Protein AF-A0A533Q6W5-F1 (afdb_monomer_lite)

InterPro domains:
  IPR005534 Curli production assembly/transport component CsgG [PF03783] (89-177)
  IPR041215 FlgO domain [PF17680] (227-350)

Secondary structure (DSSP, 8-state):
--------------------------------------------------------------------HHHHHHHHHHHHHHHHHHTT--EEEEEEEE-TTS---HHHHHHHHHHHHHHHHTSS-EEEPHHHHHHHHHHTT--HHHHTSTTTHHHHHHHH--SEEEEEEEEE-SSEEEEEEEEEETTT--EEEEEEEEEE--HHHHHHHH----------HHHHHHHHHHHHHHHHHHTT--EEEE---BBTTSPBPHHHHHHHHHHHHHHHHH-SSEEEPHHHHHHHHHHS--SS----HHHHHHHHHHHT-SEEEEEEEEE-SSEEEEEEEEEETTTTEEEEEEEEEEE--HHHHHHHHSPP---------------------------------------PPPEEEE--GGGSPTT-B-GGG-TTEEEEEETTEEEEEESS-S-EEEEEE----SSEEEEEEEE--TEEEEEEEEEETT--EEEEEEEEETTEEEEEETTS--EEEE--TTS-EEEEEEEETTEEEEEETTEEEEEEE-SS-PPEEEEEEEE-TTS-EEEEEEEEE-

Radius of gyration: 34.3 Å; chains: 1; bounding box: 88×113×92 Å

Organism: NCBI:txid2494326

Foldseek 3Di:
DDDDDDDDDDDDDDDDDDDDDDDDDDDDDDDDDDDDDDDDDDDDDDDDDDDDDDDDDDDDDPPPPDDDVLVLLLVQLVQVVVLCVVVVFAEEEEEFAEAPVRHRALVSLVSSLSSQQSNLVVVRHFYDDHLVVVVVCVVVVHDPVNCLALVNLCVCCVVPVGQWYKYWYWDDPPQKIKIKIFIAGSNHSDRSDIGITIGTCDLLNCCSVVVDADDFDDFPPLVQLVLLLVQVVVLCVVVVWAEEEEDFAEASVLHHFLLSVVSRVSSLVSNVVVPRHHYDDPVQCVVVVVVPPDPDPRPDLLSQLVSCVVVVGQKYWYWYWYRSNQWIKTKIFIAGSVRRGTNHIRIDITGCDPVNVCRRPPDDPPPPPPPPPDPPDDDDDDDDDDDDDDDDDDDDDDDPDPPDFDWQDWDQLVPDDFQDDDPQQPPQWTWHDDPRGIFIFGPDFWKDKTKHFGFADLWKKKKKWKAFAQFWKKKKWWAFPVGDIFIWIWTRHPQWTWIDGVPDDIFIDGHDNRDIKMWMWTHDQFKIWIDINNHTTDIDGHPDRGTTGMIMMIIRRNGMTMHGTTMTGD

Structure (mmCIF, N/CA/C/O backbone):
data_AF-A0A533Q6W5-F1
#
_entry.id   AF-A0A533Q6W5-F1
#
loop_
_atom_site.group_PDB
_atom_site.id
_atom_site.type_symbol
_atom_site.label_atom_id
_atom_site.label_alt_id
_atom_site.label_comp_id
_atom_site.label_asym_id
_atom_site.label_entity_id
_atom_site.label_seq_id
_atom_site.pdbx_PDB_ins_code
_atom_site.Cartn_x
_atom_site.Cartn_y
_atom_site.Cartn_z
_atom_site.occupancy
_atom_site.B_iso_or_equiv
_atom_site.auth_seq_id
_atom_site.auth_comp_id
_atom_site.auth_asym_id
_atom_site.auth_atom_id
_atom_site.pdbx_PDB_model_num
ATOM 1 N N . MET A 1 1 ? 3.551 -77.440 -6.148 1.00 36.41 1 MET A N 1
ATOM 2 C CA . MET A 1 1 ? 4.831 -77.022 -6.756 1.00 36.41 1 MET A CA 1
ATOM 3 C C . MET A 1 1 ? 5.343 -75.881 -5.887 1.00 36.41 1 MET A C 1
ATOM 5 O O . MET A 1 1 ? 4.734 -74.824 -5.909 1.00 36.41 1 MET A O 1
ATOM 9 N N . SER A 1 2 ? 6.113 -76.192 -4.840 1.00 30.28 2 SER A N 1
ATOM 10 C CA . SER A 1 2 ? 7.570 -76.469 -4.859 1.00 30.28 2 SER A CA 1
ATOM 11 C C . SER A 1 2 ? 8.352 -75.147 -4.882 1.00 30.28 2 SER A C 1
ATOM 13 O O . SER A 1 2 ? 8.317 -74.459 -5.894 1.00 30.28 2 SER A O 1
ATOM 15 N N . ASP A 1 3 ? 8.887 -74.693 -3.745 1.00 30.28 3 ASP A N 1
ATOM 16 C CA . ASP A 1 3 ? 10.237 -75.023 -3.210 1.00 30.28 3 ASP A CA 1
ATOM 17 C C . ASP A 1 3 ? 11.233 -73.917 -3.617 1.00 30.28 3 ASP A C 1
ATOM 19 O O . ASP A 1 3 ? 11.289 -73.583 -4.795 1.00 30.28 3 ASP A O 1
ATOM 23 N N . LYS A 1 4 ? 12.076 -73.320 -2.763 1.00 33.56 4 LYS A N 1
ATOM 24 C CA . LYS A 1 4 ? 12.343 -73.409 -1.303 1.00 33.56 4 LYS A CA 1
ATOM 25 C C . LYS A 1 4 ? 12.488 -71.960 -0.763 1.00 33.56 4 LYS A C 1
ATOM 27 O O . LYS A 1 4 ? 12.697 -71.060 -1.569 1.00 33.56 4 LYS A O 1
ATOM 32 N N . ASP A 1 5 ? 12.294 -71.591 0.506 1.00 32.88 5 ASP A N 1
ATOM 33 C CA . ASP A 1 5 ? 12.539 -72.234 1.818 1.00 32.88 5 ASP A CA 1
ATOM 34 C C . ASP A 1 5 ? 14.029 -72.255 2.264 1.00 32.88 5 ASP A C 1
ATOM 36 O O . ASP A 1 5 ? 14.920 -72.226 1.421 1.00 32.88 5 ASP A O 1
ATOM 40 N N . VAL A 1 6 ? 14.266 -72.351 3.588 1.00 36.81 6 VAL A N 1
ATOM 41 C CA . VAL A 1 6 ? 15.545 -72.659 4.290 1.00 36.81 6 VAL A CA 1
ATOM 42 C C . VAL A 1 6 ? 16.613 -71.536 4.327 1.00 36.81 6 VAL A C 1
ATOM 44 O O . VAL A 1 6 ? 17.051 -71.065 3.289 1.00 36.81 6 VAL A O 1
ATOM 47 N N . HIS A 1 7 ? 17.164 -71.079 5.470 1.00 31.48 7 HIS A N 1
ATOM 48 C CA . HIS A 1 7 ? 16.954 -71.297 6.927 1.00 31.48 7 HIS A CA 1
ATOM 49 C C . HIS A 1 7 ? 17.370 -69.993 7.682 1.00 31.48 7 HIS A C 1
ATOM 51 O O . HIS A 1 7 ? 18.194 -69.261 7.153 1.00 31.48 7 HIS A O 1
ATOM 57 N N . SER A 1 8 ? 16.906 -69.561 8.871 1.00 30.53 8 SER A N 1
ATOM 58 C CA . SER A 1 8 ? 16.158 -70.091 10.043 1.00 30.53 8 SER A CA 1
ATOM 59 C C . SER A 1 8 ? 16.978 -70.399 11.317 1.00 30.53 8 SER A C 1
ATOM 61 O O . SER A 1 8 ? 18.094 -70.903 11.209 1.00 30.53 8 SER A O 1
ATOM 63 N N . ARG A 1 9 ? 16.276 -70.252 12.473 1.00 28.56 9 ARG A N 1
ATOM 64 C CA . ARG A 1 9 ? 16.557 -70.671 13.884 1.00 28.56 9 ARG A CA 1
ATOM 65 C C . ARG A 1 9 ? 17.388 -69.677 14.717 1.00 28.56 9 ARG A C 1
ATOM 67 O O . ARG A 1 9 ? 18.239 -69.012 14.150 1.00 28.56 9 ARG A O 1
ATOM 74 N N . ILE A 1 10 ? 17.223 -69.515 16.043 1.00 27.95 10 ILE A N 1
ATOM 75 C CA . ILE A 1 10 ? 16.223 -69.914 17.089 1.00 27.95 10 ILE A CA 1
ATOM 76 C C . ILE A 1 10 ? 16.383 -68.846 18.223 1.00 27.95 10 ILE A C 1
ATOM 78 O O . ILE A 1 10 ? 17.491 -68.343 18.370 1.00 27.95 10 ILE A O 1
ATOM 82 N N . ASN A 1 11 ? 15.405 -68.288 18.960 1.00 25.41 11 ASN A N 1
ATOM 83 C CA . ASN A 1 11 ? 14.147 -68.699 19.631 1.00 25.41 11 ASN A CA 1
ATOM 84 C C . ASN A 1 11 ? 14.321 -69.174 21.111 1.00 25.41 11 ASN A C 1
ATOM 86 O O . ASN A 1 11 ? 15.317 -69.798 21.443 1.00 25.41 11 ASN A O 1
ATOM 90 N N . ILE A 1 12 ? 13.307 -68.923 21.962 1.00 28.05 12 ILE A N 1
ATOM 91 C CA . ILE A 1 12 ? 13.084 -69.460 23.338 1.00 28.05 12 ILE A CA 1
ATOM 92 C C . ILE A 1 12 ? 13.812 -68.774 24.542 1.00 28.05 12 ILE A C 1
ATOM 94 O O . ILE A 1 12 ? 14.686 -69.337 25.183 1.00 28.05 12 ILE A O 1
ATOM 98 N N . SER A 1 13 ? 13.308 -67.582 24.915 1.00 24.31 13 SER A N 1
ATOM 99 C CA . SER A 1 13 ? 12.600 -67.272 26.196 1.00 24.31 13 SER A CA 1
ATOM 100 C C . SER A 1 13 ? 13.262 -67.187 27.611 1.00 24.31 13 SER A C 1
ATOM 102 O O . SER A 1 13 ? 14.084 -68.011 27.983 1.00 24.31 13 SER A O 1
ATOM 104 N N . ILE A 1 14 ? 12.659 -66.308 28.448 1.00 25.98 14 ILE A N 1
ATOM 105 C CA . ILE A 1 14 ? 12.542 -66.294 29.944 1.00 25.98 14 ILE A CA 1
ATOM 106 C C . ILE A 1 14 ? 13.610 -65.542 30.800 1.00 25.98 14 ILE A C 1
ATOM 108 O O . ILE A 1 14 ? 14.554 -66.117 31.317 1.00 25.98 14 ILE A O 1
ATOM 112 N N . LEU A 1 15 ? 13.303 -64.249 31.033 1.00 23.88 15 LEU A N 1
ATOM 113 C CA . LEU A 1 15 ? 13.221 -63.485 32.311 1.00 23.88 15 LEU A CA 1
ATOM 114 C C . LEU A 1 15 ? 14.392 -63.327 33.322 1.00 23.88 15 LEU A C 1
ATOM 116 O O . LEU A 1 15 ? 15.103 -64.261 33.659 1.00 23.88 15 LEU A O 1
ATOM 120 N N . LYS A 1 16 ? 14.355 -62.138 33.973 1.00 24.19 16 LYS A N 1
ATOM 121 C CA . LYS A 1 16 ? 15.108 -61.642 35.158 1.00 24.19 16 LYS A CA 1
ATOM 122 C C . LYS A 1 16 ? 16.602 -61.305 34.932 1.00 24.19 16 LYS A C 1
ATOM 124 O O . LYS A 1 16 ? 17.296 -62.038 34.250 1.00 24.19 16 LYS A O 1
ATOM 129 N N . GLN A 1 17 ? 17.161 -60.212 35.481 1.00 25.09 17 GLN A N 1
ATOM 130 C CA . GLN A 1 17 ? 16.611 -59.114 36.313 1.00 25.09 17 GLN A CA 1
ATOM 131 C C . GLN A 1 17 ? 17.519 -57.857 36.216 1.00 25.09 17 GLN A C 1
ATOM 133 O O . GLN A 1 17 ? 18.725 -58.032 36.167 1.00 25.09 17 GLN A O 1
ATOM 138 N N . GLU A 1 18 ? 16.935 -56.641 36.213 1.00 26.30 18 GLU A N 1
ATOM 139 C CA . GLU A 1 18 ? 17.541 -55.293 36.455 1.00 26.30 18 GLU A CA 1
ATOM 140 C C . GLU A 1 18 ? 18.918 -54.953 35.808 1.00 26.30 18 GLU A C 1
ATOM 142 O O . GLU A 1 18 ? 19.938 -55.559 36.104 1.00 26.30 18 GLU A O 1
ATOM 147 N N . ARG A 1 19 ? 19.078 -53.889 35.003 1.00 25.98 19 ARG A N 1
ATOM 148 C CA . ARG A 1 19 ? 18.902 -52.458 35.357 1.00 25.98 19 ARG A CA 1
ATOM 149 C C . ARG A 1 19 ? 18.817 -51.538 34.111 1.00 25.98 19 ARG A C 1
ATOM 151 O O . ARG A 1 19 ? 19.093 -51.967 33.000 1.00 25.98 19 ARG A O 1
ATOM 158 N N . HIS A 1 20 ? 18.572 -50.248 34.382 1.00 27.41 20 HIS A N 1
ATOM 159 C CA . HIS A 1 20 ? 18.620 -49.055 33.512 1.00 27.41 20 HIS A CA 1
ATOM 160 C C . HIS A 1 20 ? 17.414 -48.751 32.600 1.00 27.41 20 HIS A C 1
ATOM 162 O O . HIS A 1 20 ? 17.096 -49.481 31.673 1.00 27.41 20 HIS A O 1
ATOM 168 N N . LEU A 1 21 ? 16.814 -47.591 32.914 1.00 26.41 21 LEU A N 1
ATOM 169 C CA . LEU A 1 21 ? 15.964 -46.673 32.138 1.00 26.41 21 LEU A CA 1
ATOM 170 C C . LEU A 1 21 ? 14.997 -47.285 31.097 1.00 26.41 21 LEU A C 1
ATOM 172 O O . LEU A 1 21 ? 15.400 -47.705 30.022 1.00 26.41 21 LEU A O 1
ATOM 176 N N . ILE A 1 22 ? 13.691 -47.393 31.382 1.00 28.30 22 ILE A N 1
ATOM 177 C CA . ILE A 1 22 ? 12.697 -46.291 31.511 1.00 28.30 22 ILE A CA 1
ATOM 178 C C . ILE A 1 22 ? 12.561 -45.541 30.165 1.00 28.30 22 ILE A C 1
ATOM 180 O O . ILE A 1 22 ? 13.490 -44.855 29.763 1.00 28.30 22 ILE A O 1
ATOM 184 N N . MET A 1 23 ? 11.537 -45.795 29.329 1.00 23.59 23 MET A N 1
ATOM 185 C CA . MET A 1 23 ? 10.099 -45.430 29.454 1.00 23.59 23 MET A CA 1
ATOM 186 C C . MET A 1 23 ? 9.826 -43.909 29.499 1.00 23.59 23 MET A C 1
ATOM 188 O O . MET A 1 23 ? 10.558 -43.179 30.141 1.00 23.59 23 MET A O 1
ATOM 192 N N . MET A 1 24 ? 8.749 -43.362 28.922 1.00 22.98 24 MET A N 1
ATOM 193 C CA . MET A 1 24 ? 7.862 -43.824 27.839 1.00 22.98 24 MET A CA 1
ATOM 194 C C . MET A 1 24 ? 7.026 -42.624 27.332 1.00 22.98 24 MET A C 1
ATOM 196 O O . MET A 1 24 ? 6.752 -41.721 28.106 1.00 22.98 24 MET A O 1
ATOM 200 N N . LYS A 1 25 ? 6.512 -42.714 26.095 1.00 25.45 25 LYS A N 1
ATOM 201 C CA . LYS A 1 25 ? 5.284 -42.057 25.577 1.00 25.45 25 LYS A CA 1
ATOM 202 C C . LYS A 1 25 ? 5.117 -40.512 25.631 1.00 25.45 25 LYS A C 1
ATOM 204 O O . LYS A 1 25 ? 4.863 -39.927 26.670 1.00 25.45 25 LYS A O 1
ATOM 209 N N . THR A 1 26 ? 4.975 -39.967 24.414 1.00 28.66 26 THR A N 1
ATOM 210 C CA . THR A 1 26 ? 3.957 -38.982 23.953 1.00 28.66 26 THR A CA 1
ATOM 211 C C . THR A 1 26 ? 3.936 -37.525 24.460 1.00 28.66 26 THR A C 1
ATOM 213 O O . THR A 1 26 ? 3.777 -37.262 25.642 1.00 28.66 26 THR A O 1
ATOM 216 N N . LEU A 1 27 ? 3.961 -36.627 23.458 1.00 28.27 27 LEU A N 1
ATOM 217 C CA . LEU A 1 27 ? 3.460 -35.238 23.310 1.00 28.27 27 LEU A CA 1
ATOM 218 C C . LEU A 1 27 ? 2.385 -34.714 24.307 1.00 28.27 27 LEU A C 1
ATOM 220 O O . LEU A 1 27 ? 1.629 -35.540 24.818 1.00 28.27 27 LEU A O 1
ATOM 224 N N . PRO A 1 28 ? 2.171 -33.370 24.441 1.00 39.62 28 PRO A N 1
ATOM 225 C CA . PRO A 1 28 ? 2.636 -32.271 23.556 1.00 39.62 28 PRO A CA 1
ATOM 226 C C . PRO A 1 28 ? 3.183 -30.979 24.244 1.00 39.62 28 PRO A C 1
ATOM 228 O O . PRO A 1 28 ? 3.136 -30.829 25.456 1.00 39.62 28 PRO A O 1
ATOM 231 N N . MET A 1 29 ? 3.524 -29.989 23.396 1.00 22.69 29 MET A N 1
ATOM 232 C CA . MET A 1 29 ? 3.348 -28.526 23.583 1.00 22.69 29 MET A CA 1
ATOM 233 C C . MET A 1 29 ? 4.376 -27.651 24.354 1.00 22.69 29 MET A C 1
ATOM 235 O O . MET A 1 29 ? 4.736 -27.911 25.490 1.00 22.69 29 MET A O 1
ATOM 239 N N . LEU A 1 30 ? 4.661 -26.503 23.713 1.00 24.34 30 LEU A N 1
ATOM 240 C CA . LEU A 1 30 ? 4.881 -25.139 24.240 1.00 24.34 30 LEU A CA 1
ATOM 241 C C . LEU A 1 30 ? 6.140 -24.728 25.067 1.00 24.34 30 LEU A C 1
ATOM 243 O O . LEU A 1 30 ? 6.280 -25.046 26.239 1.00 24.34 30 LEU A O 1
ATOM 247 N N . CYS A 1 31 ? 6.855 -23.748 24.482 1.00 23.34 31 CYS A N 1
ATOM 248 C CA . CYS A 1 31 ? 7.268 -22.452 25.070 1.00 23.34 31 CYS A CA 1
ATOM 249 C C . CYS A 1 31 ? 8.566 -22.232 25.899 1.00 23.34 31 CYS A C 1
ATOM 251 O O . CYS A 1 31 ? 8.901 -22.971 26.813 1.00 23.34 31 CYS A O 1
ATOM 253 N N . ILE A 1 32 ? 9.120 -21.025 25.651 1.00 24.30 32 ILE A N 1
ATOM 254 C CA . ILE A 1 32 ? 9.860 -20.094 26.543 1.00 24.30 32 ILE A CA 1
ATOM 255 C C . ILE A 1 32 ? 11.405 -20.211 26.675 1.00 24.30 32 ILE A C 1
ATOM 257 O O . ILE A 1 32 ? 11.938 -21.223 27.103 1.00 24.30 32 ILE A O 1
ATOM 261 N N . PHE A 1 33 ? 12.057 -19.091 26.294 1.00 24.19 33 PHE A N 1
ATOM 262 C CA . PHE A 1 33 ? 13.247 -18.355 26.802 1.00 24.19 33 PHE A CA 1
ATOM 263 C C . PHE A 1 33 ? 14.227 -19.013 27.827 1.00 24.19 33 PHE A C 1
ATOM 265 O O . PHE A 1 33 ? 13.843 -19.860 28.617 1.00 24.19 33 PHE A O 1
ATOM 272 N N . ALA A 1 34 ? 15.503 -18.599 27.955 1.00 24.39 34 ALA A N 1
ATOM 273 C CA . ALA A 1 34 ? 16.125 -17.319 27.572 1.00 24.39 34 ALA A CA 1
ATOM 274 C C . ALA A 1 34 ? 17.656 -17.385 27.324 1.00 24.39 34 ALA A C 1
ATOM 276 O O . ALA A 1 34 ? 18.332 -18.295 27.789 1.00 24.39 34 ALA A O 1
ATOM 277 N N . LEU A 1 35 ? 18.162 -16.335 26.660 1.00 23.53 35 LEU A N 1
ATOM 278 C CA . LEU A 1 35 ? 19.388 -15.558 26.948 1.00 23.53 35 LEU A CA 1
ATOM 279 C C . LEU A 1 35 ? 20.563 -16.206 27.715 1.00 23.53 35 LEU A C 1
ATOM 281 O O . LEU A 1 35 ? 20.437 -16.547 28.886 1.00 23.53 35 LEU A O 1
ATOM 285 N N . PHE A 1 36 ? 21.766 -16.057 27.150 1.00 25.23 36 PHE A N 1
ATOM 286 C CA . PHE A 1 36 ? 22.938 -15.608 27.915 1.00 25.23 36 PHE A CA 1
ATOM 287 C C . PHE A 1 36 ? 23.741 -14.578 27.114 1.00 25.23 36 PHE A C 1
ATOM 289 O O . PHE A 1 36 ? 23.911 -14.716 25.903 1.00 25.23 36 PHE A O 1
ATOM 296 N N . SER A 1 37 ? 24.241 -13.548 27.796 1.00 25.08 37 SER A N 1
ATOM 297 C CA . SER A 1 37 ? 25.119 -12.514 27.243 1.00 25.08 37 SER A CA 1
ATOM 298 C C . SER A 1 37 ? 26.408 -12.398 28.060 1.00 25.08 37 SER A C 1
ATOM 300 O O . SER A 1 37 ? 26.460 -12.818 29.212 1.00 25.08 37 SER A O 1
ATOM 302 N N . SER A 1 38 ? 27.406 -11.727 27.476 1.00 26.78 38 SER A N 1
ATOM 303 C CA . SER A 1 38 ? 28.438 -10.947 28.182 1.00 26.78 38 SER A CA 1
ATOM 304 C C . SER A 1 38 ? 29.228 -11.616 29.324 1.00 26.78 38 SER A C 1
ATOM 306 O O . SER A 1 38 ? 28.869 -11.484 30.492 1.00 26.78 38 SER A O 1
ATOM 308 N N . ALA A 1 39 ? 30.422 -12.121 29.000 1.00 25.06 39 ALA A N 1
ATOM 309 C CA . ALA A 1 39 ? 31.654 -11.781 29.726 1.00 25.06 39 ALA A CA 1
ATOM 310 C C . ALA A 1 39 ? 32.874 -12.062 28.830 1.00 25.06 39 ALA A C 1
ATOM 312 O O . ALA A 1 39 ? 32.943 -13.114 28.200 1.00 25.06 39 ALA A O 1
ATOM 313 N N . GLY A 1 40 ? 33.827 -11.130 28.760 1.00 22.81 40 GLY A N 1
ATOM 314 C CA . GLY A 1 40 ? 35.097 -11.334 28.058 1.00 22.81 40 GLY A CA 1
ATOM 315 C C . GLY A 1 40 ? 36.214 -11.704 29.032 1.00 22.81 40 GLY A C 1
ATOM 316 O O . GLY A 1 40 ? 36.315 -11.104 30.100 1.00 22.81 40 GLY A O 1
ATOM 317 N N . ILE A 1 41 ? 37.074 -12.650 28.649 1.00 24.50 41 ILE A N 1
ATOM 318 C CA . ILE A 1 41 ? 38.355 -12.922 29.315 1.00 24.50 41 ILE A CA 1
ATOM 319 C C . ILE A 1 41 ? 39.433 -12.993 28.232 1.00 24.50 41 ILE A C 1
ATOM 321 O O . ILE A 1 41 ? 39.280 -13.713 27.248 1.00 24.50 41 ILE A O 1
ATOM 325 N N . VAL A 1 42 ? 40.518 -12.244 28.427 1.00 24.80 42 VAL A N 1
ATOM 326 C CA . VAL A 1 42 ? 41.734 -12.301 27.607 1.00 24.80 42 VAL A CA 1
ATOM 327 C C . VAL A 1 42 ? 42.800 -13.061 28.386 1.00 24.80 42 VAL A C 1
ATOM 329 O O . VAL A 1 42 ? 43.066 -12.712 29.533 1.00 24.80 42 VAL A O 1
ATOM 332 N N . LEU A 1 43 ? 43.448 -14.036 27.749 1.00 24.16 43 LEU A N 1
ATOM 333 C CA . LEU A 1 43 ? 44.771 -14.534 28.129 1.00 24.16 43 LEU A CA 1
ATOM 334 C C . LEU A 1 43 ? 45.534 -14.992 26.874 1.00 24.16 43 LEU A C 1
ATOM 336 O O . LEU A 1 43 ? 44.922 -15.383 25.881 1.00 24.16 43 LEU A O 1
ATOM 340 N N . ALA A 1 44 ? 46.862 -14.895 26.935 1.00 23.67 44 ALA A N 1
ATOM 341 C CA . ALA A 1 44 ? 47.807 -15.371 25.920 1.00 23.67 44 ALA A CA 1
ATOM 342 C C . ALA A 1 44 ? 47.963 -16.919 26.022 1.00 23.67 44 ALA A C 1
ATOM 344 O O . ALA A 1 44 ? 47.429 -17.521 26.951 1.00 23.67 44 ALA A O 1
ATOM 345 N N . ASP A 1 45 ? 48.605 -17.661 25.115 1.00 27.66 45 ASP A N 1
ATOM 346 C CA . ASP A 1 45 ? 49.780 -17.348 24.290 1.00 27.66 45 ASP A CA 1
ATOM 347 C C . ASP A 1 45 ? 49.710 -17.930 22.865 1.00 27.66 45 ASP A C 1
ATOM 349 O O . ASP A 1 45 ? 48.795 -18.674 22.511 1.00 27.66 45 ASP A O 1
ATOM 353 N N . GLY A 1 46 ? 50.668 -17.540 22.021 1.00 23.70 46 GLY A N 1
ATOM 354 C CA . GLY A 1 46 ? 50.656 -17.838 20.588 1.00 23.70 46 GLY A CA 1
ATOM 355 C C . GLY A 1 46 ? 51.260 -19.184 20.173 1.00 23.70 46 GLY A C 1
ATOM 356 O O . GLY A 1 46 ? 52.077 -19.782 20.870 1.00 23.70 46 GLY A O 1
ATOM 357 N N . LEU A 1 47 ? 50.927 -19.589 18.946 1.00 24.80 47 LEU A N 1
ATOM 358 C CA . LEU A 1 47 ? 51.798 -20.380 18.077 1.00 24.80 47 LEU A CA 1
ATOM 359 C C . LEU A 1 47 ? 51.487 -20.019 16.619 1.00 24.80 47 LEU A C 1
ATOM 361 O O . LEU A 1 47 ? 50.389 -20.276 16.128 1.00 24.80 47 LEU A O 1
ATOM 365 N N . GLU A 1 48 ? 52.440 -19.395 15.930 1.00 22.66 48 GLU A N 1
ATOM 366 C CA . GLU A 1 48 ? 52.319 -19.114 14.499 1.00 22.66 48 GLU A CA 1
ATOM 367 C C . GLU A 1 48 ? 52.507 -20.398 13.682 1.00 22.66 48 GLU A C 1
ATOM 369 O O . GLU A 1 48 ? 53.442 -21.160 13.924 1.00 22.66 48 GLU A O 1
ATOM 374 N N . TYR A 1 49 ? 51.695 -20.582 12.639 1.00 24.05 49 TYR A N 1
ATOM 375 C CA . TYR A 1 49 ? 52.101 -21.359 11.466 1.00 24.05 49 TYR A CA 1
ATOM 376 C C . TYR A 1 49 ? 51.833 -20.535 10.210 1.00 24.05 49 TYR A C 1
ATOM 378 O O . TYR A 1 49 ? 50.705 -20.415 9.738 1.00 24.05 49 TYR A O 1
ATOM 386 N N . ASN A 1 50 ? 52.896 -19.908 9.711 1.00 23.77 50 ASN A N 1
ATOM 387 C CA . ASN A 1 50 ? 52.841 -18.938 8.629 1.00 23.77 50 ASN A CA 1
ATOM 388 C C . ASN A 1 50 ? 53.260 -19.595 7.303 1.00 23.77 50 ASN A C 1
ATOM 390 O O . ASN A 1 50 ? 54.443 -19.832 7.061 1.00 23.77 50 ASN A O 1
ATOM 394 N N . THR A 1 51 ? 52.286 -19.885 6.438 1.00 29.05 51 THR A N 1
ATOM 395 C CA . THR A 1 51 ? 52.512 -20.264 5.034 1.00 29.05 51 THR A CA 1
ATOM 396 C C . THR A 1 51 ? 51.917 -19.187 4.136 1.00 29.05 51 THR A C 1
ATOM 398 O O . THR A 1 51 ? 50.735 -19.231 3.798 1.00 29.05 51 THR A O 1
ATOM 401 N N . GLY A 1 52 ? 52.723 -18.181 3.801 1.00 23.84 52 GLY A N 1
ATOM 402 C CA . GLY A 1 52 ? 52.264 -17.023 3.040 1.00 23.84 52 GLY A CA 1
ATOM 403 C C . GLY A 1 52 ? 52.153 -17.276 1.535 1.00 23.84 52 GLY A C 1
ATOM 404 O O . GLY A 1 52 ? 53.127 -17.671 0.895 1.00 23.84 52 G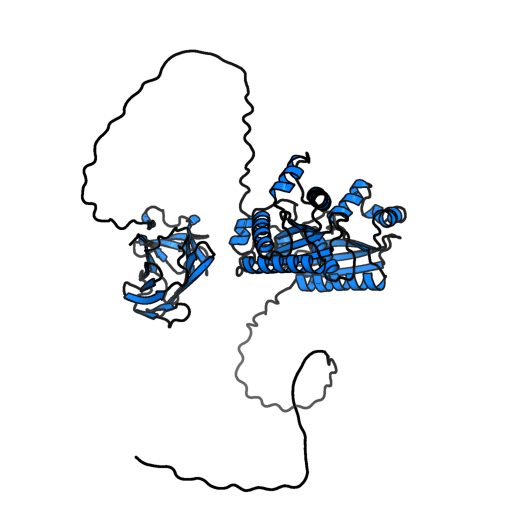LY A O 1
ATOM 405 N N . GLU A 1 53 ? 51.007 -16.918 0.955 1.00 26.25 53 GLU A N 1
ATOM 406 C CA . GLU A 1 53 ? 50.923 -16.500 -0.448 1.00 26.25 53 GLU A CA 1
ATOM 407 C C . GLU A 1 53 ? 50.760 -14.976 -0.546 1.00 26.25 53 GLU A C 1
ATOM 409 O O . GLU A 1 53 ? 50.407 -14.294 0.418 1.00 26.25 53 GLU A O 1
ATOM 414 N N . ARG A 1 54 ? 51.126 -14.413 -1.703 1.00 26.81 54 ARG A N 1
ATOM 415 C CA . ARG A 1 54 ? 51.351 -12.969 -1.857 1.00 26.81 54 ARG A CA 1
ATOM 416 C C . ARG A 1 54 ? 50.066 -12.149 -1.924 1.00 26.81 54 ARG A C 1
ATOM 418 O O . ARG A 1 54 ? 49.103 -12.507 -2.596 1.00 26.81 54 ARG A O 1
ATOM 425 N N . SER A 1 55 ? 50.140 -10.971 -1.317 1.00 25.94 55 SER A N 1
ATOM 426 C CA . SER A 1 55 ? 49.112 -9.940 -1.334 1.00 25.94 55 SER A CA 1
ATOM 427 C C . SER A 1 55 ? 48.744 -9.449 -2.741 1.00 25.94 55 SER A C 1
ATOM 429 O O . SER A 1 55 ? 49.594 -9.181 -3.593 1.00 25.94 55 SER A O 1
ATOM 431 N N . ARG A 1 56 ? 47.442 -9.220 -2.927 1.00 30.14 56 ARG A N 1
ATOM 432 C CA . ARG A 1 56 ? 46.894 -8.130 -3.742 1.00 30.14 56 ARG A CA 1
ATOM 433 C C . ARG A 1 56 ? 45.852 -7.415 -2.894 1.00 30.14 56 ARG A C 1
ATOM 435 O O . ARG A 1 56 ? 44.989 -8.063 -2.312 1.00 30.14 56 ARG A O 1
ATOM 442 N N . GLU A 1 57 ? 45.974 -6.102 -2.784 1.00 28.62 57 GLU A N 1
ATOM 443 C CA . GLU A 1 57 ? 45.130 -5.294 -1.906 1.00 28.62 57 GLU A CA 1
ATOM 444 C C . GLU A 1 57 ? 43.808 -4.901 -2.580 1.00 28.62 57 GLU A C 1
ATOM 446 O O . GLU A 1 57 ? 43.756 -4.652 -3.782 1.00 28.62 57 GLU A O 1
ATOM 451 N N . GLY A 1 58 ? 42.764 -4.757 -1.761 1.00 25.14 58 GLY A N 1
ATOM 452 C CA . GLY A 1 58 ? 41.863 -3.610 -1.869 1.00 25.14 58 GLY A CA 1
ATOM 453 C C . GLY A 1 58 ? 40.887 -3.534 -3.046 1.00 25.14 58 GLY A C 1
ATOM 454 O O . GLY A 1 58 ? 40.963 -2.601 -3.836 1.00 25.14 58 GLY A O 1
ATOM 455 N N . VAL A 1 59 ? 39.841 -4.365 -3.023 1.00 26.86 59 VAL A N 1
ATOM 456 C CA . VAL A 1 59 ? 38.469 -3.835 -3.167 1.00 26.86 59 VAL A CA 1
ATOM 457 C C . VAL A 1 59 ? 37.605 -4.468 -2.079 1.00 26.86 59 VAL A C 1
ATOM 459 O O . VAL A 1 59 ? 37.044 -5.545 -2.259 1.00 26.86 59 VAL A O 1
ATOM 462 N N . THR A 1 60 ? 37.510 -3.814 -0.921 1.00 25.28 60 THR A N 1
ATOM 463 C CA . THR A 1 60 ? 36.471 -4.143 0.060 1.00 25.28 60 THR A CA 1
ATOM 464 C C . THR A 1 60 ? 35.136 -3.669 -0.493 1.00 25.28 60 THR A C 1
ATOM 466 O O . THR A 1 60 ? 34.881 -2.464 -0.526 1.00 25.28 60 THR A O 1
ATOM 469 N N . THR A 1 61 ? 34.289 -4.600 -0.926 1.00 26.17 61 THR A N 1
ATOM 470 C CA . THR A 1 61 ? 32.886 -4.305 -1.222 1.00 26.17 61 THR A CA 1
ATOM 471 C C . THR A 1 61 ? 32.238 -3.773 0.049 1.00 26.17 61 THR A C 1
ATOM 473 O O . THR A 1 61 ? 32.061 -4.519 1.009 1.00 26.17 61 THR A O 1
ATOM 476 N N . THR A 1 62 ? 31.902 -2.486 0.078 1.00 26.75 62 THR A N 1
ATOM 477 C CA . THR A 1 62 ? 31.123 -1.909 1.171 1.00 26.75 62 THR A CA 1
ATOM 478 C C . THR A 1 62 ? 29.741 -2.544 1.149 1.00 26.75 62 THR A C 1
ATOM 480 O O . THR A 1 62 ? 28.948 -2.283 0.242 1.00 26.75 62 THR A O 1
ATOM 483 N N . GLU A 1 63 ? 29.445 -3.388 2.135 1.00 26.36 63 GLU A N 1
ATOM 484 C CA . GLU A 1 63 ? 28.090 -3.881 2.355 1.00 26.36 63 GLU A CA 1
ATOM 485 C C . GLU A 1 63 ? 27.191 -2.665 2.613 1.00 26.36 63 GLU A C 1
ATOM 487 O O . GLU A 1 63 ? 27.318 -1.979 3.628 1.00 26.36 63 GLU A O 1
ATOM 492 N N . LYS A 1 64 ? 26.324 -2.335 1.646 1.00 33.19 64 LYS A N 1
ATOM 493 C CA . LYS A 1 64 ? 25.384 -1.215 1.761 1.00 33.19 64 LYS A CA 1
ATOM 494 C C . LYS A 1 64 ? 24.297 -1.625 2.752 1.00 33.19 64 LYS A C 1
ATOM 496 O O . LYS A 1 64 ? 23.272 -2.166 2.340 1.00 33.19 64 LYS A O 1
ATOM 501 N N . THR A 1 65 ? 24.554 -1.406 4.045 1.00 32.53 65 THR A N 1
ATOM 502 C CA . THR A 1 65 ? 23.635 -1.701 5.151 1.00 32.53 65 THR A CA 1
ATOM 503 C C . THR A 1 65 ? 22.227 -1.253 4.786 1.00 32.53 65 THR A C 1
ATOM 505 O O . THR A 1 65 ? 21.996 -0.069 4.534 1.00 32.53 65 THR A O 1
ATOM 508 N N . ILE A 1 66 ? 21.293 -2.204 4.723 1.00 43.56 66 ILE A N 1
ATOM 509 C CA . ILE A 1 66 ? 19.904 -1.909 4.382 1.00 43.56 66 ILE A CA 1
ATOM 510 C C . ILE A 1 66 ? 19.293 -1.176 5.572 1.00 43.56 66 ILE A C 1
ATOM 512 O O . ILE A 1 66 ? 18.983 -1.776 6.601 1.00 43.56 66 ILE A O 1
ATOM 516 N N . HIS A 1 67 ? 19.169 0.139 5.424 1.00 58.41 67 HIS A N 1
ATOM 517 C CA . HIS A 1 67 ? 18.492 0.990 6.383 1.00 58.41 67 HIS A CA 1
ATOM 518 C C . HIS A 1 67 ? 17.008 0.596 6.491 1.00 58.41 67 HIS A C 1
ATOM 520 O O . HIS A 1 67 ? 16.390 0.224 5.492 1.00 58.41 67 HIS A O 1
ATOM 526 N N . ASN A 1 68 ? 16.444 0.640 7.701 1.00 70.94 68 ASN A N 1
ATOM 527 C CA . ASN A 1 68 ? 15.064 0.230 7.962 1.00 70.94 68 ASN A CA 1
ATOM 528 C C . ASN A 1 68 ? 14.368 1.241 8.880 1.00 70.94 68 ASN A C 1
ATOM 530 O O . ASN A 1 68 ? 14.259 1.041 10.092 1.00 70.94 68 ASN A O 1
ATOM 534 N N . LEU A 1 69 ? 13.852 2.302 8.258 1.00 79.06 69 LEU A N 1
ATOM 535 C CA . LEU A 1 69 ? 13.071 3.359 8.898 1.00 79.06 69 LEU A CA 1
ATOM 536 C C . LEU A 1 69 ? 11.947 2.820 9.801 1.00 79.06 69 LEU A C 1
ATOM 538 O O . LEU A 1 69 ? 11.713 3.364 10.877 1.00 79.06 69 LEU A O 1
ATOM 542 N N . ASN A 1 70 ? 11.267 1.738 9.404 1.00 80.69 70 ASN A N 1
ATOM 543 C CA . ASN A 1 70 ? 10.167 1.180 10.192 1.00 80.69 70 ASN A CA 1
ATOM 544 C C . ASN A 1 70 ? 10.642 0.663 11.559 1.00 80.69 70 ASN A C 1
ATOM 546 O O . ASN A 1 70 ? 10.004 0.971 12.567 1.00 80.69 70 ASN A O 1
ATOM 550 N N . ALA A 1 71 ? 11.792 -0.018 11.606 1.00 83.81 71 ALA A N 1
ATOM 551 C CA . ALA A 1 71 ? 12.412 -0.469 12.853 1.00 83.81 71 ALA A CA 1
ATOM 552 C C . ALA A 1 71 ? 12.962 0.699 13.697 1.00 83.81 71 ALA A C 1
ATOM 554 O O . ALA A 1 71 ? 12.975 0.636 14.929 1.00 83.81 71 ALA A O 1
ATOM 555 N N . GLU A 1 72 ? 13.393 1.794 13.069 1.00 88.69 72 GLU A N 1
ATOM 556 C CA . GLU A 1 72 ? 13.792 2.997 13.804 1.00 88.69 72 GLU A CA 1
ATOM 557 C C . GLU A 1 72 ? 12.583 3.702 14.454 1.00 88.69 72 GLU A C 1
ATOM 559 O O . GLU A 1 72 ? 12.641 4.074 15.631 1.00 88.69 72 GLU A O 1
ATOM 564 N N . ILE A 1 73 ? 11.451 3.804 13.743 1.00 90.75 73 ILE A N 1
ATOM 565 C CA . ILE A 1 73 ? 10.196 4.356 14.283 1.00 90.75 73 ILE A CA 1
ATOM 566 C C . ILE A 1 73 ? 9.575 3.416 15.340 1.00 90.75 73 ILE A C 1
ATOM 568 O O . ILE A 1 73 ? 8.982 3.904 16.309 1.00 90.75 73 ILE A O 1
ATOM 572 N N . ASP A 1 74 ? 9.755 2.092 15.233 1.00 89.94 74 ASP A N 1
ATOM 573 C CA . ASP A 1 74 ? 9.378 1.126 16.281 1.00 89.94 74 ASP A CA 1
ATOM 574 C C . ASP A 1 74 ? 10.108 1.419 17.600 1.00 89.94 74 ASP A C 1
ATOM 576 O O . ASP A 1 74 ? 9.477 1.523 18.656 1.00 89.94 74 ASP A O 1
ATOM 580 N N . ASN A 1 75 ? 11.430 1.611 17.544 1.00 91.12 75 ASN A N 1
ATOM 581 C CA . ASN A 1 75 ? 12.249 1.946 18.711 1.00 91.12 75 ASN A CA 1
ATOM 582 C C . ASN A 1 75 ? 11.884 3.326 19.285 1.00 91.12 75 ASN A C 1
ATOM 584 O O . ASN A 1 75 ? 11.657 3.465 20.489 1.00 91.12 75 ASN A O 1
ATOM 588 N N . PHE A 1 76 ? 11.751 4.338 18.423 1.00 93.56 76 PHE A N 1
ATOM 589 C CA . PHE A 1 76 ? 11.325 5.688 18.801 1.00 93.56 76 PHE A CA 1
ATOM 590 C C . PHE A 1 76 ? 9.963 5.690 19.513 1.00 93.56 76 PHE A C 1
ATOM 592 O O . PHE A 1 76 ? 9.822 6.261 20.597 1.00 93.56 76 PHE A O 1
ATOM 599 N N . THR A 1 77 ? 8.973 4.986 18.958 1.00 94.94 77 THR A N 1
ATOM 600 C CA . THR A 1 77 ? 7.628 4.915 19.547 1.00 94.94 77 THR A CA 1
ATOM 601 C C . THR A 1 77 ? 7.598 4.043 20.802 1.00 94.94 77 THR A C 1
ATOM 603 O O . THR A 1 77 ? 6.853 4.343 21.733 1.00 94.94 77 THR A O 1
ATOM 606 N N . SER A 1 78 ? 8.449 3.017 20.895 1.00 93.88 78 SER A N 1
ATOM 607 C CA . SER A 1 78 ? 8.613 2.218 22.117 1.00 93.88 78 SER A CA 1
ATOM 608 C C . SER A 1 78 ? 9.132 3.059 23.287 1.00 93.88 78 SER A C 1
ATOM 610 O O . SER A 1 78 ? 8.628 2.924 24.402 1.00 93.88 78 SER A O 1
ATOM 612 N N . ASN A 1 79 ? 10.065 3.983 23.036 1.00 94.25 79 ASN A N 1
ATOM 613 C CA . ASN A 1 79 ? 10.556 4.923 24.050 1.00 94.25 79 ASN A CA 1
ATOM 614 C C . ASN A 1 79 ? 9.459 5.896 24.520 1.00 94.25 79 ASN A C 1
ATOM 616 O O . ASN A 1 79 ? 9.379 6.205 25.710 1.00 94.25 79 ASN A O 1
ATOM 620 N N . ILE A 1 80 ? 8.581 6.348 23.616 1.00 95.81 80 ILE A N 1
ATOM 621 C CA . ILE A 1 80 ? 7.399 7.161 23.959 1.00 95.81 80 ILE A CA 1
ATOM 622 C C . ILE A 1 80 ? 6.412 6.342 24.808 1.00 95.81 80 ILE A C 1
ATOM 624 O O . ILE A 1 80 ? 5.998 6.777 25.882 1.00 95.81 80 ILE A O 1
ATOM 628 N N . LEU A 1 81 ? 6.077 5.128 24.362 1.00 95.25 81 LEU A N 1
ATOM 629 C CA . LEU A 1 81 ? 5.151 4.210 25.030 1.00 95.25 81 LEU A CA 1
ATOM 630 C C . LEU A 1 81 ? 5.591 3.873 26.464 1.00 95.25 81 LEU A C 1
ATOM 632 O O . LEU A 1 81 ? 4.760 3.868 27.371 1.00 95.25 81 LEU A O 1
ATOM 636 N N . GLN A 1 82 ? 6.887 3.630 26.690 1.00 94.75 82 GLN A N 1
ATOM 637 C CA . GLN A 1 82 ? 7.421 3.380 28.033 1.00 94.75 82 GLN A CA 1
ATOM 638 C C . GLN A 1 82 ? 7.209 4.579 28.967 1.00 94.75 82 GLN A C 1
ATOM 640 O O . GLN A 1 82 ? 6.703 4.396 30.073 1.00 94.75 82 GLN A O 1
ATOM 645 N N . GLN A 1 83 ? 7.524 5.797 28.516 1.00 95.50 83 GLN A N 1
ATOM 646 C CA . GLN A 1 83 ? 7.362 7.017 29.317 1.00 95.50 83 GLN A CA 1
ATOM 647 C C . GLN A 1 83 ? 5.889 7.311 29.643 1.00 95.50 83 GLN A C 1
ATOM 649 O O . GLN A 1 83 ? 5.580 7.741 30.754 1.00 95.50 83 GLN A O 1
ATOM 654 N N . LEU A 1 84 ? 4.967 7.030 28.716 1.00 95.56 84 LEU A N 1
ATOM 655 C CA . LEU A 1 84 ? 3.525 7.153 28.956 1.00 95.56 84 LEU A CA 1
ATOM 656 C C . LEU A 1 84 ? 3.032 6.187 30.041 1.00 95.56 84 LEU A C 1
ATOM 658 O O . LEU A 1 84 ? 2.353 6.613 30.975 1.00 95.56 84 LEU A O 1
ATOM 662 N N . ILE A 1 85 ? 3.424 4.911 29.956 1.00 94.12 85 ILE A N 1
ATOM 663 C CA . ILE A 1 85 ? 3.048 3.876 30.932 1.00 94.12 85 ILE A CA 1
ATOM 664 C C . ILE A 1 85 ? 3.644 4.180 32.315 1.00 94.12 85 ILE A C 1
ATOM 666 O O . ILE A 1 85 ? 2.949 4.064 33.320 1.00 94.12 85 ILE A O 1
ATOM 670 N N . GLN A 1 86 ? 4.907 4.618 32.376 1.00 94.00 86 GLN A N 1
ATOM 671 C CA . GLN A 1 86 ? 5.583 4.996 33.627 1.00 94.00 86 GLN A CA 1
ATOM 672 C C . GLN A 1 86 ? 4.903 6.169 34.356 1.00 94.00 86 GLN A C 1
ATOM 674 O O . GLN A 1 86 ? 5.025 6.276 35.572 1.00 94.00 86 GLN A O 1
ATOM 679 N N . ASN A 1 87 ? 4.169 7.020 33.631 1.00 93.50 87 ASN A N 1
ATOM 680 C CA . ASN A 1 87 ? 3.446 8.179 34.165 1.00 93.50 87 ASN A CA 1
ATOM 681 C C . ASN A 1 87 ? 1.913 7.964 34.220 1.00 93.50 87 ASN A C 1
ATOM 683 O O . ASN A 1 87 ? 1.157 8.936 34.285 1.00 93.50 87 ASN A O 1
ATOM 687 N N . ASP A 1 88 ? 1.460 6.703 34.163 1.00 92.44 88 ASP A N 1
ATOM 688 C CA . ASP A 1 88 ? 0.055 6.249 34.204 1.00 92.44 88 ASP A CA 1
ATOM 689 C C . ASP A 1 88 ? -0.892 6.928 33.185 1.00 92.44 88 ASP A C 1
ATOM 691 O O . ASP A 1 88 ? -2.103 7.040 33.391 1.00 92.44 88 ASP A O 1
ATOM 695 N N . LYS A 1 89 ? -0.347 7.382 32.050 1.00 92.44 89 LYS A N 1
ATOM 696 C CA . LYS A 1 89 ? -1.098 8.066 30.988 1.00 92.44 89 LYS A CA 1
ATOM 697 C C . LYS A 1 89 ? -1.792 7.042 30.097 1.00 92.44 89 LYS A C 1
ATOM 699 O O . LYS A 1 89 ? -1.129 6.158 29.561 1.00 92.44 89 LYS A O 1
ATOM 704 N N . LYS A 1 90 ? -3.113 7.160 29.917 1.00 90.31 90 LYS A N 1
ATOM 705 C CA . LYS A 1 90 ? -3.948 6.147 29.237 1.00 90.31 90 LYS A CA 1
ATOM 706 C C . LYS A 1 90 ? -4.647 6.687 27.995 1.00 90.31 90 LYS A C 1
ATOM 708 O O . LYS A 1 90 ? -4.779 5.962 27.013 1.00 90.31 90 LYS A O 1
ATOM 713 N N . ASN A 1 91 ? -5.073 7.945 28.028 1.00 90.69 91 ASN A N 1
ATOM 714 C CA . ASN A 1 91 ? -5.738 8.657 26.945 1.00 90.69 91 ASN A CA 1
ATOM 715 C C . ASN A 1 91 ? -4.743 9.630 26.298 1.00 90.69 91 ASN A C 1
ATOM 717 O O . ASN A 1 91 ? -4.313 10.592 26.934 1.00 90.69 91 ASN A O 1
ATOM 721 N N . ILE A 1 92 ? -4.356 9.384 25.050 1.00 93.12 92 ILE A N 1
ATOM 722 C CA . ILE A 1 92 ? -3.226 10.065 24.405 1.00 93.12 92 ILE A CA 1
ATOM 723 C C . ILE A 1 92 ? -3.687 10.758 23.129 1.00 93.12 92 ILE A C 1
ATOM 725 O O . ILE A 1 92 ? -4.331 10.125 22.299 1.00 93.12 92 ILE A O 1
ATOM 729 N N . ALA A 1 93 ? -3.298 12.013 22.921 1.00 88.75 93 ALA A N 1
ATOM 730 C CA . ALA A 1 93 ? -3.387 12.652 21.607 1.00 88.75 93 ALA A CA 1
ATOM 731 C C . ALA A 1 93 ? -1.999 12.786 20.974 1.00 88.75 93 ALA A C 1
ATOM 733 O O . ALA A 1 93 ? -1.006 12.990 21.672 1.00 88.75 93 ALA A O 1
ATOM 734 N N . VAL A 1 94 ? -1.939 12.703 19.645 1.00 89.75 94 VAL A N 1
ATOM 735 C CA . VAL A 1 94 ? -0.733 12.987 18.861 1.00 89.75 94 VAL A CA 1
ATOM 736 C C . VAL A 1 94 ? -1.030 14.184 17.964 1.00 89.75 94 VAL A C 1
ATOM 738 O O . VAL A 1 94 ? -1.971 14.165 17.171 1.00 89.75 94 VAL A O 1
ATOM 741 N N . SER A 1 95 ? -0.246 15.240 18.143 1.00 84.00 95 SER A N 1
ATOM 742 C CA . SER A 1 95 ? -0.258 16.444 17.320 1.00 84.00 95 SER A CA 1
ATOM 743 C C . SER A 1 95 ? 0.346 16.178 15.942 1.00 84.00 95 SER A C 1
ATOM 745 O O . SER A 1 95 ? 1.119 15.242 15.742 1.00 84.00 95 SER A O 1
ATOM 747 N N . GLU A 1 96 ? 0.068 17.087 15.015 1.00 79.25 96 GLU A N 1
ATOM 748 C CA . GLU A 1 96 ? 0.925 17.323 13.856 1.00 79.25 96 GLU A CA 1
ATOM 749 C C . GLU A 1 96 ? 2.388 17.517 14.299 1.00 79.25 96 GLU A C 1
ATOM 751 O O . GLU A 1 96 ? 2.646 18.193 15.304 1.00 79.25 96 GLU A O 1
ATOM 756 N N . PHE A 1 97 ? 3.329 16.948 13.543 1.00 87.56 97 PHE A N 1
ATOM 757 C CA . PHE A 1 97 ? 4.759 17.246 13.646 1.00 87.56 97 PHE A CA 1
ATOM 758 C C . PHE A 1 97 ? 5.103 18.318 12.606 1.00 87.56 97 PHE A C 1
ATOM 760 O O . PHE A 1 97 ? 4.713 18.188 11.444 1.00 87.56 97 PHE A O 1
ATOM 767 N N . SER A 1 98 ? 5.822 19.368 13.010 1.00 82.44 98 SER A N 1
ATOM 768 C CA . SER A 1 98 ? 6.165 20.494 12.130 1.00 82.44 98 SER A CA 1
ATOM 769 C C . SER A 1 98 ? 7.656 20.578 11.817 1.00 82.44 98 SER A C 1
ATOM 771 O O . SER A 1 98 ? 8.483 20.020 12.536 1.00 82.44 98 SER A O 1
ATOM 773 N N . ASP A 1 99 ? 8.022 21.350 10.797 1.00 79.25 99 ASP A N 1
ATOM 774 C CA . ASP A 1 99 ? 9.390 21.856 10.669 1.00 79.25 99 ASP A CA 1
ATOM 775 C C . ASP A 1 99 ? 9.719 22.916 11.751 1.00 79.25 99 ASP A C 1
ATOM 777 O O . ASP A 1 99 ? 8.887 23.255 12.603 1.00 79.25 99 ASP A O 1
ATOM 781 N N . LEU A 1 100 ? 10.941 23.461 11.714 1.00 72.56 100 LEU A N 1
ATOM 782 C CA . LEU A 1 100 ? 11.390 24.540 12.610 1.00 72.56 100 LEU A CA 1
ATOM 783 C C . LEU A 1 100 ? 10.693 25.896 12.368 1.00 72.56 100 LEU A C 1
ATOM 785 O O . LEU A 1 100 ? 10.790 26.779 13.218 1.00 72.56 100 LEU A O 1
ATOM 789 N N . GLY A 1 101 ? 10.007 26.073 11.236 1.00 69.31 101 GLY A N 1
ATOM 790 C CA . GLY A 1 101 ? 9.162 27.233 10.940 1.00 69.31 101 GLY A CA 1
ATOM 791 C C . GLY A 1 101 ? 7.710 27.076 11.410 1.00 69.31 101 GLY A C 1
ATOM 792 O O . GLY A 1 101 ? 6.955 28.045 11.372 1.00 69.31 101 GLY A O 1
ATOM 793 N N . GLY A 1 102 ? 7.314 25.882 11.868 1.00 67.19 102 GLY A N 1
ATOM 794 C CA . GLY A 1 102 ? 5.938 25.551 12.243 1.00 67.19 102 GLY A CA 1
ATOM 795 C C . GLY A 1 102 ? 5.073 25.021 11.091 1.00 67.19 102 GLY A C 1
ATOM 796 O O . GLY A 1 102 ? 3.868 24.847 11.274 1.00 67.19 102 GLY A O 1
ATOM 797 N N . ASN A 1 103 ? 5.652 24.738 9.920 1.00 74.12 103 ASN A N 1
ATOM 798 C CA . ASN A 1 103 ? 4.928 24.195 8.769 1.00 74.12 103 ASN A CA 1
ATOM 799 C C . ASN A 1 103 ? 4.697 22.685 8.927 1.00 74.12 103 ASN A C 1
ATOM 801 O O . ASN A 1 103 ? 5.590 21.953 9.352 1.00 74.12 103 ASN A O 1
ATOM 805 N N . ILE A 1 104 ? 3.516 22.199 8.536 1.00 78.00 104 ILE A N 1
ATOM 806 C CA . ILE A 1 104 ? 3.169 20.770 8.576 1.00 78.00 104 ILE A CA 1
ATOM 807 C C . ILE A 1 104 ? 3.480 20.149 7.210 1.00 78.00 104 ILE A C 1
ATOM 809 O O . ILE A 1 104 ? 2.735 20.339 6.248 1.00 78.00 104 ILE A O 1
ATOM 813 N N . THR A 1 105 ? 4.585 19.413 7.130 1.00 78.00 105 THR A N 1
ATOM 814 C CA . THR A 1 105 ? 5.062 18.728 5.918 1.00 78.00 105 THR A CA 1
ATOM 815 C C . THR A 1 105 ? 4.473 17.319 5.789 1.00 78.00 105 THR A C 1
ATOM 817 O O . THR A 1 105 ? 3.950 16.770 6.760 1.00 78.00 105 THR A O 1
ATOM 820 N N . ASP A 1 106 ? 4.566 16.691 4.612 1.00 79.50 106 ASP A N 1
ATOM 821 C CA . ASP A 1 106 ? 4.068 15.318 4.415 1.00 79.50 106 ASP A CA 1
ATOM 822 C C . ASP A 1 106 ? 4.823 14.290 5.269 1.00 79.50 106 ASP A C 1
ATOM 824 O O . ASP A 1 106 ? 4.191 13.444 5.901 1.00 79.50 106 ASP A O 1
ATOM 828 N N . ILE A 1 107 ? 6.145 14.442 5.415 1.00 83.06 107 ILE A N 1
ATOM 829 C CA . ILE A 1 107 ? 6.939 13.696 6.402 1.00 83.06 107 ILE A CA 1
ATOM 830 C C . ILE A 1 107 ? 6.440 13.931 7.844 1.00 83.06 107 ILE A C 1
ATOM 832 O O . ILE A 1 107 ? 6.359 12.984 8.623 1.00 83.06 107 ILE A O 1
ATOM 836 N N . GLY A 1 108 ? 6.009 15.150 8.193 1.00 85.19 108 GLY A N 1
ATOM 837 C CA . GLY A 1 108 ? 5.377 15.461 9.482 1.00 85.19 108 GLY A CA 1
ATOM 838 C C . GLY A 1 108 ? 4.060 14.715 9.713 1.00 85.19 108 GLY A C 1
ATOM 839 O O . GLY A 1 108 ? 3.859 14.114 10.771 1.00 85.19 108 GLY A O 1
ATOM 840 N N . LYS A 1 109 ? 3.181 14.690 8.704 1.00 83.88 109 LYS A N 1
ATOM 841 C CA . LYS A 1 109 ? 1.911 13.939 8.736 1.00 83.88 109 LYS A CA 1
ATOM 842 C C . LYS A 1 109 ? 2.156 12.431 8.863 1.00 83.88 109 LYS A C 1
ATOM 844 O O . LYS A 1 109 ? 1.509 11.786 9.685 1.00 83.88 109 LYS A O 1
ATOM 849 N N . PHE A 1 110 ? 3.089 11.896 8.070 1.00 87.00 110 PHE A N 1
ATOM 850 C CA . PHE A 1 110 ? 3.460 10.481 8.050 1.00 87.00 110 PHE A CA 1
ATOM 851 C C . PHE A 1 110 ? 3.996 10.023 9.408 1.00 87.00 110 PHE A C 1
ATOM 853 O O . PHE A 1 110 ? 3.456 9.087 9.987 1.00 87.00 110 PHE A O 1
ATOM 860 N N . ILE A 1 111 ? 4.985 10.728 9.972 1.00 89.81 111 ILE A N 1
ATOM 861 C CA . ILE A 1 111 ? 5.549 10.397 11.289 1.00 89.81 111 ILE A CA 1
ATOM 862 C C . ILE A 1 111 ? 4.481 10.462 12.392 1.00 89.81 111 ILE A C 1
ATOM 864 O O . ILE A 1 111 ? 4.422 9.564 13.232 1.00 89.81 111 ILE A O 1
ATOM 868 N N . ALA A 1 112 ? 3.586 11.456 12.369 1.00 89.25 112 ALA A N 1
ATOM 869 C CA . ALA A 1 112 ? 2.473 11.519 13.317 1.00 89.25 112 ALA A CA 1
ATOM 870 C C . ALA A 1 112 ? 1.518 10.313 13.179 1.00 89.25 112 ALA A C 1
ATOM 872 O O . ALA A 1 112 ? 1.161 9.691 14.182 1.00 89.25 112 ALA A O 1
ATOM 873 N N . ASP A 1 113 ? 1.140 9.939 11.951 1.00 86.69 113 ASP A N 1
ATOM 874 C CA . ASP A 1 113 ? 0.288 8.771 11.691 1.00 86.69 113 ASP A CA 1
ATOM 875 C C . ASP A 1 113 ? 0.950 7.438 12.079 1.00 86.69 113 ASP A C 1
ATOM 877 O O . ASP A 1 113 ? 0.283 6.543 12.607 1.00 86.69 113 ASP A O 1
ATOM 881 N N . GLU A 1 114 ? 2.259 7.330 11.880 1.00 90.94 114 GLU A N 1
ATOM 882 C CA . GLU A 1 114 ? 3.070 6.155 12.192 1.00 90.94 114 GLU A CA 1
ATOM 883 C C . GLU A 1 114 ? 3.259 5.919 13.695 1.00 90.94 114 GLU A C 1
ATOM 885 O O . GLU A 1 114 ? 3.289 4.767 14.145 1.00 90.94 114 GLU A O 1
ATOM 890 N N . ILE A 1 115 ? 3.334 6.998 14.480 1.00 92.75 115 ILE A N 1
ATOM 891 C CA . ILE A 1 115 ? 3.320 6.954 15.948 1.00 92.75 115 ILE A CA 1
ATOM 892 C C . ILE A 1 115 ? 1.931 6.536 16.440 1.00 92.75 115 ILE A C 1
ATOM 894 O O . ILE A 1 115 ? 1.821 5.607 17.238 1.00 92.75 115 ILE A O 1
ATOM 898 N N . ILE A 1 116 ? 0.861 7.172 15.939 1.00 90.56 116 ILE A N 1
ATOM 899 C CA . ILE A 1 116 ? -0.534 6.843 16.292 1.00 90.56 116 ILE A CA 1
ATOM 900 C C . ILE A 1 116 ? -0.802 5.352 16.090 1.00 90.56 116 ILE A C 1
ATOM 902 O O . ILE A 1 116 ? -1.300 4.682 16.995 1.00 90.56 116 ILE A O 1
ATOM 906 N N . THR A 1 117 ? -0.431 4.822 14.925 1.00 89.06 117 THR A N 1
ATOM 907 C CA . THR A 1 117 ? -0.680 3.424 14.570 1.00 89.06 117 THR A CA 1
ATOM 908 C C . THR A 1 117 ? 0.077 2.457 15.483 1.00 89.06 117 THR A C 1
ATOM 910 O O . THR A 1 117 ? -0.532 1.521 15.996 1.00 89.06 117 THR A O 1
ATOM 913 N N . ARG A 1 118 ? 1.351 2.717 15.805 1.00 93.12 118 ARG A N 1
ATOM 914 C CA . ARG A 1 118 ? 2.117 1.908 16.775 1.00 93.12 118 ARG A CA 1
ATOM 915 C C . ARG A 1 118 ? 1.570 1.991 18.203 1.00 93.12 118 ARG A C 1
ATOM 917 O O . ARG A 1 118 ? 1.549 0.982 18.907 1.00 93.12 118 ARG A O 1
ATOM 924 N N . LEU A 1 119 ? 1.089 3.158 18.637 1.00 93.50 119 LEU A N 1
ATOM 925 C CA . LEU A 1 119 ? 0.469 3.315 19.956 1.00 93.50 119 LEU A CA 1
ATOM 926 C C . LEU A 1 119 ? -0.865 2.552 20.056 1.00 93.50 119 LEU A C 1
ATOM 928 O O . LEU A 1 119 ? -1.099 1.919 21.086 1.00 93.50 119 LEU A O 1
ATOM 932 N N . ILE A 1 120 ? -1.689 2.526 18.999 1.00 89.25 120 ILE A N 1
ATOM 933 C CA . ILE A 1 120 ? -2.916 1.705 18.950 1.00 89.25 120 ILE A CA 1
ATOM 934 C C . ILE A 1 120 ? -2.564 0.209 18.935 1.00 89.25 120 ILE A C 1
ATOM 936 O O . ILE A 1 120 ? -3.060 -0.541 19.774 1.00 89.25 120 ILE A O 1
ATOM 940 N N . LEU A 1 121 ? -1.652 -0.218 18.050 1.00 88.00 121 LEU A N 1
ATOM 941 C CA . LEU A 1 121 ? -1.192 -1.614 17.944 1.00 88.00 121 LEU A CA 1
ATOM 942 C C . LEU A 1 121 ? -0.555 -2.148 19.240 1.00 88.00 121 LEU A C 1
ATOM 944 O O . LEU A 1 121 ? -0.494 -3.358 19.442 1.00 88.00 121 LEU A O 1
ATOM 948 N N . SER A 1 122 ? -0.114 -1.271 20.149 1.00 90.38 122 SER A N 1
ATOM 949 C CA . SER A 1 122 ? 0.380 -1.676 21.470 1.00 90.38 122 SER A CA 1
ATOM 950 C C . SER A 1 122 ? -0.695 -2.279 22.387 1.00 90.38 122 SER A C 1
ATOM 952 O O . SER A 1 122 ? -0.338 -2.939 23.365 1.00 90.38 122 SER A O 1
ATOM 954 N N . GLY A 1 123 ? -1.982 -1.999 22.132 1.00 86.69 123 GLY A N 1
ATOM 955 C CA . GLY A 1 123 ? -3.129 -2.415 22.950 1.00 86.69 123 GLY A CA 1
ATOM 956 C C . GLY A 1 123 ? -3.212 -1.791 24.354 1.00 86.69 123 GLY A C 1
ATOM 957 O O . GLY A 1 123 ? -4.127 -2.107 25.109 1.00 86.69 123 GLY A O 1
ATOM 958 N N . LYS A 1 124 ? -2.264 -0.922 24.736 1.00 89.00 124 LYS A N 1
ATOM 959 C CA . LYS A 1 124 ? -2.103 -0.413 26.117 1.00 89.00 124 LYS A CA 1
ATOM 960 C C . LYS A 1 124 ? -2.704 0.972 26.354 1.00 89.00 124 LYS A C 1
ATOM 962 O O . LYS A 1 124 ? -2.798 1.400 27.501 1.00 89.00 124 LYS A O 1
ATOM 967 N N . LEU A 1 125 ? -3.054 1.685 25.286 1.00 91.12 125 LEU A N 1
ATOM 968 C CA . LEU A 1 125 ? -3.410 3.103 25.302 1.00 91.12 125 LEU A CA 1
ATOM 969 C C . LEU A 1 125 ? -4.638 3.359 24.428 1.00 91.12 125 LEU A C 1
ATOM 971 O O . LEU A 1 125 ? -4.776 2.785 23.350 1.00 91.12 125 LEU A O 1
ATOM 975 N N . LYS A 1 126 ? -5.492 4.287 24.858 1.00 86.81 126 LYS A N 1
ATOM 976 C CA . LYS A 1 126 ? -6.564 4.854 24.040 1.00 86.81 126 LYS A CA 1
ATOM 977 C C . LYS A 1 126 ? -6.020 6.088 23.324 1.00 86.81 126 LYS A C 1
ATOM 979 O O . LYS A 1 126 ? -5.736 7.100 23.962 1.00 86.81 126 LYS A O 1
ATOM 984 N N . VAL A 1 127 ? -5.881 6.009 22.003 1.00 89.94 127 VAL A N 1
ATOM 985 C CA . VAL A 1 127 ? -5.325 7.097 21.185 1.00 89.94 127 VAL A CA 1
ATOM 986 C C . VAL A 1 127 ? -6.450 7.906 20.535 1.00 89.94 127 VAL A C 1
ATOM 988 O O . VAL A 1 127 ? -7.349 7.348 19.909 1.00 89.94 127 VAL A O 1
ATOM 991 N N . THR A 1 128 ? -6.410 9.226 20.688 1.00 83.81 128 THR A N 1
ATOM 992 C CA . THR A 1 128 ? -7.308 10.183 20.035 1.00 83.81 128 THR A CA 1
ATOM 993 C C . THR A 1 128 ? -6.844 10.440 18.602 1.00 83.81 128 THR A C 1
ATOM 995 O O . THR A 1 128 ? -5.661 10.662 18.351 1.00 83.81 128 THR A O 1
ATOM 998 N N . GLU A 1 129 ? -7.783 10.429 17.656 1.00 74.06 129 GLU A N 1
ATOM 999 C CA . GLU A 1 129 ? -7.509 10.644 16.233 1.00 74.06 129 GLU A CA 1
ATOM 1000 C C . GLU A 1 129 ? -7.002 12.076 15.949 1.00 74.06 129 GLU A C 1
ATOM 1002 O O . GLU A 1 129 ? -7.531 13.055 16.485 1.00 74.06 129 GLU A O 1
ATOM 1007 N N . ARG A 1 130 ? -5.972 12.189 15.098 1.00 80.88 130 ARG A N 1
ATOM 1008 C CA . ARG A 1 130 ? -5.227 13.424 14.797 1.00 80.88 130 ARG A CA 1
ATOM 1009 C C . ARG A 1 130 ? -6.094 14.513 14.177 1.00 80.88 130 ARG A C 1
ATOM 1011 O O . ARG A 1 130 ? -6.104 15.629 14.689 1.00 80.88 130 ARG A O 1
ATOM 1018 N N . LYS A 1 131 ? -6.851 14.216 13.115 1.00 73.44 131 LYS A N 1
ATOM 1019 C CA . LYS A 1 131 ? -7.703 15.209 12.436 1.00 73.44 131 LYS A CA 1
ATOM 1020 C C . LYS A 1 131 ? -8.801 15.725 13.376 1.00 73.44 131 LYS A C 1
ATOM 1022 O O . LYS A 1 131 ? -9.082 16.921 13.371 1.00 73.44 131 LYS A O 1
ATOM 1027 N N . TYR A 1 132 ? -9.376 14.860 14.213 1.00 73.44 132 TYR A N 1
ATOM 1028 C CA . TYR A 1 132 ? -10.345 15.219 15.250 1.00 73.44 132 TYR A CA 1
ATOM 1029 C C . TYR A 1 132 ? -9.721 16.125 16.321 1.00 73.44 132 TYR A C 1
ATOM 1031 O O . TYR A 1 132 ? -10.252 17.206 16.569 1.00 73.44 132 TYR A O 1
ATOM 1039 N N . PHE A 1 133 ? -8.562 15.767 16.887 1.00 76.62 133 PHE A N 1
ATOM 1040 C CA . PHE A 1 133 ? -7.831 16.614 17.843 1.00 76.62 133 PHE A CA 1
ATOM 1041 C C . PHE A 1 133 ? -7.468 17.985 17.240 1.00 76.62 133 PHE A C 1
ATOM 1043 O O . PHE A 1 133 ? -7.836 19.024 17.793 1.00 76.62 133 PHE A O 1
ATOM 1050 N N . SER A 1 134 ? -6.855 17.997 16.051 1.00 73.81 134 SER A N 1
ATOM 1051 C CA . SER A 1 134 ? -6.533 19.208 15.282 1.00 73.81 134 SER A CA 1
ATOM 1052 C C . SER A 1 134 ? -7.774 20.048 14.935 1.00 73.81 134 SER A C 1
ATOM 1054 O O . SER A 1 134 ? -7.669 21.270 14.813 1.00 73.81 134 SER A O 1
ATOM 1056 N N . LYS A 1 135 ? -8.960 19.437 14.793 1.00 71.06 135 LYS A N 1
ATOM 1057 C CA . LYS A 1 135 ? -10.230 20.156 14.616 1.00 71.06 135 LYS A CA 1
ATOM 1058 C C . LYS A 1 135 ? -10.752 20.747 15.921 1.00 71.06 135 LYS A C 1
ATOM 1060 O O . LYS A 1 135 ? -11.113 21.913 15.917 1.00 71.06 135 LYS A O 1
ATOM 1065 N N . ILE A 1 136 ? -10.747 20.016 17.034 1.00 70.00 136 ILE A N 1
ATOM 1066 C CA . ILE A 1 136 ? -11.218 20.543 18.329 1.00 70.00 136 ILE A CA 1
ATOM 1067 C C . ILE A 1 136 ? -10.395 21.772 18.741 1.00 70.00 136 ILE A C 1
ATOM 1069 O O . ILE A 1 136 ? -10.952 22.767 19.203 1.00 70.00 136 ILE A O 1
ATOM 1073 N N . LEU A 1 137 ? -9.082 21.749 18.492 1.00 71.56 137 LEU A N 1
ATOM 1074 C CA . LEU A 1 137 ? -8.221 22.919 18.667 1.00 71.56 137 LEU A CA 1
ATOM 1075 C C . LEU A 1 137 ? -8.704 24.123 17.832 1.00 71.56 137 LEU A C 1
ATOM 1077 O O . LEU A 1 137 ? -8.828 25.224 18.365 1.00 71.56 137 LEU A O 1
ATOM 1081 N N . LYS A 1 138 ? -9.067 23.922 16.557 1.00 73.19 138 LYS A N 1
ATOM 1082 C CA . LYS A 1 138 ? -9.645 24.973 15.693 1.00 73.19 138 LYS A CA 1
ATOM 1083 C C . LYS A 1 138 ? -11.021 25.446 16.176 1.00 73.19 138 LYS A C 1
ATOM 1085 O O . LYS A 1 138 ? -11.222 26.654 16.296 1.00 73.19 138 LYS A O 1
ATOM 1090 N N . ASP A 1 139 ? -11.931 24.523 16.487 1.00 69.19 139 ASP A N 1
ATOM 1091 C CA . ASP A 1 139 ? -13.311 24.797 16.917 1.00 69.19 139 ASP A CA 1
ATOM 1092 C C . ASP A 1 139 ? -13.329 25.643 18.210 1.00 69.19 139 ASP A C 1
ATOM 1094 O O . ASP A 1 139 ? -14.066 26.624 18.309 1.00 69.19 139 ASP A O 1
ATOM 1098 N N . HIS A 1 140 ? -12.442 25.340 19.168 1.00 66.19 140 HIS A N 1
ATOM 1099 C CA . HIS A 1 140 ? -12.255 26.119 20.403 1.00 66.19 140 HIS A CA 1
ATOM 1100 C C . HIS A 1 140 ? -11.257 27.288 20.269 1.00 66.19 140 HIS A C 1
ATOM 1102 O O . HIS A 1 140 ? -10.974 27.972 21.254 1.00 66.19 140 HIS A O 1
ATOM 1108 N N . ARG A 1 141 ? -10.745 27.562 19.059 1.00 62.12 141 ARG A N 1
ATOM 1109 C CA . ARG A 1 141 ? -9.793 28.649 18.733 1.00 62.12 141 ARG A CA 1
ATOM 1110 C C . ARG A 1 141 ? -8.473 28.586 19.526 1.00 62.12 141 ARG A C 1
ATOM 1112 O O . ARG A 1 141 ? -7.801 29.601 19.719 1.00 62.12 141 ARG A O 1
ATOM 1119 N N . LEU A 1 142 ? -8.090 27.387 19.962 1.00 63.53 142 LEU A N 1
ATOM 1120 C CA . LEU A 1 142 ? -6.848 27.084 20.662 1.00 63.53 142 LEU A CA 1
ATOM 1121 C C . LEU A 1 142 ? -5.715 26.861 19.649 1.00 63.53 142 LEU A C 1
ATOM 1123 O O . LEU A 1 142 ? -5.707 25.887 18.900 1.00 63.53 142 LEU A O 1
ATOM 1127 N N . LEU A 1 143 ? -4.714 27.744 19.655 1.00 62.12 143 LEU A N 1
ATOM 1128 C CA . LEU A 1 143 ? -3.413 27.442 19.046 1.00 62.12 143 LEU A CA 1
ATOM 1129 C C . LEU A 1 143 ? -2.711 26.377 19.890 1.00 62.12 143 LEU A C 1
ATOM 1131 O O . LEU A 1 143 ? -2.821 26.422 21.109 1.00 62.12 143 LEU A O 1
ATOM 1135 N N . LEU A 1 144 ? -1.955 25.463 19.283 1.00 59.50 144 LEU A N 1
ATOM 1136 C CA . LEU A 1 144 ? -1.386 24.308 19.994 1.00 59.50 144 LEU A CA 1
ATOM 1137 C C . LEU A 1 144 ? -0.441 24.709 21.145 1.00 59.50 144 LEU A C 1
ATOM 1139 O O . LEU A 1 144 ? -0.506 24.128 22.223 1.00 59.50 144 LEU A O 1
ATOM 1143 N N . THR A 1 145 ? 0.335 25.783 20.969 1.00 57.78 145 THR A N 1
ATOM 1144 C CA . THR A 1 145 ? 1.121 26.423 22.039 1.00 57.78 145 THR A CA 1
ATOM 1145 C C . THR A 1 145 ? 0.253 26.978 23.167 1.00 57.78 145 THR A C 1
ATOM 1147 O O . THR A 1 145 ? 0.567 26.756 24.328 1.00 57.78 145 THR A O 1
ATOM 1150 N N . LYS A 1 146 ? -0.876 27.625 22.847 1.00 52.69 146 LYS A N 1
ATOM 1151 C CA . LYS A 1 146 ? -1.843 28.095 23.855 1.00 52.69 146 LYS A CA 1
ATOM 1152 C C . LYS A 1 146 ? -2.632 26.966 24.507 1.00 52.69 146 LYS A C 1
ATOM 1154 O O . LYS A 1 146 ? -3.105 27.120 25.623 1.00 52.69 146 LYS A O 1
ATOM 1159 N N . ALA A 1 147 ? -2.804 25.840 23.821 1.00 52.56 147 ALA A N 1
ATOM 1160 C CA . ALA A 1 147 ? -3.522 24.675 24.323 1.00 52.56 147 ALA A CA 1
ATOM 1161 C C . ALA A 1 147 ? -2.729 23.946 25.427 1.00 52.56 147 ALA A C 1
ATOM 1163 O O . ALA A 1 147 ? -3.318 23.239 26.241 1.00 52.56 147 ALA A O 1
ATOM 1164 N N . LEU A 1 148 ? -1.410 24.171 25.464 1.00 59.50 148 LEU A N 1
ATOM 1165 C CA . LEU A 1 148 ? -0.485 23.725 26.503 1.00 59.50 148 LEU A CA 1
ATOM 1166 C C . LEU A 1 148 ? -0.278 24.762 27.628 1.00 59.50 148 LEU A C 1
ATOM 1168 O O . LEU A 1 148 ? 0.380 24.438 28.612 1.00 59.50 148 LEU A O 1
ATOM 1172 N N . ASP A 1 149 ? -0.851 25.972 27.541 1.00 61.44 149 ASP A N 1
ATOM 1173 C CA . ASP A 1 149 ? -0.860 26.908 28.676 1.00 61.44 149 ASP A CA 1
ATOM 1174 C C . ASP A 1 149 ? -1.719 26.335 29.827 1.00 61.44 149 ASP A C 1
ATOM 1176 O O . ASP A 1 149 ? -2.833 25.865 29.561 1.00 61.44 149 ASP A O 1
ATOM 1180 N N . PRO A 1 150 ? -1.314 26.467 31.110 1.00 57.16 150 PRO A N 1
ATOM 1181 C CA . PRO A 1 150 ? -2.082 25.987 32.271 1.00 57.16 150 PRO A CA 1
ATOM 1182 C C . PRO A 1 150 ? -3.512 26.543 32.426 1.00 57.16 150 PRO A C 1
ATOM 1184 O O . PRO A 1 150 ? -4.277 26.058 33.256 1.00 57.16 150 PRO A O 1
ATOM 1187 N N . ALA A 1 151 ? -3.883 27.573 31.658 1.00 57.62 151 ALA A N 1
ATOM 1188 C CA . ALA A 1 151 ? -5.246 28.108 31.591 1.00 57.62 151 ALA A CA 1
ATOM 1189 C C . ALA A 1 151 ? -6.136 27.406 30.539 1.00 57.62 151 ALA A C 1
ATOM 1191 O O . ALA A 1 151 ? -7.359 27.528 30.592 1.00 57.62 151 ALA A O 1
ATOM 1192 N N . SER A 1 152 ? -5.539 26.678 29.590 1.00 55.84 152 SER A N 1
ATOM 1193 C CA . SER A 1 152 ? -6.229 25.968 28.500 1.00 55.84 152 SER A CA 1
ATOM 1194 C C . SER A 1 152 ? -6.204 24.451 28.663 1.00 55.84 152 SER A C 1
ATOM 1196 O O . SER A 1 152 ? -7.118 23.775 28.189 1.00 55.84 152 SER A O 1
ATOM 1198 N N . THR A 1 153 ? -5.186 23.914 29.341 1.00 55.09 153 THR A N 1
ATOM 1199 C CA . THR A 1 153 ? -5.028 22.486 29.670 1.00 55.09 153 THR A CA 1
ATOM 1200 C C . THR A 1 153 ? -6.314 21.875 30.224 1.00 55.09 153 THR A C 1
ATOM 1202 O O . THR A 1 153 ? -6.801 20.854 29.737 1.00 55.09 153 THR A O 1
ATOM 1205 N N . GLN A 1 154 ? -6.946 22.572 31.170 1.00 58.03 154 GLN A N 1
ATOM 1206 C CA . GLN A 1 154 ? -8.192 22.143 31.799 1.00 58.03 154 GLN A CA 1
ATOM 1207 C C . GLN A 1 154 ? -9.370 22.030 30.811 1.00 58.03 154 GLN A C 1
ATOM 1209 O O . GLN A 1 154 ? -10.236 21.177 30.997 1.00 58.03 154 GLN A O 1
ATOM 1214 N N . THR A 1 155 ? -9.384 22.803 29.720 1.00 59.69 155 THR A N 1
ATOM 1215 C CA . THR A 1 155 ? -10.356 22.643 28.624 1.00 59.69 155 THR A CA 1
ATOM 1216 C C . THR A 1 155 ? -10.114 21.342 27.858 1.00 59.69 155 THR A C 1
ATOM 1218 O O . THR A 1 155 ? -11.062 20.600 27.608 1.00 59.69 155 THR A O 1
ATOM 1221 N N . LEU A 1 156 ? -8.859 21.013 27.526 1.00 61.47 156 LEU A N 1
ATOM 1222 C CA . LEU A 1 156 ? -8.531 19.761 26.831 1.00 61.47 156 LEU A CA 1
ATOM 1223 C C . LEU A 1 156 ? -8.847 18.537 27.695 1.00 61.47 156 LEU A C 1
ATOM 1225 O O . LEU A 1 156 ? -9.461 17.583 27.216 1.00 61.47 156 LEU A O 1
ATOM 1229 N N . GLN A 1 157 ? -8.462 18.571 28.972 1.00 65.50 157 GLN A N 1
ATOM 1230 C CA . GLN A 1 157 ? -8.678 17.455 29.886 1.00 65.50 157 GLN A CA 1
ATOM 1231 C C . GLN A 1 157 ? -10.174 17.238 30.174 1.00 65.50 157 GLN A C 1
ATOM 1233 O O . GLN A 1 157 ? -10.637 16.101 30.114 1.00 65.50 157 GLN A O 1
ATOM 1238 N N . ASN A 1 158 ? -10.952 18.306 30.391 1.00 63.19 158 ASN A N 1
ATOM 1239 C CA . ASN A 1 158 ? -12.387 18.194 30.684 1.00 63.19 158 ASN A CA 1
ATOM 1240 C C . ASN A 1 158 ? -13.251 17.852 29.456 1.00 63.19 158 ASN A C 1
ATOM 1242 O O . ASN A 1 158 ? -14.269 17.182 29.616 1.00 63.19 158 ASN A O 1
ATOM 1246 N N . ILE A 1 159 ? -12.892 18.309 28.247 1.00 62.47 159 ILE A N 1
ATOM 1247 C CA . ILE A 1 159 ? -13.696 18.063 27.032 1.00 62.47 159 ILE A CA 1
ATOM 1248 C C . ILE A 1 159 ? -13.329 16.731 26.363 1.00 62.47 159 ILE A C 1
ATOM 1250 O O . ILE A 1 159 ? -14.206 16.062 25.820 1.00 62.47 159 ILE A O 1
ATOM 1254 N N . LEU A 1 160 ? -12.052 16.331 26.392 1.00 65.25 160 LEU A N 1
ATOM 1255 C CA . LEU A 1 160 ? -11.554 15.182 25.621 1.00 65.25 160 LEU A CA 1
ATOM 1256 C C . LEU A 1 160 ? -11.095 14.001 26.479 1.00 65.25 160 LEU A C 1
ATOM 1258 O O . LEU A 1 160 ? -10.901 12.906 25.949 1.00 65.25 160 LEU A O 1
ATOM 1262 N N . GLY A 1 161 ? -10.902 14.205 27.786 1.00 79.12 161 GLY A N 1
ATOM 1263 C CA . GLY A 1 161 ? -10.379 13.177 28.684 1.00 79.12 161 GLY A CA 1
ATOM 1264 C C . GLY A 1 161 ? -8.971 12.707 28.312 1.00 79.12 161 GLY A C 1
ATOM 1265 O O . GLY A 1 161 ? -8.649 11.554 28.563 1.00 79.12 161 GLY A O 1
ATOM 1266 N N . ILE A 1 162 ? -8.166 13.555 27.661 1.00 86.31 162 ILE A N 1
ATOM 1267 C CA . ILE A 1 162 ? -6.762 13.278 27.315 1.00 86.31 162 ILE A CA 1
ATOM 1268 C C . ILE A 1 162 ? -5.895 13.458 28.570 1.00 86.31 162 ILE A C 1
ATOM 1270 O O . ILE A 1 162 ? -6.069 14.442 29.287 1.00 86.31 162 ILE A O 1
ATOM 1274 N N . ASP A 1 163 ? -4.923 12.569 28.795 1.00 89.00 163 ASP A N 1
ATOM 1275 C CA . ASP A 1 163 ? -3.968 12.592 29.920 1.00 89.00 163 ASP A CA 1
ATOM 1276 C C . ASP A 1 163 ? -2.578 13.138 29.525 1.00 89.00 163 ASP A C 1
ATOM 1278 O O . ASP A 1 163 ? -1.821 13.635 30.374 1.00 89.00 163 ASP A O 1
ATOM 1282 N N . ALA A 1 164 ? -2.221 13.002 28.241 1.00 90.25 164 ALA A N 1
ATOM 1283 C CA . ALA A 1 164 ? -0.976 13.493 27.658 1.00 90.25 164 ALA A CA 1
ATOM 1284 C C . ALA A 1 164 ? -1.097 13.764 26.146 1.00 90.25 164 ALA A C 1
ATOM 1286 O O . ALA A 1 164 ? -1.854 13.101 25.434 1.00 90.25 164 ALA A O 1
ATOM 1287 N N . ILE A 1 165 ? -0.316 14.728 25.659 1.00 89.31 165 ILE A N 1
ATOM 1288 C CA . ILE A 1 165 ? -0.270 15.155 24.257 1.00 89.31 165 ILE A CA 1
ATOM 1289 C C . ILE A 1 165 ? 1.164 14.989 23.758 1.00 89.31 165 ILE A C 1
ATOM 1291 O O . ILE A 1 165 ? 2.087 15.578 24.316 1.00 89.31 165 ILE A O 1
ATOM 1295 N N . ILE A 1 166 ? 1.353 14.208 22.700 1.00 91.31 166 ILE A N 1
ATOM 1296 C CA . ILE A 1 166 ? 2.630 14.115 21.990 1.00 91.31 166 ILE A CA 1
ATOM 1297 C C . ILE A 1 166 ? 2.672 15.238 20.955 1.00 91.31 166 ILE A C 1
ATOM 1299 O O . ILE A 1 166 ? 1.798 15.330 20.095 1.00 91.31 166 ILE A O 1
ATOM 1303 N N . THR A 1 167 ? 3.695 16.081 21.032 1.00 85.81 167 THR A N 1
ATOM 1304 C CA . THR A 1 167 ? 4.043 17.090 20.019 1.00 85.81 167 THR A CA 1
ATOM 1305 C C . THR A 1 167 ? 5.426 16.783 19.462 1.00 85.81 167 THR A C 1
ATOM 1307 O O . THR A 1 167 ? 6.169 16.020 20.079 1.00 85.81 167 THR A O 1
ATOM 1310 N N . GLY A 1 168 ? 5.809 17.352 18.320 1.00 85.62 168 GLY A N 1
ATOM 1311 C CA . GLY A 1 168 ? 7.145 17.103 17.795 1.00 85.62 168 GLY A CA 1
ATOM 1312 C C . GLY A 1 168 ? 7.580 18.005 16.654 1.00 85.62 168 GLY A C 1
ATOM 1313 O O . GLY A 1 168 ? 6.772 18.694 16.031 1.00 85.62 168 GLY A O 1
ATOM 1314 N N . THR A 1 169 ? 8.885 17.983 16.403 1.00 81.62 169 THR A N 1
ATOM 1315 C CA . THR A 1 169 ? 9.543 18.727 15.329 1.00 81.62 169 THR A CA 1
ATOM 1316 C C . THR A 1 169 ? 10.370 17.800 14.454 1.00 81.62 169 THR A C 1
ATOM 1318 O O . THR A 1 169 ? 10.957 16.826 14.932 1.00 81.62 169 THR A O 1
ATOM 1321 N N . ILE A 1 170 ? 10.434 18.125 13.169 1.00 85.00 170 ILE A N 1
ATOM 1322 C CA . ILE A 1 170 ? 11.260 17.460 12.169 1.00 85.00 170 ILE A CA 1
ATOM 1323 C C . ILE A 1 170 ? 12.252 18.480 11.615 1.00 85.00 170 ILE A C 1
ATOM 1325 O O . ILE A 1 170 ? 11.899 19.614 11.298 1.00 85.00 170 ILE A O 1
ATOM 1329 N N . VAL A 1 171 ? 13.512 18.074 11.516 1.00 79.56 171 VAL A N 1
ATOM 1330 C CA . VAL A 1 171 ? 14.600 18.873 10.962 1.00 79.56 171 VAL A CA 1
ATOM 1331 C C . VAL A 1 171 ? 15.276 18.045 9.883 1.00 79.56 171 VAL A C 1
ATOM 1333 O O . VAL A 1 171 ? 15.866 17.005 10.176 1.00 79.56 171 VAL A O 1
ATOM 1336 N N . ASP A 1 172 ? 15.179 18.499 8.639 1.00 77.94 172 ASP A N 1
ATOM 1337 C CA . ASP A 1 172 ? 15.995 17.963 7.558 1.00 77.94 172 ASP A CA 1
ATOM 1338 C C . ASP A 1 172 ? 17.405 18.570 7.630 1.00 77.94 172 ASP A C 1
ATOM 1340 O O . ASP A 1 172 ? 17.574 19.784 7.761 1.00 77.94 172 ASP A O 1
ATOM 1344 N N . LEU A 1 173 ? 18.417 17.705 7.588 1.00 73.44 173 LEU A N 1
ATOM 1345 C CA . LEU A 1 173 ? 19.841 18.044 7.557 1.00 73.44 173 LEU A CA 1
ATOM 1346 C C . LEU A 1 173 ? 20.475 17.638 6.205 1.00 73.44 173 LEU A C 1
ATOM 1348 O O . LEU A 1 173 ? 21.696 17.503 6.100 1.00 73.44 173 LEU A O 1
ATOM 1352 N N . GLY A 1 174 ? 19.655 17.370 5.180 1.00 67.81 174 GLY A N 1
ATOM 1353 C CA . GLY A 1 174 ? 20.011 17.024 3.797 1.00 67.81 174 GLY A CA 1
ATOM 1354 C C . GLY A 1 174 ? 20.533 15.594 3.602 1.00 67.81 174 GLY A C 1
ATOM 1355 O O . GLY A 1 174 ? 20.271 14.956 2.581 1.00 67.81 174 GLY A O 1
ATOM 1356 N N . THR A 1 175 ? 21.260 15.071 4.593 1.00 73.62 175 THR A N 1
ATOM 1357 C CA . THR A 1 175 ? 21.733 13.674 4.647 1.00 73.62 175 THR A CA 1
ATOM 1358 C C . THR A 1 175 ? 21.125 12.872 5.798 1.00 73.62 175 THR A C 1
ATOM 1360 O O . THR A 1 175 ? 21.206 11.643 5.789 1.00 73.62 175 THR A O 1
ATOM 1363 N N . ARG A 1 176 ? 20.499 13.536 6.780 1.00 77.56 176 ARG A N 1
ATOM 1364 C CA . ARG A 1 176 ? 19.815 12.911 7.922 1.00 77.56 176 ARG A CA 1
ATOM 1365 C C . ARG A 1 176 ? 18.539 13.669 8.276 1.00 77.56 176 ARG A C 1
ATOM 1367 O O . ARG A 1 176 ? 18.521 14.894 8.229 1.00 77.56 176 ARG A O 1
ATOM 1374 N N . LEU A 1 177 ? 17.508 12.937 8.678 1.00 83.25 177 LEU A N 1
ATOM 1375 C CA . LEU A 1 177 ? 16.258 13.468 9.195 1.00 83.25 177 LEU A CA 1
ATOM 1376 C C . LEU A 1 177 ? 16.247 13.339 10.722 1.00 83.25 177 LEU A C 1
ATOM 1378 O O . LEU A 1 177 ? 16.262 12.235 11.268 1.00 83.25 177 LEU A O 1
ATOM 1382 N N . LYS A 1 178 ? 16.199 14.475 11.416 1.00 83.81 178 LYS A N 1
ATOM 1383 C CA . LYS A 1 178 ? 16.136 14.554 12.876 1.00 83.81 178 LYS A CA 1
ATOM 1384 C C . LYS A 1 178 ? 14.702 14.805 13.329 1.00 83.81 178 LYS A C 1
ATOM 1386 O O . LYS A 1 178 ? 14.168 15.893 13.147 1.00 83.81 178 LYS A O 1
ATOM 1391 N N . ILE A 1 179 ? 14.103 13.806 13.966 1.00 90.12 179 ILE A N 1
ATOM 1392 C CA . ILE A 1 179 ? 12.763 13.859 14.553 1.00 90.12 179 ILE A CA 1
ATOM 1393 C C . ILE A 1 179 ? 12.906 13.985 16.072 1.00 90.12 179 ILE A C 1
ATOM 1395 O O . ILE A 1 179 ? 13.667 13.243 16.697 1.00 90.12 179 ILE A O 1
ATOM 1399 N N . ASN A 1 180 ? 12.160 14.902 16.682 1.00 86.81 180 ASN A N 1
ATOM 1400 C CA . ASN A 1 180 ? 12.063 15.063 18.133 1.00 86.81 180 ASN A CA 1
ATOM 1401 C C . ASN A 1 180 ? 10.585 15.013 18.531 1.00 86.81 180 ASN A C 1
ATOM 1403 O O . ASN A 1 180 ? 9.758 15.631 17.863 1.00 86.81 180 ASN A O 1
ATOM 1407 N N . ALA A 1 181 ? 10.253 14.325 19.620 1.00 91.31 181 ALA A N 1
ATOM 1408 C CA . ALA A 1 181 ? 8.922 14.331 20.218 1.00 91.31 181 ALA A CA 1
ATOM 1409 C C . ALA A 1 181 ? 8.992 14.761 21.687 1.00 91.31 181 ALA A C 1
ATOM 1411 O O . ALA A 1 181 ? 9.819 14.252 22.440 1.00 91.31 181 ALA A O 1
ATOM 1412 N N . ASN A 1 182 ? 8.085 15.647 22.091 1.00 87.81 182 ASN A N 1
ATOM 1413 C CA . ASN A 1 182 ? 7.864 16.068 23.471 1.00 87.81 182 ASN A CA 1
ATOM 1414 C C . ASN A 1 182 ? 6.519 15.514 23.949 1.00 87.81 182 ASN A C 1
ATOM 1416 O O . ASN A 1 182 ? 5.511 15.622 23.246 1.00 87.81 182 ASN A O 1
ATOM 1420 N N . ILE A 1 183 ? 6.500 14.940 25.148 1.00 91.06 183 ILE A N 1
ATOM 1421 C CA . ILE A 1 183 ? 5.317 14.342 25.763 1.00 91.06 183 ILE A CA 1
ATOM 1422 C C . ILE A 1 183 ? 4.828 15.286 26.865 1.00 91.06 183 ILE A C 1
ATOM 1424 O O . ILE A 1 183 ? 5.411 15.358 27.949 1.00 91.06 183 ILE A O 1
ATOM 1428 N N . CYS A 1 184 ? 3.770 16.037 26.567 1.00 85.00 184 CYS A N 1
ATOM 1429 C CA . CYS A 1 184 ? 3.235 17.083 27.432 1.00 85.00 184 CYS A CA 1
ATOM 1430 C C . CYS A 1 184 ? 2.089 16.556 28.306 1.00 85.00 184 CYS A C 1
ATOM 1432 O O . CYS A 1 184 ? 1.208 15.834 27.835 1.00 85.00 184 CYS A O 1
ATOM 1434 N N . SER A 1 185 ? 2.064 16.952 29.575 1.00 84.75 185 SER A N 1
ATOM 1435 C CA . SER A 1 185 ? 0.967 16.716 30.515 1.00 84.75 185 SER A CA 1
ATOM 1436 C C . SER A 1 185 ? -0.253 17.530 30.087 1.00 84.75 185 SER A C 1
ATOM 1438 O O . SER A 1 185 ? -0.200 18.758 30.069 1.00 84.75 185 SER A O 1
ATOM 1440 N N . SER A 1 186 ? -1.376 16.879 29.777 1.00 78.69 186 SER A N 1
ATOM 1441 C CA . SER A 1 186 ? -2.601 17.587 29.363 1.00 78.69 186 SER A CA 1
ATOM 1442 C C . SER A 1 186 ? -3.230 18.434 30.471 1.00 78.69 186 SER A C 1
ATOM 1444 O O . SER A 1 186 ? -4.055 19.287 30.168 1.00 78.69 186 SER A O 1
ATOM 1446 N N . ALA A 1 187 ? -2.861 18.185 31.733 1.00 78.62 187 ALA A N 1
ATOM 1447 C CA . ALA A 1 187 ? -3.384 18.866 32.914 1.00 78.62 187 ALA A CA 1
ATOM 1448 C C . ALA A 1 187 ? -2.607 20.150 33.246 1.00 78.62 187 ALA A C 1
ATOM 1450 O O . ALA A 1 187 ? -3.196 21.148 33.659 1.00 78.62 187 ALA A O 1
ATOM 1451 N N . SER A 1 188 ? -1.284 20.126 33.061 1.00 75.75 188 SER A N 1
ATOM 1452 C CA . SER A 1 188 ? -0.366 21.166 33.545 1.00 75.75 188 SER A CA 1
ATOM 1453 C C . SER A 1 188 ? 0.495 21.819 32.460 1.00 75.75 188 SER A C 1
ATOM 1455 O O . SER A 1 188 ? 1.119 22.838 32.726 1.00 75.75 188 SER A O 1
ATOM 1457 N N . GLY A 1 189 ? 0.530 21.265 31.244 1.00 70.56 189 GLY A N 1
ATOM 1458 C CA . GLY A 1 189 ? 1.358 21.746 30.133 1.00 70.56 189 GLY A CA 1
ATOM 1459 C C . GLY A 1 189 ? 2.788 21.194 30.133 1.00 70.56 189 GLY A C 1
ATOM 1460 O O . GLY A 1 189 ? 3.399 21.099 29.070 1.00 70.56 189 GLY A O 1
ATOM 1461 N N . ASP A 1 190 ? 3.299 20.770 31.295 1.00 78.06 190 ASP A N 1
ATOM 1462 C CA . ASP A 1 190 ? 4.688 20.332 31.483 1.00 78.06 190 ASP A CA 1
ATOM 1463 C C . ASP A 1 190 ? 5.100 19.191 30.544 1.00 78.06 190 ASP A C 1
ATOM 1465 O O . ASP A 1 190 ? 4.398 18.184 30.418 1.00 78.06 190 ASP A O 1
ATOM 1469 N N . ILE A 1 191 ? 6.294 19.295 29.959 1.00 82.94 191 ILE A N 1
ATOM 1470 C CA . ILE A 1 191 ? 6.936 18.184 29.250 1.00 82.94 191 ILE A CA 1
ATOM 1471 C C . ILE A 1 191 ? 7.506 17.224 30.303 1.00 82.94 191 ILE A C 1
ATOM 1473 O O . ILE A 1 191 ? 8.490 17.546 30.965 1.00 82.94 191 ILE A O 1
ATOM 1477 N N . PHE A 1 192 ? 6.894 16.048 30.457 1.00 88.19 192 PHE A N 1
ATOM 1478 C CA . PHE A 1 192 ? 7.326 15.019 31.419 1.00 88.19 192 PHE A CA 1
ATOM 1479 C C . PHE A 1 192 ? 8.119 13.874 30.768 1.00 88.19 192 PHE A C 1
ATOM 1481 O O . PHE A 1 192 ? 8.635 13.001 31.463 1.00 88.19 192 PHE A O 1
ATOM 1488 N N . GLY A 1 193 ? 8.218 13.868 29.438 1.00 86.44 193 GLY A N 1
ATOM 1489 C CA . GLY A 1 193 ? 8.995 12.896 28.676 1.00 86.44 193 GLY A CA 1
ATOM 1490 C C . GLY A 1 193 ? 9.330 13.403 27.276 1.00 86.44 193 GLY A C 1
ATOM 1491 O O . GLY A 1 193 ? 8.710 14.346 26.783 1.00 86.44 193 GLY A O 1
ATOM 1492 N N . ALA A 1 194 ? 10.309 12.779 26.629 1.00 88.75 194 ALA A N 1
ATOM 1493 C CA . ALA A 1 194 ? 10.732 13.119 25.274 1.00 88.75 194 ALA A CA 1
ATOM 1494 C C . ALA A 1 194 ? 11.326 11.905 24.541 1.00 88.75 194 ALA A C 1
ATOM 1496 O O . ALA A 1 194 ? 11.772 10.937 25.157 1.00 88.75 194 ALA A O 1
ATOM 1497 N N . ALA A 1 195 ? 11.358 11.959 23.213 1.00 90.38 195 ALA A N 1
ATOM 1498 C CA . ALA A 1 195 ? 12.041 10.983 22.370 1.00 90.38 195 ALA A CA 1
ATOM 1499 C C . ALA A 1 195 ? 12.729 11.677 21.189 1.00 90.38 195 ALA A C 1
ATOM 1501 O O . ALA A 1 195 ? 12.304 12.741 20.740 1.00 90.38 195 ALA A O 1
ATOM 1502 N N . HIS A 1 196 ? 13.785 11.062 20.662 1.00 89.38 196 HIS A N 1
ATOM 1503 C CA . HIS A 1 196 ? 14.521 11.558 19.502 1.00 89.38 196 HIS A CA 1
ATOM 1504 C C . HIS A 1 196 ? 14.923 10.391 18.587 1.00 89.38 196 HIS A C 1
ATOM 1506 O O . HIS A 1 196 ? 15.262 9.311 19.070 1.00 89.38 196 HIS A O 1
ATOM 1512 N N . LEU A 1 197 ? 14.857 10.624 17.276 1.00 89.19 197 LEU A N 1
ATOM 1513 C CA . LEU A 1 197 ? 15.283 9.738 16.196 1.00 89.19 197 LEU A CA 1
ATOM 1514 C C . LEU A 1 197 ? 16.105 10.541 15.166 1.00 89.19 197 LEU A C 1
ATOM 1516 O O . LEU A 1 197 ? 15.740 11.670 14.838 1.00 89.19 197 LEU A O 1
ATOM 1520 N N . GLU A 1 198 ? 17.206 9.980 14.658 1.00 85.62 198 GLU A N 1
ATOM 1521 C CA . GLU A 1 198 ? 18.074 10.599 13.642 1.00 85.62 198 GLU A CA 1
ATOM 1522 C C . GLU A 1 198 ? 18.375 9.620 12.491 1.00 85.62 198 GLU A C 1
ATOM 1524 O O . GLU A 1 198 ? 19.480 9.087 12.367 1.00 85.62 198 GLU A O 1
ATOM 1529 N N . SER A 1 199 ? 17.381 9.383 11.639 1.00 80.06 199 SER A N 1
ATOM 1530 C CA . SER A 1 199 ? 17.505 8.514 10.461 1.00 80.06 199 SER A CA 1
ATOM 1531 C C . SER A 1 199 ? 18.445 9.140 9.423 1.00 80.06 199 SER A C 1
ATOM 1533 O O . SER A 1 199 ? 18.349 10.343 9.171 1.00 80.06 199 SER A O 1
ATOM 1535 N N . PRO A 1 200 ? 19.328 8.389 8.744 1.00 79.50 200 PRO A N 1
ATOM 1536 C CA . PRO A 1 200 ? 19.839 8.783 7.430 1.00 79.50 200 PRO A CA 1
ATOM 1537 C C . PRO A 1 200 ? 18.680 9.068 6.460 1.00 79.50 200 PRO A C 1
ATOM 1539 O O . PRO A 1 200 ? 17.648 8.407 6.541 1.00 79.50 200 PRO A O 1
ATOM 1542 N N . VAL A 1 201 ? 18.833 10.021 5.536 1.00 71.62 201 VAL A N 1
ATOM 1543 C CA . VAL A 1 201 ? 17.872 10.213 4.434 1.00 71.62 201 VAL A CA 1
ATOM 1544 C C . VAL A 1 201 ? 18.192 9.191 3.346 1.00 71.62 201 VAL A C 1
ATOM 1546 O O . VAL A 1 201 ? 19.043 9.421 2.484 1.00 71.62 201 VAL A O 1
ATOM 1549 N N . ASP A 1 202 ? 17.537 8.035 3.435 1.00 70.94 202 ASP A N 1
ATOM 1550 C CA . ASP A 1 202 ? 17.505 7.042 2.363 1.00 70.94 202 ASP A CA 1
ATOM 1551 C C . ASP A 1 202 ? 16.578 7.472 1.213 1.00 70.94 202 ASP A C 1
ATOM 1553 O O . ASP A 1 202 ? 15.936 8.523 1.256 1.00 70.94 202 ASP A O 1
ATOM 1557 N N . ASP A 1 203 ? 16.530 6.653 0.162 1.00 64.56 203 ASP A N 1
ATOM 1558 C CA . ASP A 1 203 ? 15.747 6.918 -1.044 1.00 64.56 203 ASP A CA 1
ATOM 1559 C C . ASP A 1 203 ? 14.243 7.100 -0.736 1.00 64.56 203 ASP A C 1
ATOM 1561 O O . ASP A 1 203 ? 13.595 7.940 -1.353 1.00 64.56 203 ASP A O 1
ATOM 1565 N N . ASN A 1 204 ? 13.687 6.394 0.258 1.00 65.38 204 ASN A N 1
ATOM 1566 C CA . ASN A 1 204 ? 12.267 6.492 0.621 1.00 65.38 204 ASN A CA 1
ATOM 1567 C C . ASN A 1 204 ? 11.952 7.782 1.386 1.00 65.38 204 ASN A C 1
ATOM 1569 O O . ASN A 1 204 ? 10.960 8.452 1.087 1.00 65.38 204 ASN A O 1
ATOM 1573 N N . LEU A 1 205 ? 12.806 8.164 2.342 1.00 71.88 205 LEU A N 1
ATOM 1574 C CA . LEU A 1 205 ? 12.693 9.467 3.003 1.00 71.88 205 LEU A CA 1
ATOM 1575 C C . LEU A 1 205 ? 12.910 10.619 2.022 1.00 71.88 205 LEU A C 1
ATOM 1577 O O . LEU A 1 205 ? 12.163 11.593 2.069 1.00 71.88 205 LEU A O 1
ATOM 1581 N N . ARG A 1 206 ? 13.874 10.492 1.101 1.00 71.25 206 ARG A N 1
ATOM 1582 C CA . ARG A 1 206 ? 14.106 11.464 0.026 1.00 71.25 206 ARG A CA 1
ATOM 1583 C C . ARG A 1 206 ? 12.845 11.674 -0.809 1.00 71.25 206 ARG A C 1
ATOM 1585 O O . ARG A 1 206 ? 12.459 12.818 -1.004 1.00 71.25 206 ARG A O 1
ATOM 1592 N N . ASN A 1 207 ? 12.142 10.619 -1.215 1.00 66.94 207 ASN A N 1
ATOM 1593 C CA . ASN A 1 207 ? 10.900 10.763 -1.986 1.00 66.94 207 ASN A CA 1
ATOM 1594 C C . ASN A 1 207 ? 9.786 11.486 -1.199 1.00 66.94 207 ASN A C 1
ATOM 1596 O O . ASN A 1 207 ? 9.025 12.252 -1.785 1.00 66.94 207 ASN A O 1
ATOM 1600 N N . LEU A 1 208 ? 9.720 11.307 0.126 1.00 67.94 208 LEU A N 1
ATOM 1601 C CA . LEU A 1 208 ? 8.752 11.986 1.005 1.00 67.94 208 LEU A CA 1
ATOM 1602 C C . LEU A 1 208 ? 9.153 13.438 1.375 1.00 67.94 208 LEU A C 1
ATOM 1604 O O . LEU A 1 208 ? 8.351 14.172 1.955 1.00 67.94 208 LEU A O 1
ATOM 1608 N N . ILE A 1 209 ? 10.374 13.861 1.023 1.00 68.19 209 ILE A N 1
ATOM 1609 C CA . ILE A 1 209 ? 10.898 15.233 1.166 1.00 68.19 209 ILE A CA 1
ATOM 1610 C C . ILE A 1 209 ? 10.888 15.976 -0.187 1.00 68.19 209 ILE A C 1
ATOM 1612 O O . ILE A 1 209 ? 10.531 17.150 -0.246 1.00 68.19 209 ILE A O 1
ATOM 1616 N N . GLU A 1 210 ? 11.261 15.294 -1.274 1.00 61.09 210 GLU A N 1
ATOM 1617 C CA . GLU A 1 210 ? 11.543 15.860 -2.606 1.00 61.09 210 GLU A CA 1
ATOM 1618 C C . GLU A 1 210 ? 10.463 15.523 -3.668 1.00 61.09 210 GLU A C 1
ATOM 1620 O O . GLU A 1 210 ? 10.580 15.970 -4.810 1.00 61.09 210 GLU A O 1
ATOM 1625 N N . GLN A 1 211 ? 9.424 14.750 -3.308 1.00 52.97 211 GLN A N 1
ATOM 1626 C CA . GLN A 1 211 ? 8.266 14.347 -4.138 1.00 52.97 211 GLN A CA 1
ATOM 1627 C C . GLN A 1 211 ? 8.614 13.761 -5.529 1.00 52.97 211 GLN A C 1
ATOM 1629 O O . GLN A 1 211 ? 7.964 14.066 -6.529 1.00 52.97 211 GLN A O 1
ATOM 1634 N N . GLN A 1 212 ? 9.625 12.889 -5.602 1.00 37.16 212 GLN A N 1
ATOM 1635 C CA . GLN A 1 212 ? 10.058 12.220 -6.841 1.00 37.16 212 GLN A CA 1
ATOM 1636 C C . GLN A 1 212 ? 9.939 10.686 -6.756 1.00 37.16 212 GLN A C 1
ATOM 1638 O O . GLN A 1 212 ? 9.823 10.112 -5.673 1.00 37.16 212 GLN A O 1
ATOM 1643 N N . THR A 1 213 ? 9.907 10.015 -7.912 1.00 33.69 213 THR A N 1
ATOM 1644 C CA . THR A 1 213 ? 9.682 8.564 -8.044 1.00 33.69 213 THR A CA 1
ATOM 1645 C C . THR A 1 213 ? 10.977 7.811 -8.367 1.00 33.69 213 THR A C 1
ATOM 1647 O O . THR A 1 213 ? 11.649 8.121 -9.345 1.00 33.69 213 THR A O 1
ATOM 1650 N N . LEU A 1 214 ? 11.299 6.768 -7.590 1.00 36.03 214 LEU A N 1
ATOM 1651 C CA . LEU A 1 214 ? 12.501 5.929 -7.763 1.00 36.03 214 LEU A CA 1
ATOM 1652 C C . LEU A 1 214 ? 12.164 4.462 -8.088 1.00 36.03 214 LEU A C 1
ATOM 1654 O O . LEU A 1 214 ? 11.005 4.057 -8.035 1.00 36.03 214 LEU A O 1
ATOM 1658 N N . GLU A 1 215 ? 13.159 3.699 -8.545 1.00 33.75 215 GLU A N 1
ATOM 1659 C CA . GLU A 1 215 ? 12.994 2.467 -9.343 1.00 33.75 215 GLU A CA 1
ATOM 1660 C C . GLU A 1 215 ? 12.224 1.290 -8.685 1.00 33.75 215 GLU A C 1
ATOM 1662 O O . GLU A 1 215 ? 12.240 1.147 -7.459 1.00 33.75 215 GLU A O 1
ATOM 1667 N N . PRO A 1 216 ? 11.571 0.412 -9.487 1.00 33.84 216 PRO A N 1
ATOM 1668 C CA . PRO A 1 216 ? 10.763 -0.705 -8.988 1.00 33.84 216 PRO A CA 1
ATOM 1669 C C . PRO A 1 216 ? 11.520 -1.787 -8.201 1.00 33.84 216 PRO A C 1
ATOM 1671 O O . PRO A 1 216 ? 12.694 -2.080 -8.430 1.00 33.84 216 PRO A O 1
ATOM 1674 N N . ARG A 1 217 ? 10.764 -2.500 -7.359 1.00 34.19 217 ARG A N 1
ATOM 1675 C CA . ARG A 1 217 ? 11.064 -3.859 -6.868 1.00 34.19 217 ARG A CA 1
ATOM 1676 C C . ARG A 1 217 ? 9.854 -4.769 -7.151 1.00 34.19 217 ARG A C 1
ATOM 1678 O O . ARG A 1 217 ? 8.867 -4.311 -7.723 1.00 34.19 217 ARG A O 1
ATOM 1685 N N . GLU A 1 218 ? 9.934 -6.057 -6.812 1.00 36.84 218 GLU A N 1
ATOM 1686 C CA . GLU A 1 218 ? 8.890 -7.037 -7.159 1.00 36.84 218 GLU A CA 1
ATOM 1687 C C . GLU A 1 218 ? 7.504 -6.713 -6.568 1.00 36.84 218 GLU A C 1
ATOM 1689 O O . GLU A 1 218 ? 7.374 -6.307 -5.414 1.00 36.84 218 GLU A O 1
ATOM 1694 N N . SER A 1 219 ? 6.457 -6.947 -7.364 1.00 51.66 219 SER A N 1
ATOM 1695 C CA . SER A 1 219 ? 5.066 -6.662 -7.001 1.00 51.66 219 SER A CA 1
ATOM 1696 C C . SER A 1 219 ? 4.567 -7.530 -5.842 1.00 51.66 219 SER A C 1
ATOM 1698 O O . SER A 1 219 ? 4.341 -8.731 -6.003 1.00 51.66 219 SER A O 1
ATOM 1700 N N . ASN A 1 220 ? 4.328 -6.915 -4.681 1.00 66.75 220 ASN A N 1
ATOM 1701 C CA . ASN A 1 220 ? 3.684 -7.560 -3.530 1.00 66.75 220 ASN A CA 1
ATOM 1702 C C . ASN A 1 220 ? 2.186 -7.192 -3.381 1.00 66.75 220 ASN A C 1
ATOM 1704 O O . ASN A 1 220 ? 1.507 -7.724 -2.499 1.00 66.75 220 ASN A O 1
ATOM 1708 N N . LEU A 1 221 ? 1.672 -6.317 -4.259 1.00 73.81 221 LEU A N 1
ATOM 1709 C CA . LEU A 1 221 ? 0.378 -5.626 -4.182 1.00 73.81 221 LEU A CA 1
ATOM 1710 C C . LEU A 1 221 ? -0.800 -6.542 -3.811 1.00 73.81 221 LEU A C 1
ATOM 1712 O O . LEU A 1 221 ? -1.462 -6.314 -2.799 1.00 73.81 221 LEU A O 1
ATOM 1716 N N . LYS A 1 222 ? -1.043 -7.610 -4.585 1.00 69.50 222 LYS A N 1
ATOM 1717 C CA . LYS A 1 222 ? -2.194 -8.510 -4.370 1.00 69.50 222 LYS A CA 1
ATOM 1718 C C . LYS A 1 222 ? -2.159 -9.188 -2.996 1.00 69.50 222 LYS A C 1
ATOM 1720 O O . LYS A 1 222 ? -3.197 -9.283 -2.347 1.00 69.50 222 LYS A O 1
ATOM 1725 N N . ASN A 1 223 ? -0.975 -9.605 -2.544 1.00 72.69 223 ASN A N 1
ATOM 1726 C CA . ASN A 1 223 ? -0.792 -10.250 -1.243 1.00 72.69 223 ASN A CA 1
ATOM 1727 C C . ASN A 1 223 ? -0.972 -9.240 -0.103 1.00 72.69 223 ASN A C 1
ATOM 1729 O O . ASN A 1 223 ? -1.588 -9.560 0.904 1.00 72.69 223 ASN A O 1
ATOM 1733 N N . LYS A 1 224 ? -0.494 -8.001 -0.275 1.00 83.69 224 LYS A N 1
ATOM 1734 C CA . LYS A 1 224 ? -0.638 -6.939 0.731 1.00 83.69 224 LYS A CA 1
ATOM 1735 C C . LYS A 1 224 ? -2.078 -6.453 0.902 1.00 83.69 224 LYS A C 1
ATOM 1737 O O . LYS A 1 224 ? -2.467 -6.100 2.012 1.00 83.69 224 LYS A O 1
ATOM 1742 N N . ILE A 1 225 ? -2.887 -6.490 -0.155 1.00 84.88 225 ILE A N 1
ATOM 1743 C CA . ILE A 1 225 ? -4.336 -6.261 -0.054 1.00 84.88 225 ILE A CA 1
ATOM 1744 C C . ILE A 1 225 ? -5.017 -7.411 0.710 1.00 84.88 225 ILE A C 1
ATOM 1746 O O . ILE A 1 225 ? -5.911 -7.158 1.516 1.00 84.88 225 ILE A O 1
ATOM 1750 N N . GLU A 1 226 ? -4.578 -8.658 0.515 1.00 80.31 226 GLU A N 1
ATOM 1751 C CA . GLU A 1 226 ? -5.065 -9.807 1.291 1.00 80.31 226 GLU A CA 1
ATOM 1752 C C . GLU A 1 226 ? -4.686 -9.690 2.778 1.00 80.31 226 GLU A C 1
ATOM 1754 O O . GLU A 1 226 ? -5.550 -9.827 3.642 1.00 80.31 226 GLU A O 1
ATOM 1759 N N . ASP A 1 227 ? -3.432 -9.324 3.083 1.00 81.38 227 ASP A N 1
ATOM 1760 C CA . ASP A 1 227 ? -2.962 -9.048 4.448 1.00 81.38 227 ASP A CA 1
ATOM 1761 C C . ASP A 1 227 ? -3.828 -7.972 5.134 1.00 81.38 227 ASP A C 1
ATOM 1763 O O . ASP A 1 227 ? -4.163 -8.098 6.315 1.00 81.38 227 ASP A O 1
ATOM 1767 N N . LEU A 1 228 ? -4.197 -6.901 4.417 1.00 90.69 228 LEU A N 1
ATOM 1768 C CA . LEU A 1 228 ? -5.092 -5.850 4.918 1.00 90.69 228 LEU A CA 1
ATOM 1769 C C . LEU A 1 228 ? -6.512 -6.378 5.162 1.00 90.69 228 LEU A C 1
ATOM 1771 O O . LEU A 1 228 ? -7.082 -6.132 6.226 1.00 90.69 228 LEU A O 1
ATOM 1775 N N . ALA A 1 229 ? -7.082 -7.120 4.209 1.00 90.12 229 ALA A N 1
ATOM 1776 C CA . ALA A 1 229 ? -8.424 -7.684 4.337 1.00 90.12 229 ALA A CA 1
ATOM 1777 C C . ALA A 1 229 ? -8.514 -8.690 5.502 1.00 90.12 229 ALA A C 1
ATOM 1779 O O . ALA A 1 229 ? -9.494 -8.682 6.254 1.00 90.12 229 ALA A O 1
ATOM 1780 N N . GLN A 1 230 ? -7.470 -9.494 5.723 1.00 82.94 230 GLN A N 1
ATOM 1781 C CA . GLN A 1 230 ? -7.374 -10.396 6.869 1.00 82.94 230 GLN A CA 1
ATOM 1782 C C . GLN A 1 230 ? -7.254 -9.630 8.197 1.00 82.94 230 GLN A C 1
ATOM 1784 O O . GLN A 1 230 ? -7.971 -9.961 9.141 1.00 82.94 230 GLN A O 1
ATOM 1789 N N . GLN A 1 231 ? -6.416 -8.587 8.278 1.00 91.19 231 GLN A N 1
ATOM 1790 C CA . GLN A 1 231 ? -6.296 -7.742 9.479 1.00 91.19 231 GLN A CA 1
ATOM 1791 C C . GLN A 1 231 ? -7.629 -7.066 9.845 1.00 91.19 231 GLN A C 1
ATOM 1793 O O . GLN A 1 231 ? -8.045 -7.107 11.006 1.00 91.19 231 GLN A O 1
ATOM 1798 N N . ILE A 1 232 ? -8.334 -6.494 8.859 1.00 93.56 232 ILE A N 1
ATOM 1799 C CA . ILE A 1 232 ? -9.673 -5.909 9.043 1.00 93.56 232 ILE A CA 1
ATOM 1800 C C . ILE A 1 232 ? -10.652 -6.986 9.530 1.00 93.56 232 ILE A C 1
ATOM 1802 O O . ILE A 1 232 ? -11.355 -6.776 10.517 1.00 93.56 232 ILE A O 1
ATOM 1806 N N . THR A 1 233 ? -10.662 -8.158 8.891 1.00 89.88 233 THR A N 1
ATOM 1807 C CA . THR A 1 233 ? -11.573 -9.261 9.234 1.00 89.88 233 THR A CA 1
ATOM 1808 C C . THR A 1 233 ? -11.355 -9.773 10.656 1.00 89.88 233 THR A C 1
ATOM 1810 O O . THR A 1 233 ? -12.317 -9.902 11.412 1.00 89.88 233 THR A O 1
ATOM 1813 N N . GLN A 1 234 ? -10.102 -10.013 11.053 1.00 84.81 234 GLN A N 1
ATOM 1814 C CA . GLN A 1 234 ? -9.759 -10.421 12.415 1.00 84.81 234 GLN A CA 1
ATOM 1815 C C . GLN A 1 234 ? -10.209 -9.367 13.436 1.00 84.81 234 GLN A C 1
ATOM 1817 O O . GLN A 1 234 ? -10.863 -9.713 14.418 1.00 84.81 234 GLN A O 1
ATOM 1822 N N . SER A 1 235 ? -9.937 -8.087 13.164 1.00 91.00 235 SER A N 1
ATOM 1823 C CA . SER A 1 235 ? -10.339 -6.967 14.025 1.00 91.00 235 SER A CA 1
ATOM 1824 C C . SER A 1 235 ? -11.859 -6.887 14.209 1.00 91.00 235 SER A C 1
ATOM 1826 O O . SER A 1 235 ? -12.344 -6.694 15.322 1.00 91.00 235 SER A O 1
ATOM 1828 N N . MET A 1 236 ? -12.628 -7.066 13.130 1.00 94.25 236 MET A N 1
ATOM 1829 C CA . MET A 1 236 ? -14.093 -7.074 13.181 1.00 94.25 236 MET A CA 1
ATOM 1830 C C . MET A 1 236 ? -14.622 -8.225 14.048 1.00 94.25 236 MET A C 1
ATOM 1832 O O . MET A 1 236 ? -15.471 -8.004 14.910 1.00 94.25 236 MET A O 1
ATOM 1836 N N . VAL A 1 237 ? -14.085 -9.438 13.871 1.00 89.69 237 VAL A N 1
ATOM 1837 C CA . VAL A 1 237 ? -14.496 -10.632 14.631 1.00 89.69 237 VAL A CA 1
ATOM 1838 C C . VAL A 1 237 ? -14.121 -10.520 16.115 1.00 89.69 237 VAL A C 1
ATOM 1840 O O . VAL A 1 237 ? -14.954 -10.800 16.978 1.00 89.69 237 VAL A O 1
ATOM 1843 N N . GLU A 1 238 ? -12.903 -10.074 16.430 1.00 89.94 238 GLU A N 1
ATOM 1844 C CA . GLU A 1 238 ? -12.406 -9.926 17.805 1.00 89.94 238 GLU A CA 1
ATOM 1845 C C . GLU A 1 238 ? -13.236 -8.914 18.611 1.00 89.94 238 GLU A C 1
ATOM 1847 O O . GLU A 1 238 ? -13.696 -9.213 19.718 1.00 89.94 238 GLU A O 1
ATOM 1852 N N . TYR A 1 239 ? -13.524 -7.753 18.015 1.00 91.44 239 TYR A N 1
ATOM 1853 C CA . TYR A 1 239 ? -14.331 -6.693 18.627 1.00 91.44 239 TYR A CA 1
ATOM 1854 C C . TYR A 1 239 ? -15.847 -6.882 18.422 1.00 91.44 239 TYR A C 1
ATOM 1856 O O . TYR A 1 239 ? -16.629 -6.006 18.799 1.00 91.44 239 TYR A O 1
ATOM 1864 N N . LYS A 1 240 ? -16.270 -8.036 17.878 1.00 93.12 240 LYS A N 1
ATOM 1865 C CA . LYS A 1 240 ? -17.673 -8.458 17.680 1.00 93.12 240 LYS A CA 1
ATOM 1866 C C . LYS A 1 240 ? -18.513 -7.446 16.893 1.00 93.12 240 LYS A C 1
ATOM 1868 O O . LYS A 1 240 ? -19.684 -7.222 17.198 1.00 93.12 240 LYS A O 1
ATOM 1873 N N . LYS A 1 241 ? -17.887 -6.832 15.894 1.00 93.50 241 LYS A N 1
ATOM 1874 C CA . LYS A 1 241 ? -18.492 -5.892 14.953 1.00 93.50 241 LYS A CA 1
ATOM 1875 C C . LYS A 1 241 ? -19.159 -6.655 13.809 1.00 93.50 241 LYS A C 1
ATOM 1877 O O . LYS A 1 241 ? -18.677 -7.703 13.386 1.00 93.50 241 LYS A O 1
ATOM 1882 N N . THR A 1 242 ? -20.273 -6.128 13.322 1.00 92.62 242 THR A N 1
ATOM 1883 C CA . THR A 1 242 ? -21.204 -6.811 12.414 1.00 92.62 242 THR A CA 1
ATOM 1884 C C . THR A 1 242 ? -21.509 -6.022 11.147 1.00 92.62 242 THR A C 1
ATOM 1886 O O . THR A 1 242 ? -22.012 -6.612 10.192 1.00 92.62 242 THR A O 1
ATOM 1889 N N . LYS A 1 243 ? -21.188 -4.721 11.104 1.00 92.50 243 LYS A N 1
ATOM 1890 C CA . LYS A 1 243 ? -21.472 -3.837 9.968 1.00 92.50 243 LYS A CA 1
ATOM 1891 C C . LYS A 1 243 ? -20.339 -2.848 9.731 1.00 92.50 243 LYS A C 1
ATOM 1893 O O . LYS A 1 243 ? -20.161 -1.906 10.504 1.00 92.50 243 LYS A O 1
ATOM 1898 N N . LEU A 1 244 ? -19.613 -3.048 8.635 1.00 93.69 244 LEU A N 1
ATOM 1899 C CA . LEU A 1 244 ? -18.479 -2.228 8.230 1.00 93.69 244 LEU A CA 1
ATOM 1900 C C . LEU A 1 244 ? -18.857 -1.270 7.097 1.00 93.69 244 LEU A C 1
ATOM 1902 O O . LEU A 1 244 ? -19.220 -1.700 6.002 1.00 93.69 244 LEU A O 1
ATOM 1906 N N . VAL A 1 245 ? -18.667 0.029 7.318 1.00 91.31 245 VAL A N 1
ATOM 1907 C CA . VAL A 1 245 ? -18.422 0.972 6.216 1.00 91.31 245 VAL A CA 1
ATOM 1908 C C . VAL A 1 245 ? -16.928 0.986 5.927 1.00 91.31 245 VAL A C 1
ATOM 1910 O O . VAL A 1 245 ? -16.115 1.084 6.843 1.00 91.31 245 VAL A O 1
ATOM 1913 N N . ILE A 1 246 ? -16.567 0.944 4.651 1.00 89.75 246 ILE A N 1
ATOM 1914 C CA . ILE A 1 246 ? -15.210 1.228 4.177 1.00 89.75 246 ILE A CA 1
ATOM 1915 C C . ILE A 1 246 ? -15.268 2.578 3.464 1.00 89.75 246 ILE A C 1
ATOM 1917 O O . ILE A 1 246 ? -16.265 2.880 2.811 1.00 89.75 246 ILE A O 1
ATOM 1921 N N . MET A 1 247 ? -14.226 3.391 3.597 1.00 86.12 247 MET A N 1
ATOM 1922 C CA . MET A 1 247 ? -14.077 4.674 2.910 1.00 86.12 247 MET A CA 1
ATOM 1923 C C . MET A 1 247 ? -12.891 4.615 1.942 1.00 86.12 247 MET A C 1
ATOM 1925 O O . MET A 1 247 ? -11.940 3.864 2.165 1.00 86.12 247 MET A O 1
ATOM 1929 N N . GLU A 1 248 ? -12.933 5.413 0.873 1.00 86.69 248 GLU A N 1
ATOM 1930 C CA . GLU A 1 248 ? -11.792 5.566 -0.039 1.00 86.69 248 GLU A CA 1
ATOM 1931 C C . GLU A 1 248 ? -10.560 6.105 0.713 1.00 86.69 248 GLU A C 1
ATOM 1933 O O . GLU A 1 248 ? -10.685 6.824 1.709 1.00 86.69 248 GLU A O 1
ATOM 1938 N N . LEU A 1 249 ? -9.360 5.738 0.253 1.00 86.62 249 LEU A N 1
ATOM 1939 C CA . LEU A 1 249 ? -8.112 6.010 0.970 1.00 86.62 249 LEU A CA 1
ATOM 1940 C C 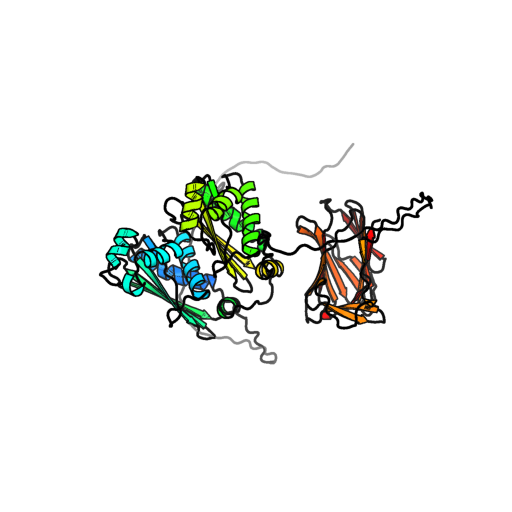. LEU A 1 249 ? -7.373 7.218 0.353 1.00 86.62 249 LEU A C 1
ATOM 1942 O O . LEU A 1 249 ? -6.797 7.077 -0.729 1.00 86.62 249 LEU A O 1
ATOM 1946 N N . PRO A 1 250 ? -7.379 8.408 0.989 1.00 83.62 250 PRO A N 1
ATOM 1947 C CA . PRO A 1 250 ? -6.679 9.587 0.477 1.00 83.62 250 PRO A CA 1
ATOM 1948 C C . PRO A 1 250 ? -5.158 9.515 0.627 1.00 83.62 250 PRO A C 1
ATOM 1950 O O . PRO A 1 250 ? -4.630 8.840 1.511 1.00 83.62 250 PRO A O 1
ATOM 1953 N N . ASN A 1 251 ? -4.451 10.301 -0.183 1.00 83.44 251 ASN A N 1
ATOM 1954 C CA . ASN A 1 251 ? -3.038 10.606 0.019 1.00 83.44 251 ASN A CA 1
ATOM 1955 C C . ASN A 1 251 ? -2.812 11.525 1.248 1.00 83.44 251 ASN A C 1
ATOM 1957 O O . ASN A 1 251 ? -3.754 11.963 1.917 1.00 83.44 251 ASN A O 1
ATOM 1961 N N . LEU A 1 252 ? -1.551 11.859 1.543 1.00 79.06 252 LEU A N 1
ATOM 1962 C CA . LEU A 1 252 ? -1.185 12.768 2.643 1.00 79.06 252 LEU A CA 1
ATOM 1963 C C . LEU A 1 252 ? -1.654 14.228 2.436 1.00 79.06 252 LEU A C 1
ATOM 1965 O O . LEU A 1 252 ? -1.784 14.971 3.415 1.00 79.06 252 LEU A O 1
ATOM 1969 N N . SER A 1 253 ? -1.982 14.643 1.209 1.00 76.62 253 SER A N 1
ATOM 1970 C CA . SER A 1 253 ? -2.658 15.921 0.914 1.00 76.62 253 SER A CA 1
ATOM 1971 C C . SER A 1 253 ? -4.158 15.894 1.245 1.00 76.62 253 SER A C 1
ATOM 1973 O O . SER A 1 253 ? -4.756 16.944 1.466 1.00 76.62 253 SER A O 1
ATOM 1975 N N . GLY A 1 254 ? -4.759 14.704 1.350 1.00 71.31 254 GLY A N 1
ATOM 1976 C CA . GLY A 1 254 ? -6.193 14.499 1.565 1.00 71.31 254 GLY A CA 1
ATOM 1977 C C . GLY A 1 254 ? -6.991 14.208 0.288 1.00 71.31 254 GLY A C 1
ATOM 1978 O O . GLY A 1 254 ? -8.215 14.126 0.365 1.00 71.31 254 GLY A O 1
ATOM 1979 N N . GLU A 1 255 ? -6.322 14.046 -0.853 1.00 77.31 255 GLU A N 1
ATOM 1980 C CA . GLU A 1 255 ? -6.916 13.794 -2.169 1.00 77.31 255 GLU A CA 1
ATOM 1981 C C . GLU A 1 255 ? -7.087 12.287 -2.399 1.00 77.31 255 GLU A C 1
ATOM 1983 O O . GLU A 1 255 ? -6.201 11.500 -2.060 1.00 77.31 255 GLU A O 1
ATOM 1988 N N . ILE A 1 256 ? -8.193 11.867 -3.017 1.00 79.06 256 ILE A N 1
ATOM 1989 C CA . ILE A 1 256 ? -8.341 10.483 -3.479 1.00 79.06 256 ILE A CA 1
ATOM 1990 C C . ILE A 1 256 ? -7.578 10.293 -4.792 1.00 79.06 256 ILE A C 1
ATOM 1992 O O . ILE A 1 256 ? -7.838 10.984 -5.772 1.00 79.06 256 ILE A O 1
ATOM 1996 N N . THR A 1 257 ? -6.669 9.318 -4.817 1.00 79.69 257 THR A N 1
ATOM 1997 C CA . THR A 1 257 ? -5.936 8.897 -6.020 1.00 79.69 257 THR A CA 1
ATOM 1998 C C . THR A 1 257 ? -6.582 7.669 -6.665 1.00 79.69 257 THR A C 1
ATOM 2000 O O . THR A 1 257 ? -7.366 6.956 -6.030 1.00 79.69 257 THR A O 1
ATOM 2003 N N . ASN A 1 258 ? -6.207 7.353 -7.909 1.00 81.19 258 ASN A N 1
ATOM 2004 C CA . ASN A 1 258 ? -6.638 6.109 -8.557 1.00 81.19 258 ASN A CA 1
ATOM 2005 C C . ASN A 1 258 ? -6.157 4.857 -7.789 1.00 81.19 258 ASN A C 1
ATOM 2007 O O . ASN A 1 258 ? -6.895 3.877 -7.718 1.00 81.19 258 ASN A O 1
ATOM 2011 N N . LEU A 1 259 ? -4.997 4.906 -7.119 1.00 82.38 259 LEU A N 1
ATOM 2012 C CA . LEU A 1 259 ? -4.557 3.869 -6.177 1.00 82.38 259 LEU A CA 1
ATOM 2013 C C . LEU A 1 259 ? -5.483 3.772 -4.955 1.00 82.38 259 LEU A C 1
ATOM 2015 O O . LEU A 1 259 ? -5.863 2.669 -4.571 1.00 82.38 259 LEU A O 1
ATOM 2019 N N . GLY A 1 260 ? -5.896 4.902 -4.374 1.00 83.00 260 GLY A N 1
ATOM 2020 C CA . GLY A 1 260 ? -6.857 4.939 -3.265 1.00 83.00 260 GLY A CA 1
ATOM 2021 C C . GLY A 1 260 ? -8.222 4.335 -3.622 1.00 83.00 260 GLY A C 1
ATOM 2022 O O . GLY A 1 260 ? -8.806 3.619 -2.807 1.00 83.00 260 GLY A O 1
ATOM 2023 N N . LYS A 1 261 ? -8.691 4.562 -4.858 1.00 83.31 261 LYS A N 1
ATOM 2024 C CA . LYS A 1 261 ? -9.906 3.949 -5.432 1.00 83.31 261 LYS A CA 1
ATOM 2025 C C . LYS A 1 261 ? -9.728 2.454 -5.707 1.00 83.31 261 LYS A C 1
ATOM 2027 O O . LYS A 1 261 ? -10.585 1.658 -5.343 1.00 83.31 261 LYS A O 1
ATOM 2032 N N . PHE A 1 262 ? -8.600 2.052 -6.292 1.00 84.81 262 PHE A N 1
ATOM 2033 C CA . PHE A 1 262 ? -8.290 0.644 -6.555 1.00 84.81 262 PHE A CA 1
ATOM 2034 C C . PHE A 1 262 ? -8.229 -0.183 -5.262 1.00 84.81 262 PHE A C 1
ATOM 2036 O O . PHE A 1 262 ? -8.867 -1.229 -5.167 1.00 84.81 262 PHE A O 1
ATOM 2043 N N . LEU A 1 263 ? -7.520 0.314 -4.242 1.00 85.88 263 LEU A N 1
ATOM 2044 C CA . LEU A 1 263 ? -7.439 -0.330 -2.929 1.00 85.88 263 LEU A CA 1
ATOM 2045 C C . LEU A 1 263 ? -8.816 -0.442 -2.262 1.00 85.88 263 LEU A C 1
ATOM 2047 O O . LEU A 1 263 ? -9.101 -1.464 -1.645 1.00 85.88 263 LEU A O 1
ATOM 2051 N N . TYR A 1 264 ? -9.675 0.571 -2.409 1.00 88.12 264 TYR A N 1
ATOM 2052 C CA . TYR A 1 264 ? -11.051 0.536 -1.916 1.00 88.12 264 TYR A CA 1
ATOM 2053 C C . TYR A 1 264 ? -11.862 -0.617 -2.536 1.00 88.12 264 TYR A C 1
ATOM 2055 O O . TYR A 1 264 ? -12.347 -1.477 -1.800 1.00 88.12 264 TYR A O 1
ATOM 2063 N N . GLU A 1 265 ? -11.958 -0.684 -3.868 1.00 80.81 265 GLU A N 1
ATOM 2064 C CA . GLU A 1 265 ? -12.751 -1.707 -4.574 1.00 80.81 265 GLU A CA 1
ATOM 2065 C C . GLU A 1 265 ? -12.223 -3.134 -4.318 1.00 80.81 265 GLU A C 1
ATOM 2067 O O . GLU A 1 265 ? -12.992 -4.072 -4.078 1.00 80.81 265 GLU A O 1
ATOM 2072 N N . GLU A 1 266 ? -10.897 -3.308 -4.304 1.00 83.56 266 GLU A N 1
ATOM 2073 C CA . GLU A 1 266 ? -10.243 -4.593 -4.036 1.00 83.56 266 GLU A CA 1
ATOM 2074 C C . GLU A 1 266 ? -10.445 -5.073 -2.582 1.00 83.56 266 GLU A C 1
ATOM 2076 O O . GLU A 1 266 ? -10.622 -6.277 -2.347 1.00 83.56 266 GLU A O 1
ATOM 2081 N N . LEU A 1 267 ? -10.447 -4.159 -1.602 1.00 87.25 267 LEU A N 1
ATOM 2082 C CA . LEU A 1 267 ? -10.735 -4.479 -0.198 1.00 87.25 267 LEU A CA 1
ATOM 2083 C C . LEU A 1 267 ? -12.216 -4.804 0.009 1.00 87.25 267 LEU A C 1
ATOM 2085 O O . LEU A 1 267 ? -12.521 -5.839 0.603 1.00 87.25 267 LEU A O 1
ATOM 2089 N N . VAL A 1 268 ? -13.130 -3.977 -0.514 1.00 84.31 268 VAL A N 1
ATOM 2090 C CA . VAL A 1 268 ? -14.585 -4.223 -0.486 1.00 84.31 268 VAL A CA 1
ATOM 2091 C C . VAL A 1 268 ? -14.896 -5.616 -1.042 1.00 84.31 268 VAL A C 1
ATOM 2093 O O . VAL A 1 268 ? -15.569 -6.410 -0.381 1.00 84.31 268 VAL A O 1
ATOM 2096 N N . SER A 1 269 ? -14.322 -5.956 -2.200 1.00 76.69 269 SER A N 1
ATOM 2097 C CA . SER A 1 269 ? -14.503 -7.257 -2.855 1.00 76.69 269 SER A CA 1
ATOM 2098 C C . SER A 1 269 ? -14.098 -8.440 -1.965 1.00 76.69 269 SER A C 1
ATOM 2100 O O . SER A 1 269 ? -14.876 -9.381 -1.807 1.00 76.69 269 SER A O 1
ATOM 2102 N N . ARG A 1 270 ? -12.919 -8.390 -1.327 1.00 83.00 270 ARG A N 1
ATOM 2103 C CA . ARG A 1 270 ? -12.445 -9.458 -0.419 1.00 83.00 270 ARG A CA 1
ATOM 2104 C C . ARG A 1 270 ? -13.256 -9.540 0.865 1.00 83.00 270 ARG A C 1
ATOM 2106 O O . ARG A 1 270 ? -13.617 -10.630 1.301 1.00 83.00 270 ARG A O 1
ATOM 2113 N N . LEU A 1 271 ? -13.580 -8.400 1.467 1.00 83.94 271 LEU A N 1
ATOM 2114 C CA . LEU A 1 271 ? -14.287 -8.348 2.747 1.00 83.94 271 LEU A CA 1
ATOM 2115 C C . LEU A 1 271 ? -15.718 -8.905 2.618 1.00 83.94 271 LEU A C 1
ATOM 2117 O O . LEU A 1 271 ? -16.165 -9.639 3.499 1.00 83.94 271 LEU A O 1
ATOM 2121 N N . MET A 1 272 ? -16.372 -8.719 1.465 1.00 74.81 272 MET A N 1
ATOM 2122 C CA . MET A 1 272 ? -17.627 -9.412 1.131 1.00 74.81 272 MET A CA 1
ATOM 2123 C C . MET A 1 272 ? -17.475 -10.936 0.943 1.00 74.81 272 MET A C 1
ATOM 2125 O O . MET A 1 272 ? -18.418 -11.682 1.218 1.00 74.81 272 MET A O 1
ATOM 2129 N N . MET A 1 273 ? -16.313 -11.438 0.503 1.00 71.25 273 MET A N 1
ATOM 2130 C CA . MET A 1 273 ? -16.074 -12.886 0.368 1.00 71.25 273 MET A CA 1
ATOM 2131 C C . MET A 1 273 ? -15.953 -13.598 1.724 1.00 71.25 273 MET A C 1
ATOM 2133 O O . MET A 1 273 ? -16.340 -14.765 1.821 1.00 71.25 273 MET A O 1
ATOM 2137 N N . TYR A 1 274 ? -15.468 -12.909 2.764 1.00 70.81 274 TYR A N 1
ATOM 2138 C CA . TYR A 1 274 ? -15.275 -13.479 4.104 1.00 70.81 274 TYR A CA 1
ATOM 2139 C C . TYR A 1 274 ? -16.577 -13.717 4.893 1.00 70.81 274 TYR A C 1
ATOM 2141 O O . TYR A 1 274 ? -16.611 -14.621 5.725 1.00 70.81 274 TYR A O 1
ATOM 2149 N N . LYS A 1 275 ? -17.652 -12.958 4.627 1.00 73.12 275 LYS A N 1
ATOM 2150 C CA . LYS A 1 275 ? -19.020 -13.168 5.167 1.00 73.12 275 LYS A CA 1
ATOM 2151 C C . LYS A 1 275 ? -19.180 -13.172 6.702 1.00 73.12 275 LYS A C 1
ATOM 2153 O O . LYS A 1 275 ? -20.209 -13.627 7.196 1.00 73.12 275 LYS A O 1
ATOM 2158 N N . TYR A 1 276 ? -18.211 -12.661 7.464 1.00 78.50 276 TYR A N 1
ATOM 2159 C CA . TYR A 1 276 ? -18.322 -12.547 8.929 1.00 78.50 276 TYR A CA 1
ATOM 2160 C C . TYR A 1 276 ? -19.144 -11.332 9.401 1.00 78.50 276 TYR A C 1
ATOM 2162 O O . TYR A 1 276 ? -19.598 -11.313 10.542 1.00 78.50 276 TYR A O 1
ATOM 2170 N N . PHE A 1 277 ? -19.321 -10.328 8.541 1.00 89.19 277 PHE A N 1
ATOM 2171 C CA . PHE A 1 277 ? -20.037 -9.073 8.789 1.00 89.19 277 PHE A CA 1
ATOM 2172 C C . PHE A 1 277 ? -20.566 -8.519 7.459 1.00 89.19 277 PHE A C 1
ATOM 2174 O O . PHE A 1 277 ? -20.056 -8.873 6.392 1.00 89.19 277 PHE A O 1
ATOM 2181 N N . ASP A 1 278 ? -21.558 -7.631 7.521 1.00 87.06 278 ASP A N 1
ATOM 2182 C CA . ASP A 1 278 ? -22.037 -6.900 6.348 1.00 87.06 278 ASP A CA 1
ATOM 2183 C C . ASP A 1 278 ? -21.025 -5.802 5.971 1.00 87.06 278 ASP A C 1
ATOM 2185 O O . ASP A 1 278 ? -20.571 -5.044 6.834 1.00 87.06 278 ASP A O 1
ATOM 2189 N N . VAL A 1 279 ? -20.706 -5.670 4.681 1.00 89.19 279 VAL A N 1
ATOM 2190 C CA . VAL A 1 279 ? -20.004 -4.499 4.126 1.00 89.19 279 VAL A CA 1
ATOM 2191 C C . VAL A 1 279 ? -21.048 -3.599 3.472 1.00 89.19 279 VAL A C 1
ATOM 2193 O O . VAL A 1 279 ? -21.822 -4.064 2.637 1.00 89.19 279 VAL A O 1
ATOM 2196 N N . ILE A 1 280 ? -21.099 -2.323 3.856 1.00 85.31 280 ILE A N 1
ATOM 2197 C CA . ILE A 1 280 ? -22.117 -1.389 3.357 1.00 85.31 280 ILE A CA 1
ATOM 2198 C C . ILE A 1 280 ? -21.645 -0.726 2.052 1.00 85.31 280 ILE A C 1
ATOM 2200 O O . ILE A 1 280 ? -20.548 -0.173 1.992 1.00 85.31 280 ILE A O 1
ATOM 2204 N N . GLU A 1 281 ? -22.482 -0.777 1.008 1.00 71.62 281 GLU A N 1
ATOM 2205 C CA . GLU A 1 281 ? -22.164 -0.265 -0.334 1.00 71.62 281 GLU A CA 1
ATOM 2206 C C . GLU A 1 281 ? -21.879 1.247 -0.372 1.00 71.62 281 GLU A C 1
ATOM 2208 O O . GLU A 1 281 ? -22.633 2.050 0.189 1.00 71.62 281 GLU A O 1
ATOM 2213 N N . LYS A 1 282 ? -20.866 1.638 -1.163 1.00 74.56 282 LYS A N 1
ATOM 2214 C CA . LYS A 1 282 ? -20.453 3.031 -1.424 1.00 74.56 282 LYS A CA 1
ATOM 2215 C C . LYS A 1 282 ? -21.621 3.991 -1.661 1.00 74.56 282 LYS A C 1
ATOM 2217 O O . LYS A 1 282 ? -21.749 5.030 -1.013 1.00 74.56 282 LYS A O 1
ATOM 2222 N N . LYS A 1 283 ? -22.525 3.580 -2.554 1.00 69.88 283 LYS A N 1
ATOM 2223 C CA . LYS A 1 283 ? -23.653 4.372 -3.054 1.00 69.88 283 LYS A CA 1
ATOM 2224 C C . LYS A 1 283 ? -24.599 4.854 -1.952 1.00 69.88 283 LYS A C 1
ATOM 2226 O O . LYS A 1 283 ? -25.334 5.816 -2.155 1.00 69.88 283 LYS A O 1
ATOM 2231 N N . LEU A 1 284 ? -24.603 4.196 -0.793 1.00 63.84 284 LEU A N 1
ATOM 2232 C CA . LEU A 1 284 ? -25.422 4.597 0.346 1.00 63.84 284 LEU A CA 1
ATOM 2233 C C . LEU A 1 284 ? -24.840 5.824 1.065 1.00 63.84 284 LEU A C 1
ATOM 2235 O O . LEU A 1 284 ? -25.624 6.648 1.530 1.00 63.84 284 LEU A O 1
ATOM 2239 N N . TYR A 1 285 ? -23.511 6.004 1.085 1.00 71.38 285 TYR A N 1
ATOM 2240 C CA . TYR A 1 285 ? -22.887 7.235 1.584 1.00 71.38 285 TYR A CA 1
ATOM 2241 C C . TYR A 1 285 ? -22.604 8.284 0.510 1.00 71.38 285 TYR A C 1
ATOM 2243 O O . TYR A 1 285 ? -22.549 9.459 0.857 1.00 71.38 285 TYR A O 1
ATOM 2251 N N . ASP A 1 286 ? -22.510 7.923 -0.774 1.00 67.94 286 ASP A N 1
ATOM 2252 C CA . ASP A 1 286 ? -22.410 8.915 -1.861 1.00 67.94 286 ASP A CA 1
ATOM 2253 C C . ASP A 1 286 ? -23.582 9.925 -1.820 1.00 67.94 286 ASP A C 1
ATOM 2255 O O . ASP A 1 286 ? -23.389 11.109 -2.089 1.00 67.94 286 ASP A O 1
ATOM 2259 N N . ASN A 1 287 ? -24.781 9.496 -1.396 1.00 64.12 287 ASN A N 1
ATOM 2260 C CA . ASN A 1 287 ? -25.921 10.401 -1.180 1.00 64.12 287 ASN A CA 1
ATOM 2261 C C . ASN A 1 287 ? -25.699 11.348 0.015 1.00 64.12 287 ASN A C 1
ATOM 2263 O O . ASN A 1 287 ? -26.027 12.524 -0.073 1.00 64.12 287 ASN A O 1
ATOM 2267 N N . ILE A 1 288 ? -25.099 10.859 1.107 1.00 64.81 288 ILE A N 1
ATOM 2268 C CA . ILE A 1 288 ? -24.761 11.670 2.292 1.00 64.81 288 ILE A CA 1
ATOM 2269 C C . ILE A 1 288 ? -23.726 12.738 1.910 1.00 64.81 288 ILE A C 1
ATOM 2271 O O . ILE A 1 288 ? -23.843 13.885 2.329 1.00 64.81 288 ILE A O 1
ATOM 2275 N N . LEU A 1 289 ? -22.753 12.377 1.063 1.00 63.28 289 LEU A N 1
ATOM 2276 C CA . LEU A 1 289 ? -21.767 13.307 0.506 1.00 63.28 289 LEU A CA 1
ATOM 2277 C C . LEU A 1 289 ? -22.409 14.362 -0.406 1.00 63.28 289 LEU A C 1
ATOM 2279 O O . LEU A 1 289 ? -22.012 15.523 -0.352 1.00 63.28 289 LEU A O 1
ATOM 2283 N N . ALA A 1 290 ? -23.407 13.977 -1.207 1.00 61.12 290 ALA A N 1
ATOM 2284 C CA . ALA A 1 290 ? -24.145 14.889 -2.083 1.00 61.12 290 ALA A CA 1
ATOM 2285 C C . ALA A 1 290 ? -25.116 15.824 -1.332 1.00 61.12 290 ALA A C 1
ATOM 2287 O O . ALA A 1 290 ? -25.394 16.919 -1.813 1.00 61.12 290 ALA A O 1
ATOM 2288 N N . GLU A 1 291 ? -25.625 15.416 -0.165 1.00 52.56 291 GLU A N 1
ATOM 2289 C CA . GLU A 1 291 ? -26.457 16.256 0.712 1.00 52.56 291 GLU A CA 1
ATOM 2290 C C . GLU A 1 291 ? -25.622 17.180 1.621 1.00 52.56 291 GLU A C 1
ATOM 2292 O O . GLU A 1 291 ? -26.107 18.223 2.065 1.00 52.56 291 GLU A O 1
ATOM 2297 N N . SER A 1 292 ? -24.355 16.842 1.891 1.00 52.81 292 SER A N 1
ATOM 2298 C CA . SER A 1 292 ? -23.438 17.687 2.660 1.00 52.81 292 SER A CA 1
ATOM 2299 C C . SER A 1 292 ? -22.721 18.710 1.769 1.00 52.81 292 SER A C 1
ATOM 2301 O O . SER A 1 292 ? -21.600 18.476 1.326 1.00 52.81 292 SER A O 1
ATOM 2303 N N . ASP A 1 293 ? -23.377 19.853 1.554 1.00 44.94 293 ASP A N 1
ATOM 2304 C CA . ASP A 1 293 ? -22.993 20.995 0.699 1.00 44.94 293 ASP A CA 1
ATOM 2305 C C . ASP A 1 293 ? -21.601 21.595 1.039 1.00 44.94 293 ASP A C 1
ATOM 2307 O O . ASP A 1 293 ? -21.472 22.600 1.747 1.00 44.94 293 ASP A O 1
ATOM 2311 N N . ARG A 1 294 ? -20.527 20.899 0.631 1.00 46.56 294 ARG A N 1
ATOM 2312 C CA . ARG A 1 294 ? -19.125 21.190 0.977 1.00 46.56 294 ARG A CA 1
ATOM 2313 C C . ARG A 1 294 ? -18.164 20.810 -0.149 1.00 46.56 294 ARG A C 1
ATOM 2315 O O . ARG A 1 294 ? -17.847 19.636 -0.344 1.00 46.56 294 ARG A O 1
ATOM 2322 N N . ASP A 1 295 ? -17.613 21.824 -0.808 1.00 40.66 295 ASP A N 1
ATOM 2323 C CA . ASP A 1 295 ? -16.473 21.665 -1.712 1.00 40.66 295 ASP A CA 1
ATOM 2324 C C . ASP A 1 295 ? -15.281 20.978 -1.018 1.00 40.66 295 ASP A C 1
ATOM 2326 O O . ASP A 1 295 ? -14.964 21.241 0.145 1.00 40.66 295 ASP A O 1
ATOM 2330 N N . THR A 1 296 ? -14.571 20.129 -1.767 1.00 40.66 296 THR A N 1
ATOM 2331 C CA . THR A 1 296 ? -13.390 19.353 -1.330 1.00 40.66 296 THR A CA 1
ATOM 2332 C C . THR A 1 296 ? -13.610 18.491 -0.075 1.00 40.66 296 THR A C 1
ATOM 2334 O O . THR A 1 296 ? -13.165 18.806 1.030 1.00 40.66 296 THR A O 1
ATOM 2337 N N . VAL A 1 297 ? -14.241 17.327 -0.270 1.00 45.44 297 VAL A N 1
ATOM 2338 C CA . VAL A 1 297 ? -14.428 16.290 0.761 1.00 45.44 297 VAL A CA 1
ATOM 2339 C C . VAL A 1 297 ? -13.082 15.695 1.203 1.00 45.44 297 VAL A C 1
ATOM 2341 O O . VAL A 1 297 ? -12.645 14.651 0.722 1.00 45.44 297 VAL A O 1
ATOM 2344 N N . SER A 1 298 ? -12.425 16.330 2.175 1.00 49.88 298 SER A N 1
ATOM 2345 C CA . SER A 1 298 ? -11.327 15.695 2.905 1.00 49.88 298 SER A CA 1
ATOM 2346 C C . SER A 1 298 ? -11.895 14.607 3.817 1.00 49.88 298 SER A C 1
ATOM 2348 O O . SER A 1 298 ? -12.590 14.889 4.801 1.00 49.88 298 SER A O 1
ATOM 2350 N N . LEU A 1 299 ? -11.599 13.348 3.493 1.00 58.31 299 LEU A N 1
ATOM 2351 C CA . LEU A 1 299 ? -12.078 12.193 4.249 1.00 58.31 299 LEU A CA 1
ATOM 2352 C C . LEU A 1 299 ? -11.453 12.212 5.654 1.00 58.31 299 LEU A C 1
ATOM 2354 O O . LEU A 1 299 ? -10.235 12.119 5.850 1.00 58.31 299 LEU A O 1
ATOM 2358 N N . THR A 1 300 ? -12.312 12.448 6.641 1.00 60.59 300 THR A N 1
ATOM 2359 C CA . THR A 1 300 ? -11.970 12.869 8.004 1.00 60.59 300 THR A CA 1
ATOM 2360 C C . THR A 1 300 ? -12.784 12.080 9.019 1.00 60.59 300 THR A C 1
ATOM 2362 O O . THR A 1 300 ? -13.897 11.655 8.727 1.00 60.59 300 THR A O 1
ATOM 2365 N N . SER A 1 301 ? -12.256 11.949 10.239 1.00 63.66 301 SER A N 1
ATOM 2366 C CA . SER A 1 301 ? -12.914 11.240 11.346 1.00 63.66 301 SER A CA 1
ATOM 2367 C C . SER A 1 301 ? -14.355 11.706 11.603 1.00 63.66 301 SER A C 1
ATOM 2369 O O . SER A 1 301 ? -15.229 10.874 11.815 1.00 63.66 301 SER A O 1
ATOM 2371 N N . ASP A 1 302 ? -14.651 13.009 11.502 1.00 67.12 302 ASP A N 1
ATOM 2372 C CA . ASP A 1 302 ? -16.024 13.518 11.671 1.00 67.12 302 ASP A CA 1
ATOM 2373 C C . ASP A 1 302 ? -16.982 13.022 10.570 1.00 67.12 302 ASP A C 1
ATOM 2375 O O . ASP A 1 302 ? -18.094 12.597 10.882 1.00 67.12 302 ASP A O 1
ATOM 2379 N N . LEU A 1 303 ? -16.541 12.987 9.309 1.00 71.06 303 LEU A N 1
ATOM 2380 C CA . LEU A 1 303 ? -17.314 12.404 8.208 1.00 71.06 303 LEU A CA 1
ATOM 2381 C C . LEU A 1 303 ? -17.485 10.885 8.383 1.00 71.06 303 LEU A C 1
ATOM 2383 O O . LEU A 1 303 ? -18.562 10.348 8.135 1.00 71.06 303 LEU A O 1
ATOM 2387 N N . SER A 1 304 ? -16.453 10.197 8.879 1.00 72.00 304 SER A N 1
ATOM 2388 C CA . SER A 1 304 ? -16.517 8.775 9.222 1.00 72.00 304 SER A CA 1
ATOM 2389 C C . SER A 1 304 ? -17.572 8.487 10.305 1.00 72.00 304 SER A C 1
ATOM 2391 O O . SER A 1 304 ? -18.341 7.539 10.157 1.00 72.00 304 SER A O 1
ATOM 2393 N N . LYS A 1 305 ? -17.676 9.324 11.354 1.00 74.38 305 LYS A N 1
ATOM 2394 C CA . LYS A 1 305 ? -18.760 9.241 12.361 1.00 74.38 305 LYS A CA 1
ATOM 2395 C C . LYS A 1 305 ? -20.133 9.420 11.721 1.00 74.38 305 LYS A C 1
ATOM 2397 O O . LYS A 1 305 ? -21.045 8.650 12.005 1.00 74.38 305 LYS A O 1
ATOM 2402 N N . GLU A 1 306 ? -20.284 10.455 10.895 1.00 77.19 306 GLU A N 1
ATOM 2403 C CA . GLU A 1 306 ? -21.561 10.833 10.287 1.00 77.19 306 GLU A CA 1
ATOM 2404 C C . GLU A 1 306 ? -22.092 9.725 9.376 1.00 77.19 306 GLU A C 1
ATOM 2406 O O . GLU A 1 306 ? -23.215 9.262 9.579 1.00 77.19 306 GLU A O 1
ATOM 2411 N N . ILE A 1 307 ? -21.255 9.227 8.460 1.00 77.62 307 ILE A N 1
ATOM 2412 C CA . ILE A 1 307 ? -21.591 8.107 7.578 1.00 77.62 307 ILE A CA 1
ATOM 2413 C C . ILE A 1 307 ? -21.927 6.853 8.397 1.00 77.62 307 ILE A C 1
ATOM 2415 O O . ILE A 1 307 ? -22.974 6.247 8.177 1.00 77.62 307 ILE A O 1
ATOM 2419 N N . GLY A 1 308 ? -21.084 6.479 9.369 1.00 82.81 308 GLY A N 1
ATOM 2420 C CA . GLY A 1 308 ? -21.318 5.290 10.193 1.00 82.81 308 GLY A CA 1
ATOM 2421 C C . GLY A 1 308 ? -22.638 5.353 10.968 1.00 82.81 308 GLY A C 1
ATOM 2422 O O . GLY A 1 308 ? -23.421 4.405 10.932 1.00 82.81 308 GLY A O 1
ATOM 2423 N N . ARG A 1 309 ? -22.935 6.504 11.586 1.00 81.00 309 ARG A N 1
ATOM 2424 C CA . ARG A 1 309 ? -24.186 6.762 12.318 1.00 81.00 309 ARG A CA 1
ATOM 2425 C C . ARG A 1 309 ? -25.415 6.723 11.406 1.00 81.00 309 ARG A C 1
ATOM 2427 O O . ARG A 1 309 ? -26.431 6.161 11.799 1.00 81.00 309 ARG A O 1
ATOM 2434 N N . VAL A 1 310 ? -25.349 7.333 10.220 1.00 82.44 310 VAL A N 1
ATOM 2435 C CA . VAL A 1 310 ? -26.488 7.403 9.281 1.00 82.44 310 VAL A CA 1
ATOM 2436 C C . VAL A 1 310 ? -26.763 6.047 8.626 1.00 82.44 310 VAL A C 1
ATOM 2438 O O . VAL A 1 310 ? -27.924 5.684 8.455 1.00 82.44 310 VAL A O 1
ATOM 2441 N N . LEU A 1 311 ? -25.723 5.267 8.315 1.00 84.31 311 LEU A N 1
ATOM 2442 C CA . LEU A 1 311 ? -25.862 3.933 7.717 1.00 84.31 311 LEU A CA 1
ATOM 2443 C C . LEU A 1 311 ? -26.053 2.800 8.741 1.00 84.31 311 LEU A C 1
ATOM 2445 O O . LEU A 1 311 ? -26.264 1.651 8.351 1.00 84.31 311 LEU A O 1
ATOM 2449 N N . GLY A 1 312 ? -26.005 3.100 10.044 1.00 85.94 312 GLY A N 1
ATOM 2450 C CA . GLY A 1 312 ? -26.152 2.103 11.108 1.00 85.94 312 GLY A CA 1
ATOM 2451 C C . GLY A 1 312 ? -25.022 1.069 11.125 1.00 85.94 312 GLY A C 1
ATOM 2452 O O . GLY A 1 312 ? -25.275 -0.115 11.360 1.00 85.94 312 GLY A O 1
ATOM 2453 N N . ALA A 1 313 ? -23.798 1.509 10.827 1.00 90.56 313 ALA A N 1
ATOM 2454 C CA . ALA A 1 313 ? -22.585 0.705 10.899 1.00 90.56 313 ALA A CA 1
ATOM 2455 C C . ALA A 1 313 ? -22.024 0.711 12.326 1.00 90.56 313 ALA A C 1
ATOM 2457 O O . ALA A 1 313 ? -21.965 1.766 12.954 1.00 90.56 313 ALA A O 1
ATOM 2458 N N . ASP A 1 314 ? -21.560 -0.436 12.825 1.00 89.81 314 ASP A N 1
ATOM 2459 C CA . ASP A 1 314 ? -20.888 -0.507 14.129 1.00 89.81 314 ASP A CA 1
ATOM 2460 C C . ASP A 1 314 ? -19.363 -0.322 14.019 1.00 89.81 314 ASP A C 1
ATOM 2462 O O . ASP A 1 314 ? -18.696 -0.076 15.032 1.00 89.81 314 ASP A O 1
ATOM 2466 N N . ALA A 1 315 ? -18.811 -0.358 12.803 1.00 92.25 315 ALA A N 1
ATOM 2467 C CA . ALA A 1 315 ? -17.435 0.010 12.496 1.00 92.25 315 ALA A CA 1
ATOM 2468 C C . ALA A 1 315 ? -17.325 0.827 11.196 1.00 92.25 315 ALA A C 1
ATOM 2470 O O . ALA A 1 315 ? -18.042 0.589 10.222 1.00 92.25 315 ALA A O 1
ATOM 2471 N N . VAL A 1 316 ? -16.369 1.759 11.155 1.00 91.50 316 VAL A N 1
ATOM 2472 C CA . VAL A 1 316 ? -15.948 2.446 9.921 1.00 91.50 316 VAL A CA 1
ATOM 2473 C C . VAL A 1 316 ? -14.439 2.289 9.749 1.00 91.50 316 VAL A C 1
ATOM 2475 O O . VAL A 1 316 ? -13.679 2.634 10.656 1.00 91.50 316 VAL A O 1
ATOM 2478 N N . ALA A 1 317 ? -14.013 1.796 8.586 1.00 91.88 317 ALA A N 1
ATOM 2479 C CA . ALA A 1 317 ? -12.625 1.752 8.144 1.00 91.88 317 ALA A CA 1
ATOM 2480 C C . ALA A 1 317 ? -12.319 2.942 7.221 1.00 91.88 317 ALA A C 1
ATOM 2482 O O . ALA A 1 317 ? -12.946 3.112 6.177 1.00 91.88 317 ALA A O 1
ATOM 2483 N N . TYR A 1 318 ? -11.332 3.747 7.601 1.00 87.75 318 TYR A N 1
ATOM 2484 C CA . TYR A 1 318 ? -10.797 4.879 6.834 1.00 87.75 318 TYR A CA 1
ATOM 2485 C C . TYR A 1 318 ? -9.273 4.898 7.002 1.00 87.75 318 TYR A C 1
ATOM 2487 O O . TYR A 1 318 ? -8.752 4.315 7.952 1.00 87.75 318 TYR A O 1
ATOM 2495 N N . GLY A 1 319 ? -8.530 5.554 6.114 1.00 87.06 319 GLY A N 1
ATOM 2496 C CA . GLY A 1 319 ? -7.071 5.479 6.173 1.00 87.06 319 GLY A CA 1
ATOM 2497 C C . GLY A 1 319 ? -6.337 6.523 5.352 1.00 87.06 319 GLY A C 1
ATOM 2498 O O . GLY A 1 319 ? -6.916 7.536 4.960 1.00 87.06 319 GLY A O 1
ATOM 2499 N N . THR A 1 320 ? -5.057 6.257 5.105 1.00 85.81 320 THR A N 1
ATOM 2500 C CA . THR A 1 320 ? -4.185 7.047 4.227 1.00 85.81 320 THR A CA 1
ATOM 2501 C C . THR A 1 320 ? -3.305 6.158 3.343 1.00 85.81 320 THR A C 1
ATOM 2503 O O . THR A 1 320 ? -2.994 5.015 3.684 1.00 85.81 320 THR A O 1
ATOM 2506 N N . VAL A 1 321 ? -2.917 6.716 2.193 1.00 88.75 321 VAL A N 1
ATOM 2507 C CA . VAL A 1 321 ? -2.000 6.159 1.190 1.00 88.75 321 VAL A CA 1
ATOM 2508 C C . VAL A 1 321 ? -0.748 7.039 1.161 1.00 88.75 321 VAL A C 1
ATOM 2510 O O . VAL A 1 321 ? -0.767 8.143 0.615 1.00 88.75 321 VAL A O 1
ATOM 2513 N N . SER A 1 322 ? 0.341 6.583 1.774 1.00 84.00 322 SER A N 1
ATOM 2514 C CA . SER A 1 322 ? 1.578 7.363 1.910 1.00 84.00 322 SER A CA 1
ATOM 2515 C C . SER A 1 322 ? 2.596 6.923 0.862 1.00 84.00 322 SER A C 1
ATOM 2517 O O . SER A 1 322 ? 3.210 5.870 1.006 1.00 84.00 322 SER A O 1
ATOM 2519 N N . ASN A 1 323 ? 2.775 7.708 -0.203 1.00 82.69 323 ASN A N 1
ATOM 2520 C CA . ASN A 1 323 ? 3.771 7.413 -1.234 1.00 82.69 323 ASN A CA 1
ATOM 2521 C C . ASN A 1 323 ? 5.194 7.688 -0.711 1.00 82.69 323 ASN A C 1
ATOM 2523 O O . ASN A 1 323 ? 5.533 8.835 -0.430 1.00 82.69 323 ASN A O 1
ATOM 2527 N N . LEU A 1 324 ? 6.017 6.642 -0.616 1.00 72.19 324 LEU A N 1
ATOM 2528 C CA . LEU A 1 324 ? 7.445 6.687 -0.269 1.00 72.19 324 LEU A CA 1
ATOM 2529 C C . LEU A 1 324 ? 8.333 6.468 -1.518 1.00 72.19 324 LEU A C 1
ATOM 2531 O O . LEU A 1 324 ? 9.539 6.249 -1.423 1.00 72.19 324 LEU A O 1
ATOM 2535 N N . GLY A 1 325 ? 7.740 6.491 -2.714 1.00 68.56 325 GLY A N 1
ATOM 2536 C CA . GLY A 1 325 ? 8.387 6.406 -4.024 1.00 68.56 325 GLY A CA 1
ATOM 2537 C C . GLY A 1 325 ? 8.855 5.006 -4.438 1.00 68.56 325 GLY A C 1
ATOM 2538 O O . GLY A 1 325 ? 8.468 4.580 -5.523 1.00 68.56 325 GLY A O 1
ATOM 2539 N N . SER A 1 326 ? 9.605 4.265 -3.604 1.00 64.12 326 SER A N 1
ATOM 2540 C CA . SER A 1 326 ? 9.908 2.831 -3.852 1.00 64.12 326 SER A CA 1
ATOM 2541 C C . SER A 1 326 ? 8.975 1.865 -3.101 1.00 64.12 326 SER A C 1
ATOM 2543 O O . SER A 1 326 ? 8.858 0.689 -3.459 1.00 64.12 326 SER A O 1
ATOM 2545 N N . SER A 1 327 ? 8.237 2.380 -2.116 1.00 72.81 327 SER A N 1
ATOM 2546 C CA . SER A 1 327 ? 7.071 1.735 -1.509 1.00 72.81 327 SER A CA 1
ATOM 2547 C C . SER A 1 327 ? 5.929 2.733 -1.275 1.00 72.81 327 SER A C 1
ATOM 2549 O O . SER A 1 327 ? 6.104 3.947 -1.391 1.00 72.81 327 SER A O 1
ATOM 2551 N N . VAL A 1 328 ? 4.740 2.219 -0.969 1.00 83.88 328 VAL A N 1
ATOM 2552 C CA . VAL A 1 328 ? 3.566 2.968 -0.519 1.00 83.88 328 VAL A CA 1
ATOM 2553 C C . VAL A 1 328 ? 3.084 2.335 0.781 1.00 83.88 328 VAL A C 1
ATOM 2555 O O . VAL A 1 328 ? 2.751 1.150 0.803 1.00 83.88 328 VAL A O 1
ATOM 2558 N N . ASP A 1 329 ? 3.031 3.107 1.864 1.00 83.44 329 ASP A N 1
ATOM 2559 C CA . ASP A 1 329 ? 2.462 2.632 3.127 1.00 83.44 329 ASP A CA 1
ATOM 2560 C C . ASP A 1 329 ? 0.949 2.875 3.167 1.00 83.44 329 ASP A C 1
ATOM 2562 O O . ASP A 1 329 ? 0.481 3.998 2.951 1.00 83.44 329 ASP A O 1
ATOM 2566 N N . ILE A 1 330 ? 0.191 1.811 3.431 1.00 91.25 330 ILE A N 1
ATOM 2567 C CA . ILE A 1 330 ? -1.266 1.827 3.551 1.00 91.25 330 ILE A CA 1
ATOM 2568 C C . ILE A 1 330 ? -1.644 1.613 5.012 1.00 91.25 330 ILE A C 1
ATOM 2570 O O . ILE A 1 330 ? -1.325 0.576 5.596 1.00 91.25 330 ILE A O 1
ATOM 2574 N N . ASN A 1 331 ? -2.366 2.575 5.584 1.00 87.69 331 ASN A N 1
ATOM 2575 C CA . ASN A 1 331 ? -2.652 2.637 7.015 1.00 87.69 331 ASN A CA 1
ATOM 2576 C C . ASN A 1 331 ? -4.161 2.852 7.224 1.00 87.69 331 ASN A C 1
ATOM 2578 O O . ASN A 1 331 ? -4.669 3.946 6.980 1.00 87.69 331 ASN A O 1
ATOM 2582 N N . ILE A 1 332 ? -4.895 1.801 7.612 1.00 92.56 332 ILE A N 1
ATOM 2583 C CA . ILE A 1 332 ? -6.367 1.782 7.696 1.00 92.56 332 ILE A CA 1
ATOM 2584 C C . ILE A 1 332 ? -6.799 1.585 9.148 1.00 92.56 332 ILE A C 1
ATOM 2586 O O . ILE A 1 332 ? -6.518 0.559 9.762 1.00 92.56 332 ILE A O 1
ATOM 2590 N N . ARG A 1 333 ? -7.525 2.551 9.704 1.00 88.62 333 ARG A N 1
ATOM 2591 C CA . ARG A 1 333 ? -7.972 2.582 11.100 1.00 88.62 333 ARG A CA 1
ATOM 2592 C C . ARG A 1 333 ? -9.456 2.242 11.176 1.00 88.62 333 ARG A C 1
ATOM 2594 O O . ARG A 1 333 ? -10.263 2.819 10.450 1.00 88.62 333 ARG A O 1
ATOM 2601 N N . LEU A 1 334 ? -9.817 1.333 12.080 1.00 91.31 334 LEU A N 1
ATOM 2602 C CA . LEU A 1 334 ? -11.203 0.964 12.355 1.00 91.31 334 LEU A CA 1
ATOM 2603 C C . LEU A 1 334 ? -11.689 1.736 13.587 1.00 91.31 334 LEU A C 1
ATOM 2605 O O . LEU A 1 334 ? -11.131 1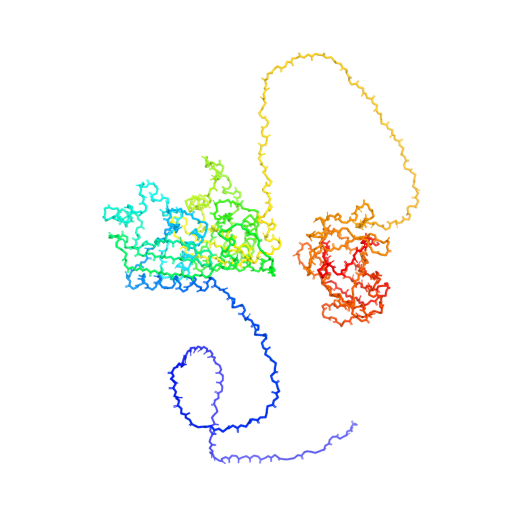.575 14.674 1.00 91.31 334 LEU A O 1
ATOM 2609 N N . ILE A 1 335 ? -12.723 2.565 13.434 1.00 88.19 335 ILE A N 1
ATOM 2610 C CA . ILE A 1 335 ? -13.344 3.327 14.533 1.00 88.19 335 ILE A CA 1
ATOM 2611 C C . ILE A 1 335 ? -14.753 2.838 14.867 1.00 88.19 335 ILE A C 1
ATOM 2613 O O . ILE A 1 335 ? -15.474 2.340 14.006 1.00 88.19 335 ILE A O 1
ATOM 2617 N N . THR A 1 336 ? -15.163 3.054 16.119 1.00 86.00 336 THR A N 1
ATOM 2618 C CA . THR A 1 336 ? -16.569 2.952 16.552 1.00 86.00 336 THR A CA 1
ATOM 2619 C C . THR A 1 336 ? -17.271 4.304 16.307 1.00 86.00 336 THR A C 1
ATOM 2621 O O . THR A 1 336 ? -16.867 5.285 16.948 1.00 86.00 336 THR A O 1
ATOM 2624 N N . PRO A 1 337 ? -18.260 4.418 15.392 1.00 84.31 337 PRO A N 1
ATOM 2625 C CA . PRO A 1 337 ? -18.751 5.711 14.882 1.00 84.31 337 PRO A CA 1
ATOM 2626 C C . PRO A 1 337 ? -19.334 6.668 15.927 1.00 84.31 337 PRO A C 1
ATOM 2628 O O . PRO A 1 337 ? -19.211 7.880 15.783 1.00 84.31 337 PRO A O 1
ATOM 2631 N N . GLU A 1 338 ? -19.892 6.152 17.020 1.00 78.25 338 GLU A N 1
ATOM 2632 C CA . GLU A 1 338 ? -20.459 6.938 18.124 1.00 78.25 338 GLU A CA 1
ATOM 2633 C C . GLU A 1 338 ? -19.399 7.756 18.881 1.00 78.25 338 GLU A C 1
ATOM 2635 O O . GLU A 1 338 ? -19.729 8.695 19.602 1.00 78.25 338 GLU A O 1
ATOM 2640 N N . THR A 1 339 ? -18.120 7.389 18.745 1.00 74.81 339 THR A N 1
ATOM 2641 C CA . THR A 1 339 ? -17.008 7.947 19.535 1.00 74.81 339 THR A CA 1
ATOM 2642 C C . THR A 1 339 ? -15.809 8.394 18.694 1.00 74.81 339 THR A C 1
ATOM 2644 O O . THR A 1 339 ? -15.002 9.197 19.156 1.00 74.81 339 THR A O 1
ATOM 2647 N N . ALA A 1 340 ? -15.659 7.843 17.486 1.00 71.38 340 ALA A N 1
ATOM 2648 C CA . ALA A 1 340 ? -14.419 7.802 16.707 1.00 71.38 340 ALA A CA 1
ATOM 2649 C C . ALA A 1 340 ? -13.152 7.400 17.482 1.00 71.38 340 ALA A C 1
ATOM 2651 O O . ALA A 1 340 ? -12.043 7.777 17.102 1.00 71.38 340 ALA A O 1
ATOM 2652 N N . ILE A 1 341 ? -13.293 6.604 18.544 1.00 77.50 341 ILE A N 1
ATOM 2653 C CA . ILE A 1 341 ? -12.147 5.927 19.149 1.00 77.50 341 ILE A CA 1
ATOM 2654 C C . ILE A 1 341 ? -11.720 4.817 18.174 1.00 77.50 341 ILE A C 1
ATOM 2656 O O . ILE A 1 341 ? -12.556 3.959 17.849 1.00 77.50 341 ILE A O 1
ATOM 2660 N N . PRO A 1 342 ? -10.468 4.820 17.675 1.00 85.19 342 PRO A N 1
ATOM 2661 C CA . PRO A 1 342 ? -9.953 3.715 16.885 1.00 85.19 342 PRO A CA 1
ATOM 2662 C C . PRO A 1 342 ? -9.770 2.505 17.802 1.00 85.19 342 PRO A C 1
ATOM 2664 O O . PRO A 1 342 ? -9.147 2.611 18.858 1.00 85.19 342 PRO A O 1
ATOM 2667 N N . PHE A 1 343 ? -10.338 1.367 17.412 1.00 84.75 343 PHE A N 1
ATOM 2668 C CA . PHE A 1 343 ? -10.240 0.118 18.170 1.00 84.75 343 PHE A CA 1
ATOM 2669 C C . PHE A 1 343 ? -9.242 -0.868 17.554 1.00 84.75 343 PHE A C 1
ATOM 2671 O O . PHE A 1 343 ? -8.733 -1.723 18.267 1.00 84.75 343 PHE A O 1
ATOM 2678 N N . ALA A 1 344 ? -8.930 -0.725 16.262 1.00 88.50 344 ALA A N 1
ATOM 2679 C CA . ALA A 1 344 ? -7.933 -1.530 15.563 1.00 88.50 344 ALA A CA 1
ATOM 2680 C C . ALA A 1 344 ? -7.318 -0.770 14.373 1.00 88.50 344 ALA A C 1
ATOM 2682 O O . ALA A 1 344 ? -7.850 0.253 13.927 1.00 88.50 344 ALA A O 1
ATOM 2683 N N . VAL A 1 345 ? -6.206 -1.288 13.846 1.00 89.12 345 VAL A N 1
ATOM 2684 C CA . VAL A 1 345 ? -5.544 -0.798 12.627 1.00 89.12 345 VAL A CA 1
ATOM 2685 C C . VAL A 1 345 ? -5.131 -1.991 11.768 1.00 89.12 345 VAL A C 1
ATOM 2687 O O . VAL A 1 345 ? -4.594 -2.963 12.291 1.00 89.12 345 VAL A O 1
ATOM 2690 N N . ALA A 1 346 ? -5.346 -1.893 10.459 1.00 89.94 346 ALA A N 1
ATOM 2691 C CA . ALA A 1 346 ? -4.756 -2.758 9.448 1.00 89.94 346 ALA A CA 1
ATOM 2692 C C . ALA A 1 346 ? -3.697 -1.966 8.670 1.00 89.94 346 ALA A C 1
ATOM 2694 O O . ALA A 1 346 ? -3.956 -0.837 8.244 1.00 89.94 346 ALA A O 1
ATOM 2695 N N . ARG A 1 347 ? -2.506 -2.543 8.484 1.00 90.81 347 ARG A N 1
ATOM 2696 C CA . ARG A 1 347 ? -1.387 -1.888 7.796 1.00 90.81 347 ARG A CA 1
ATOM 2697 C C . ARG A 1 347 ? -0.726 -2.801 6.763 1.00 90.81 347 ARG A C 1
ATOM 2699 O O . ARG A 1 347 ? -0.624 -4.010 6.971 1.00 90.81 347 ARG A O 1
ATOM 2706 N N . ALA A 1 348 ? -0.235 -2.213 5.674 1.00 87.62 348 ALA A N 1
ATOM 2707 C CA . ALA A 1 348 ? 0.643 -2.885 4.725 1.00 87.62 348 ALA A CA 1
ATOM 2708 C C . ALA A 1 348 ? 1.604 -1.909 4.029 1.00 87.62 348 ALA A C 1
ATOM 2710 O O . ALA A 1 348 ? 1.176 -0.881 3.513 1.00 87.62 348 ALA A O 1
ATOM 2711 N N . GLU A 1 349 ? 2.881 -2.287 3.933 1.00 82.62 349 GLU A N 1
ATOM 2712 C CA . GLU A 1 349 ? 3.837 -1.648 3.024 1.00 82.62 349 GLU A CA 1
ATOM 2713 C C . GLU A 1 349 ? 3.796 -2.361 1.660 1.00 82.62 349 GLU A C 1
ATOM 2715 O O . GLU A 1 349 ? 4.158 -3.538 1.528 1.00 82.62 349 GLU A O 1
ATOM 2720 N N . ILE A 1 350 ? 3.311 -1.645 0.648 1.00 80.88 350 ILE A N 1
ATOM 2721 C CA . ILE A 1 350 ? 3.209 -2.094 -0.741 1.00 80.88 350 ILE A CA 1
ATOM 2722 C C . ILE A 1 350 ? 4.458 -1.637 -1.494 1.00 80.88 350 ILE A C 1
ATOM 2724 O O . ILE A 1 350 ? 4.908 -0.512 -1.327 1.00 80.88 350 ILE A O 1
ATOM 2728 N N . THR A 1 351 ? 5.033 -2.479 -2.342 1.00 76.62 351 THR A N 1
ATOM 2729 C CA . THR A 1 351 ? 6.164 -2.095 -3.197 1.00 76.62 351 THR A CA 1
ATOM 2730 C C . THR A 1 351 ? 5.686 -1.253 -4.382 1.00 76.62 351 THR A C 1
ATOM 2732 O O . THR A 1 351 ? 4.732 -1.638 -5.054 1.00 76.62 351 THR A O 1
ATOM 2735 N N . SER A 1 352 ? 6.354 -0.130 -4.675 1.00 68.12 352 SER A N 1
ATOM 2736 C CA . SER A 1 352 ? 6.003 0.775 -5.784 1.00 68.12 352 SER A CA 1
ATOM 2737 C C . SER A 1 352 ? 6.471 0.230 -7.136 1.00 68.12 352 SER A C 1
ATOM 2739 O O . SER A 1 352 ? 7.341 0.794 -7.804 1.00 68.12 352 SER A O 1
ATOM 2741 N N . ASP A 1 353 ? 5.894 -0.901 -7.537 1.00 64.69 353 ASP A N 1
ATOM 2742 C CA . ASP A 1 353 ? 6.046 -1.445 -8.882 1.00 64.69 353 ASP A CA 1
ATOM 2743 C C . ASP A 1 353 ? 5.350 -0.558 -9.940 1.00 64.69 353 ASP A C 1
ATOM 2745 O O . ASP A 1 353 ? 4.626 0.389 -9.618 1.00 64.69 353 ASP A O 1
ATOM 2749 N N . THR A 1 354 ? 5.565 -0.849 -11.225 1.00 62.25 354 THR A N 1
ATOM 2750 C CA . THR A 1 354 ? 5.004 -0.078 -12.350 1.00 62.25 354 THR A CA 1
ATOM 2751 C C . THR A 1 354 ? 3.475 0.064 -12.288 1.00 62.25 354 THR A C 1
ATOM 2753 O O . THR A 1 354 ? 2.948 1.106 -12.661 1.00 62.25 354 THR A O 1
ATOM 2756 N N . THR A 1 355 ? 2.753 -0.936 -11.779 1.00 63.09 355 THR A N 1
ATOM 2757 C CA . THR A 1 355 ? 1.292 -0.902 -11.580 1.00 63.09 355 THR A CA 1
ATOM 2758 C C . THR A 1 355 ? 0.910 0.118 -10.514 1.00 63.09 355 THR A C 1
ATOM 2760 O O . THR A 1 355 ? -0.006 0.913 -10.708 1.00 63.09 355 THR A O 1
ATOM 2763 N N . VAL A 1 356 ? 1.634 0.116 -9.392 1.00 69.44 356 VAL A N 1
ATOM 2764 C CA . VAL A 1 356 ? 1.401 1.026 -8.265 1.00 69.44 356 VAL A CA 1
ATOM 2765 C C . VAL A 1 356 ? 1.735 2.465 -8.664 1.00 69.44 356 VAL A C 1
ATOM 2767 O O . VAL A 1 356 ? 0.943 3.361 -8.383 1.00 69.44 356 VAL A O 1
ATOM 2770 N N . LYS A 1 357 ? 2.833 2.684 -9.403 1.00 70.19 357 LYS A N 1
ATOM 2771 C CA . LYS A 1 357 ? 3.162 3.995 -9.992 1.00 70.19 357 LYS A CA 1
ATOM 2772 C C . LYS A 1 357 ? 2.098 4.474 -10.977 1.00 70.19 357 LYS A C 1
ATOM 2774 O O . LYS A 1 357 ? 1.613 5.587 -10.828 1.00 70.19 357 LYS A O 1
ATOM 2779 N N . LEU A 1 358 ? 1.651 3.629 -11.910 1.00 70.25 358 LEU A N 1
ATOM 2780 C CA . LEU A 1 358 ? 0.563 3.982 -12.832 1.00 70.25 358 LEU A CA 1
ATOM 2781 C C . LEU A 1 358 ? -0.716 4.379 -12.077 1.00 70.25 358 LEU A C 1
ATOM 2783 O O . LEU A 1 358 ? -1.349 5.364 -12.434 1.00 70.25 358 LEU A O 1
ATOM 2787 N N . LEU A 1 359 ? -1.075 3.681 -10.997 1.00 70.62 359 LEU A N 1
ATOM 2788 C CA . LEU A 1 359 ? -2.233 4.032 -10.165 1.00 70.62 359 LEU A CA 1
ATOM 2789 C C . LEU A 1 359 ? -2.037 5.311 -9.318 1.00 70.62 359 LEU A C 1
ATOM 2791 O O . LEU A 1 359 ? -3.026 5.918 -8.903 1.00 70.62 359 LEU A O 1
ATOM 2795 N N . LEU A 1 360 ? -0.798 5.742 -9.068 1.00 71.94 360 LEU A N 1
ATOM 2796 C CA . LEU A 1 360 ? -0.481 7.040 -8.453 1.00 71.94 360 LEU A CA 1
ATOM 2797 C C . LEU A 1 360 ? -0.491 8.186 -9.479 1.00 71.94 360 LEU A C 1
ATOM 2799 O O . LEU A 1 360 ? -0.970 9.273 -9.171 1.00 71.94 360 LEU A O 1
ATOM 2803 N N . GLU A 1 361 ? 0.030 7.941 -10.683 1.00 68.00 361 GLU A N 1
ATOM 2804 C CA . GLU A 1 361 ? 0.301 8.950 -11.719 1.00 68.00 361 GLU A CA 1
ATOM 2805 C C . GLU A 1 361 ? -0.843 9.114 -12.739 1.00 68.00 361 GLU A C 1
ATOM 2807 O O . GLU A 1 361 ? -0.904 10.120 -13.447 1.00 68.00 361 GLU A O 1
ATOM 2812 N N . MET A 1 362 ? -1.774 8.154 -12.830 1.00 58.03 362 MET A N 1
ATOM 2813 C CA . MET A 1 362 ? -2.945 8.253 -13.708 1.00 58.03 362 MET A CA 1
ATOM 2814 C C . MET A 1 362 ? -3.814 9.465 -13.326 1.00 58.03 362 MET A C 1
ATOM 2816 O O . MET A 1 362 ? -4.349 9.492 -12.213 1.00 58.03 362 MET A O 1
ATOM 2820 N N . PRO A 1 363 ? -4.041 10.431 -14.239 1.00 46.47 363 PRO A N 1
ATOM 2821 C CA . PRO A 1 363 ? -4.888 11.581 -13.954 1.00 46.47 363 PRO A CA 1
ATOM 2822 C C . PRO A 1 363 ? -6.358 11.167 -13.822 1.00 46.47 363 PRO A C 1
ATOM 2824 O O . PRO A 1 363 ? -6.862 10.337 -14.585 1.00 46.47 363 PRO A O 1
ATOM 2827 N N . GLU A 1 364 ? -7.071 11.791 -12.883 1.00 44.22 364 GLU A N 1
ATOM 2828 C CA . GLU A 1 364 ? -8.527 11.677 -12.762 1.00 44.22 364 GLU A CA 1
ATOM 2829 C C . GLU A 1 364 ? -9.192 12.065 -14.095 1.00 44.22 364 GLU A C 1
ATOM 2831 O O . GLU A 1 364 ? -9.075 13.198 -14.575 1.00 44.22 364 GLU A O 1
ATOM 2836 N N . LYS A 1 365 ? -9.959 11.145 -14.694 1.00 36.50 365 LYS A N 1
ATOM 2837 C CA . LYS A 1 365 ? -10.948 11.537 -15.702 1.00 36.50 365 LYS A CA 1
ATOM 2838 C C . LYS A 1 365 ? -12.084 12.247 -14.980 1.00 36.50 365 LYS A C 1
ATOM 2840 O O . LYS A 1 365 ? -13.023 11.594 -14.539 1.00 36.50 365 LYS A O 1
ATOM 2845 N N . ASN A 1 366 ? -11.999 13.574 -14.905 1.00 30.84 366 ASN A N 1
ATOM 2846 C CA . ASN A 1 366 ? -13.067 14.431 -14.399 1.00 30.84 366 ASN A CA 1
ATOM 2847 C C . ASN A 1 366 ? -14.377 14.174 -15.162 1.00 30.84 366 ASN A C 1
ATOM 2849 O O . ASN A 1 366 ? -14.658 14.816 -16.175 1.00 30.84 366 ASN A O 1
ATOM 2853 N N . THR A 1 367 ? -15.221 13.283 -14.641 1.00 28.69 367 THR A N 1
ATOM 2854 C CA . THR A 1 367 ? -16.639 13.167 -15.005 1.00 28.69 367 THR A CA 1
ATOM 2855 C C . THR A 1 367 ? -17.430 14.300 -14.356 1.00 28.69 367 THR A C 1
ATOM 2857 O O . THR A 1 367 ? -18.422 14.077 -13.665 1.00 28.69 367 THR A O 1
ATOM 2860 N N . ALA A 1 368 ? -16.969 15.533 -14.577 1.00 27.98 368 ALA A N 1
ATOM 2861 C CA . ALA A 1 368 ? -17.734 16.727 -14.288 1.00 27.98 368 ALA A CA 1
ATOM 2862 C C . ALA A 1 368 ? -18.947 16.744 -15.223 1.00 27.98 368 ALA A C 1
ATOM 2864 O O . ALA A 1 368 ? -18.814 16.673 -16.448 1.00 27.98 368 ALA A O 1
ATOM 2865 N N . SER A 1 369 ? -20.136 16.814 -14.638 1.00 30.28 369 SER A N 1
ATOM 2866 C CA . SER A 1 369 ? -21.397 16.926 -15.356 1.00 30.28 369 SER A CA 1
ATOM 2867 C C . SER A 1 369 ? -21.430 18.234 -16.147 1.00 30.28 369 SER A C 1
ATOM 2869 O O . SER A 1 369 ? -21.648 19.312 -15.599 1.00 30.28 369 SER A O 1
ATOM 2871 N N . SER A 1 370 ? -21.263 18.144 -17.469 1.00 26.36 370 SER A N 1
ATOM 2872 C CA . SER A 1 370 ? -21.500 19.256 -18.393 1.00 26.36 370 SER A CA 1
ATOM 2873 C C . SER A 1 370 ? -23.002 19.497 -18.575 1.00 26.36 370 SER A C 1
ATOM 2875 O O . SER A 1 370 ? -23.569 19.341 -19.658 1.00 26.36 370 SER A O 1
ATOM 2877 N N . THR A 1 371 ? -23.653 19.904 -17.483 1.00 24.92 371 THR A N 1
ATOM 2878 C CA . THR A 1 371 ? -24.990 20.494 -17.487 1.00 24.92 371 THR A CA 1
ATOM 2879 C C . THR A 1 371 ? -24.981 21.661 -18.466 1.00 24.92 371 THR A C 1
ATOM 2881 O O . THR A 1 371 ? -24.369 22.694 -18.204 1.00 24.92 371 THR A O 1
ATOM 2884 N N . GLN A 1 372 ? -25.634 21.491 -19.617 1.00 23.45 372 GLN A N 1
ATOM 2885 C CA . GLN A 1 372 ? -25.752 22.547 -20.616 1.00 23.45 372 GLN A CA 1
ATOM 2886 C C . GLN A 1 372 ? -26.683 23.642 -20.086 1.00 23.45 372 GLN A C 1
ATOM 2888 O O . GLN A 1 372 ? -27.898 23.586 -20.274 1.00 23.45 372 GLN A O 1
ATOM 2893 N N . THR A 1 373 ? -26.114 24.645 -19.418 1.00 23.20 373 THR A N 1
ATOM 2894 C CA . THR A 1 373 ? -26.810 25.885 -19.073 1.00 23.20 373 THR A CA 1
ATOM 2895 C C . THR A 1 373 ? -27.183 26.619 -20.356 1.00 23.20 373 THR A C 1
ATOM 2897 O O . THR A 1 373 ? -26.356 27.242 -21.020 1.00 23.20 373 THR A O 1
ATOM 2900 N N . SER A 1 374 ? -28.456 26.514 -20.728 1.00 25.38 374 SER A N 1
ATOM 2901 C CA . SER A 1 374 ? -29.017 27.106 -21.934 1.00 25.38 374 SER A CA 1
ATOM 2902 C C . SER A 1 374 ? -29.079 28.633 -21.836 1.00 25.38 374 SER A C 1
ATOM 2904 O O . SER A 1 374 ? -29.988 29.209 -21.239 1.00 25.38 374 SER A O 1
ATOM 2906 N N . SER A 1 375 ? -28.143 29.315 -22.497 1.00 26.97 375 SER A N 1
ATOM 2907 C CA . SER A 1 375 ? -28.212 30.756 -22.756 1.00 26.97 375 SER A CA 1
ATOM 2908 C C . SER A 1 375 ? -29.274 31.074 -23.822 1.00 26.97 375 SER A C 1
ATOM 2910 O O . SER A 1 375 ? -28.984 31.351 -24.984 1.00 26.97 375 SER A O 1
ATOM 2912 N N . LEU A 1 376 ? -30.545 31.028 -23.416 1.00 26.73 376 LEU A N 1
ATOM 2913 C CA . LEU A 1 376 ? -31.698 31.413 -24.234 1.00 26.73 376 LEU A CA 1
ATOM 2914 C C . LEU A 1 376 ? -31.767 32.938 -24.449 1.00 26.73 376 LEU A C 1
ATOM 2916 O O . LEU A 1 376 ? -32.476 33.627 -23.720 1.00 26.73 376 LEU A O 1
ATOM 2920 N N . ALA A 1 377 ? -31.092 33.462 -25.480 1.00 24.67 377 ALA A N 1
ATOM 2921 C CA . ALA A 1 377 ? -31.430 34.759 -26.083 1.00 24.67 377 ALA A CA 1
ATOM 2922 C C . ALA A 1 377 ? -30.799 34.975 -27.476 1.00 24.67 377 ALA A C 1
ATOM 2924 O O . ALA A 1 377 ? -29.581 35.071 -27.578 1.00 24.67 377 ALA A O 1
ATOM 2925 N N . THR A 1 378 ? -31.643 35.247 -28.488 1.00 25.25 378 THR A N 1
ATOM 2926 C CA . THR A 1 378 ? -31.319 35.911 -29.785 1.00 25.25 378 THR A CA 1
ATOM 2927 C C . THR A 1 378 ? -30.290 35.239 -30.730 1.00 25.25 378 THR A C 1
ATOM 2929 O O . THR A 1 378 ? -29.302 34.669 -30.299 1.00 25.25 378 THR A O 1
ATOM 2932 N N . PHE A 1 379 ? -30.425 35.272 -32.063 1.00 25.53 379 PHE A N 1
ATOM 2933 C CA . PHE A 1 379 ? -31.397 35.933 -32.955 1.00 25.53 379 PHE A CA 1
ATOM 2934 C C . PHE A 1 379 ? -32.061 34.936 -33.929 1.00 25.53 379 PHE A C 1
ATOM 2936 O O . PHE A 1 379 ? -31.587 33.819 -34.119 1.00 25.53 379 PHE A O 1
ATOM 2943 N N . MET A 1 380 ? -33.157 35.368 -34.558 1.00 24.47 380 MET A N 1
ATOM 2944 C CA . MET A 1 380 ? -33.810 34.678 -35.676 1.00 24.47 380 MET A CA 1
ATOM 2945 C C . MET A 1 380 ? -33.206 35.135 -37.012 1.00 24.47 380 MET A C 1
ATOM 2947 O O . MET A 1 380 ? -33.001 36.335 -37.178 1.00 24.47 380 MET A O 1
ATOM 2951 N N . ASP A 1 381 ? -33.044 34.223 -37.974 1.00 26.47 381 ASP A N 1
ATOM 2952 C CA . ASP A 1 381 ? -33.241 34.516 -39.404 1.00 26.47 381 ASP A CA 1
ATOM 2953 C C . ASP A 1 381 ? -33.598 33.222 -40.173 1.00 26.47 381 ASP A C 1
ATOM 2955 O O . ASP A 1 381 ? -33.407 32.110 -39.671 1.00 26.47 381 ASP A O 1
ATOM 2959 N N . GLU A 1 382 ? -34.160 33.355 -41.372 1.00 26.50 382 GLU A N 1
ATOM 2960 C CA . GLU A 1 382 ? -34.764 32.275 -42.157 1.00 26.50 382 GLU A CA 1
ATOM 2961 C C . GLU A 1 382 ? -33.961 31.905 -43.423 1.00 26.50 382 GLU A C 1
ATOM 2963 O O . GLU A 1 382 ? -33.359 32.771 -44.049 1.00 26.50 382 GLU A O 1
ATOM 2968 N N . ASN A 1 383 ? -34.110 30.645 -43.881 1.00 28.39 383 ASN A N 1
ATOM 2969 C CA . ASN A 1 383 ? -34.238 30.184 -45.291 1.00 28.39 383 ASN A CA 1
ATOM 2970 C C . ASN A 1 383 ? -33.366 28.987 -45.764 1.00 28.39 383 ASN A C 1
ATOM 2972 O O . ASN A 1 383 ? -32.248 29.150 -46.243 1.00 28.39 383 ASN A O 1
ATOM 2976 N N . LYS A 1 384 ? -34.063 27.847 -45.953 1.00 26.03 384 LYS A N 1
ATOM 2977 C CA . LYS A 1 384 ? -33.976 26.948 -47.141 1.00 26.03 384 LYS A CA 1
ATOM 2978 C C . LYS A 1 384 ? -32.729 26.017 -47.283 1.00 26.03 384 LYS A C 1
ATOM 2980 O O . LYS A 1 384 ? -31.819 26.080 -46.470 1.00 26.03 384 LYS A O 1
ATOM 2985 N N . PRO A 1 385 ? -32.782 24.959 -48.135 1.00 27.06 385 PRO A N 1
ATOM 2986 C CA . PRO A 1 385 ? -33.326 23.676 -47.669 1.00 27.06 385 PRO A CA 1
ATOM 2987 C C . PRO A 1 385 ? -32.421 22.443 -47.924 1.00 27.06 385 PRO A C 1
ATOM 2989 O O . PRO A 1 385 ? -31.395 22.506 -48.596 1.00 27.06 385 PRO A O 1
ATOM 2992 N N . LEU A 1 386 ? -32.874 21.275 -47.447 1.00 26.44 386 LEU A N 1
ATOM 2993 C CA . LEU A 1 386 ? -32.239 19.963 -47.645 1.00 26.44 386 LEU A CA 1
ATOM 2994 C C . LEU A 1 386 ? -32.042 19.580 -49.127 1.00 26.44 386 LEU A C 1
ATOM 2996 O O . LEU A 1 386 ? -32.919 19.812 -49.961 1.00 26.44 386 LEU A O 1
ATOM 3000 N N . GLN A 1 387 ? -31.005 18.778 -49.402 1.00 24.91 387 GLN A N 1
ATOM 3001 C CA . GLN A 1 387 ? -31.014 17.813 -50.511 1.00 24.91 387 GLN A CA 1
ATOM 3002 C C . GLN A 1 387 ? -30.755 16.380 -50.020 1.00 24.91 387 GLN A C 1
ATOM 3004 O O . GLN A 1 387 ? -29.849 16.128 -49.231 1.00 24.91 387 GLN A O 1
ATOM 3009 N N . LYS A 1 388 ? -31.544 15.426 -50.532 1.00 25.81 388 LYS A N 1
ATOM 3010 C CA . LYS A 1 388 ? -31.321 13.975 -50.397 1.00 25.81 388 LYS A CA 1
ATOM 3011 C C . LYS A 1 388 ? -30.634 13.428 -51.652 1.00 25.81 388 LYS A C 1
ATOM 3013 O O . LYS A 1 388 ? -31.052 13.781 -52.752 1.00 25.81 388 LYS A O 1
ATOM 3018 N N . LYS A 1 389 ? -29.686 12.500 -51.476 1.00 24.81 389 LYS A N 1
ATOM 3019 C CA . LYS A 1 389 ? -29.222 11.440 -52.409 1.00 24.81 389 LYS A CA 1
ATOM 3020 C C . LYS A 1 389 ? -28.147 10.620 -51.666 1.00 24.81 389 LYS A C 1
ATOM 3022 O O . LYS A 1 389 ? -27.399 11.201 -50.897 1.00 24.81 389 LYS A O 1
ATOM 3027 N N . ASN A 1 390 ? -27.996 9.306 -51.827 1.00 24.61 390 ASN A N 1
ATOM 3028 C CA . ASN A 1 390 ? -28.840 8.311 -52.495 1.00 24.61 390 ASN A CA 1
ATOM 3029 C C . ASN A 1 390 ? -28.598 6.938 -51.837 1.00 24.61 390 ASN A C 1
ATOM 3031 O O . ASN A 1 390 ? -27.477 6.653 -51.425 1.00 24.61 390 ASN A O 1
ATOM 3035 N N . ALA A 1 391 ? -29.607 6.065 -51.790 1.00 23.89 391 ALA A N 1
ATOM 3036 C CA . ALA A 1 391 ? -29.426 4.668 -51.382 1.00 23.89 391 ALA A CA 1
ATOM 3037 C C . ALA A 1 391 ? -29.304 3.764 -52.618 1.00 23.89 391 ALA A C 1
ATOM 3039 O O . ALA A 1 391 ? -30.126 3.858 -53.528 1.00 23.89 391 ALA A O 1
ATOM 3040 N N . VAL A 1 392 ? -28.322 2.856 -52.638 1.00 25.36 392 VAL A N 1
ATOM 3041 C CA . VAL A 1 392 ? -28.155 1.845 -53.697 1.00 25.36 392 VAL A CA 1
ATOM 3042 C C . VAL A 1 392 ? -27.965 0.467 -53.065 1.00 25.36 392 VAL A C 1
ATOM 3044 O O . VAL A 1 392 ? -27.162 0.299 -52.153 1.00 25.36 392 VAL A O 1
ATOM 3047 N N . LYS A 1 393 ? -28.718 -0.529 -53.552 1.00 30.34 393 LYS A N 1
ATOM 3048 C CA . LYS A 1 393 ? -28.627 -1.937 -53.133 1.00 30.34 393 LYS A CA 1
ATOM 3049 C C . LYS A 1 393 ? -27.992 -2.787 -54.239 1.00 30.34 393 LYS A C 1
ATOM 3051 O O . LYS A 1 393 ? -28.556 -2.882 -55.325 1.00 30.34 393 LYS A O 1
ATOM 3056 N N . SER A 1 394 ? -26.932 -3.522 -53.917 1.00 24.78 394 SER A N 1
ATOM 3057 C CA . SER A 1 394 ? -26.457 -4.687 -54.684 1.00 24.78 394 SER A CA 1
ATOM 3058 C C . SER A 1 394 ? -25.969 -5.758 -53.700 1.00 24.78 394 SER A C 1
ATOM 3060 O O . SER A 1 394 ? -24.911 -5.658 -53.098 1.00 24.78 394 SER A O 1
ATOM 3062 N N . LYS A 1 395 ? -26.844 -6.694 -53.321 1.00 28.41 395 LYS A N 1
ATOM 3063 C CA . LYS A 1 395 ? -26.898 -8.054 -53.893 1.00 28.41 395 LYS A CA 1
ATOM 3064 C C . LYS A 1 395 ? -25.541 -8.773 -53.901 1.00 28.41 395 LYS A C 1
ATOM 3066 O O . LYS A 1 395 ? -24.718 -8.589 -54.792 1.00 28.41 395 LYS A O 1
ATOM 3071 N N . THR A 1 396 ? -25.395 -9.652 -52.914 1.00 26.28 396 THR A N 1
ATOM 3072 C CA . THR A 1 396 ? -24.301 -10.598 -52.686 1.00 26.28 396 THR A CA 1
ATOM 3073 C C . THR A 1 396 ? -23.897 -11.374 -53.939 1.00 26.28 396 THR A C 1
ATOM 3075 O O . THR A 1 396 ? -24.747 -11.940 -54.627 1.00 26.28 396 THR A O 1
ATOM 3078 N N . LYS A 1 397 ? -22.587 -11.516 -54.164 1.00 26.03 397 LYS A N 1
ATOM 3079 C CA . LYS A 1 397 ? -22.012 -12.533 -55.053 1.00 26.03 397 LYS A CA 1
ATOM 3080 C C . LYS A 1 397 ? -21.116 -13.433 -54.204 1.00 26.03 397 LYS A C 1
ATOM 3082 O O . LYS A 1 397 ? -20.043 -13.010 -53.791 1.00 26.03 397 LYS A O 1
ATOM 3087 N N . ILE A 1 398 ? -21.589 -14.640 -53.886 1.00 34.56 398 ILE A N 1
ATOM 3088 C CA . ILE A 1 398 ? -20.883 -15.567 -52.987 1.00 34.56 398 ILE A CA 1
ATOM 3089 C C . ILE A 1 398 ? -19.674 -16.154 -53.724 1.00 34.56 398 ILE A C 1
ATOM 3091 O O . ILE A 1 398 ? -19.778 -17.159 -54.426 1.00 34.56 398 ILE A O 1
ATOM 3095 N N . SER A 1 399 ? -18.514 -15.519 -53.573 1.00 29.02 399 SER A N 1
ATOM 3096 C CA . SER A 1 399 ? -17.233 -16.173 -53.817 1.00 29.02 399 SER A CA 1
ATOM 3097 C C . SER A 1 399 ? -16.939 -17.141 -52.667 1.00 29.02 399 SER A C 1
ATOM 3099 O O . SER A 1 399 ? -17.263 -16.879 -51.508 1.00 29.02 399 SER A O 1
ATOM 3101 N N . ARG A 1 400 ? -16.313 -18.282 -52.974 1.00 36.12 400 ARG A N 1
ATOM 3102 C CA . ARG A 1 400 ? -15.775 -19.171 -51.938 1.00 36.12 400 ARG A CA 1
ATOM 3103 C C . ARG A 1 400 ? -14.594 -18.469 -51.272 1.00 36.12 400 ARG A C 1
ATOM 3105 O O . ARG A 1 400 ? -13.483 -18.528 -51.800 1.00 36.12 400 ARG A O 1
ATOM 3112 N N . LEU A 1 401 ? -14.810 -17.837 -50.119 1.00 31.12 401 LEU A N 1
ATOM 3113 C CA . LEU A 1 401 ? -13.692 -17.481 -49.255 1.00 31.12 401 LEU A CA 1
ATOM 3114 C C . LEU A 1 401 ? -12.979 -18.777 -48.851 1.00 31.12 401 LEU A C 1
ATOM 3116 O O . LEU A 1 401 ? -13.520 -19.600 -48.112 1.00 31.12 401 LEU A O 1
ATOM 3120 N N . ARG A 1 402 ? -11.726 -18.929 -49.296 1.00 36.28 402 ARG A N 1
ATOM 3121 C CA . ARG A 1 402 ? -10.728 -19.608 -48.463 1.00 36.28 402 ARG A CA 1
ATOM 3122 C C . ARG A 1 402 ? -10.797 -18.926 -47.095 1.00 36.28 402 ARG A C 1
ATOM 3124 O O . ARG A 1 402 ? -10.781 -17.697 -47.064 1.00 36.28 402 ARG A O 1
ATOM 3131 N N . LYS A 1 403 ? -10.867 -19.682 -45.993 1.00 42.62 403 LYS A N 1
ATOM 3132 C CA . LYS A 1 403 ? -10.677 -19.107 -44.653 1.00 42.62 403 LYS A CA 1
ATOM 3133 C C . LYS A 1 403 ? -9.274 -18.493 -44.607 1.00 42.62 403 LYS A C 1
ATOM 3135 O O . LYS A 1 403 ? -8.291 -19.200 -44.409 1.00 42.62 403 LYS A O 1
ATOM 3140 N N . SER A 1 404 ? -9.175 -17.191 -44.850 1.00 50.12 404 SER A N 1
ATOM 3141 C CA . SER A 1 404 ? -7.990 -16.413 -44.521 1.00 50.12 404 SER A CA 1
ATOM 3142 C C . SER A 1 404 ? -7.845 -16.470 -43.008 1.00 50.12 404 SER A C 1
ATOM 3144 O O . SER A 1 404 ? -8.765 -16.031 -42.314 1.00 50.12 404 SER A O 1
ATOM 3146 N N . LYS A 1 405 ? -6.734 -17.022 -42.504 1.00 64.56 405 LYS A N 1
ATOM 3147 C CA . LYS A 1 405 ? -6.423 -16.963 -41.073 1.00 64.56 405 LYS A CA 1
ATOM 3148 C C . LYS A 1 405 ? -6.548 -15.515 -40.618 1.00 64.56 405 LYS A C 1
ATOM 3150 O O . LYS A 1 405 ? -5.910 -14.634 -41.197 1.00 64.56 405 LYS A O 1
ATOM 3155 N N . ARG A 1 406 ? -7.412 -15.265 -39.639 1.00 85.56 406 ARG A N 1
ATOM 3156 C CA . ARG A 1 406 ? -7.655 -13.915 -39.141 1.00 85.56 406 ARG A CA 1
ATOM 3157 C C . ARG A 1 406 ? -6.428 -13.494 -38.347 1.00 85.56 406 ARG A C 1
ATOM 3159 O O . ARG A 1 406 ? -6.075 -14.125 -37.354 1.00 85.56 406 ARG A O 1
ATOM 3166 N N . ILE A 1 407 ? -5.775 -12.439 -38.809 1.00 86.94 407 ILE A N 1
ATOM 3167 C CA . ILE A 1 407 ? -4.713 -11.784 -38.054 1.00 86.94 407 ILE A CA 1
ATOM 3168 C C . ILE A 1 407 ? -5.406 -11.020 -36.921 1.00 86.94 407 ILE A C 1
ATOM 3170 O O . ILE A 1 407 ? -6.251 -10.168 -37.194 1.00 86.94 407 ILE A O 1
ATOM 3174 N N . PHE A 1 408 ? -5.107 -11.369 -35.669 1.00 88.69 408 PHE A N 1
ATOM 3175 C CA . PHE A 1 408 ? -5.604 -10.657 -34.482 1.00 88.69 408 PHE A CA 1
ATOM 3176 C C . PHE A 1 408 ? -4.554 -9.698 -33.911 1.00 88.69 408 PHE A C 1
ATOM 3178 O O . PHE A 1 408 ? -4.907 -8.737 -33.236 1.00 88.69 408 PHE A O 1
ATOM 3185 N N . PHE A 1 409 ? -3.276 -9.936 -34.215 1.00 91.94 409 PHE A N 1
ATOM 3186 C CA . PHE A 1 409 ? -2.167 -9.068 -33.842 1.00 91.94 409 PHE A CA 1
ATOM 3187 C C . PHE A 1 409 ? -1.097 -9.068 -34.935 1.00 91.94 409 PHE A C 1
ATOM 3189 O O . PHE A 1 409 ? -0.874 -10.082 -35.597 1.00 91.94 409 PHE A O 1
ATOM 3196 N N . GLY A 1 410 ? -0.410 -7.948 -35.111 1.00 88.56 410 GLY A N 1
ATOM 3197 C CA . GLY A 1 410 ? 0.730 -7.850 -36.011 1.00 88.56 410 GLY A CA 1
ATOM 3198 C C . GLY A 1 410 ? 1.214 -6.416 -36.108 1.00 88.56 410 GLY A C 1
ATOM 3199 O O . GLY A 1 410 ? 0.403 -5.519 -36.331 1.00 88.56 410 GLY A O 1
ATOM 3200 N N . GLU A 1 411 ? 2.518 -6.211 -35.945 1.00 89.62 411 GLU A N 1
ATOM 3201 C CA . GLU A 1 411 ? 3.130 -4.884 -36.003 1.00 89.62 411 GLU A CA 1
ATOM 3202 C C . GLU A 1 411 ? 4.130 -4.790 -37.153 1.00 89.62 411 GLU A C 1
ATOM 3204 O O . GLU A 1 411 ? 4.872 -5.729 -37.441 1.00 89.62 411 GLU A O 1
ATOM 3209 N N . ASP A 1 412 ? 4.139 -3.636 -37.812 1.00 91.06 412 ASP A N 1
ATOM 3210 C CA . ASP A 1 412 ? 4.995 -3.344 -38.954 1.00 91.06 412 ASP A CA 1
ATOM 3211 C C . ASP A 1 412 ? 5.842 -2.106 -38.654 1.00 91.06 412 ASP A C 1
ATOM 3213 O O . ASP A 1 412 ? 5.502 -0.969 -38.998 1.00 91.06 412 ASP A O 1
ATOM 3217 N N . PHE A 1 413 ? 6.983 -2.362 -38.012 1.00 93.62 413 PHE A N 1
ATOM 3218 C CA . PHE A 1 413 ? 7.958 -1.342 -37.632 1.00 93.62 413 PHE A CA 1
ATOM 3219 C C . PHE A 1 413 ? 8.545 -0.579 -38.832 1.00 93.62 413 PHE A C 1
ATOM 3221 O O . PHE A 1 413 ? 9.137 0.481 -38.642 1.00 93.62 413 PHE A O 1
ATOM 3228 N N . SER A 1 414 ? 8.356 -1.059 -40.072 1.00 91.25 414 SER A N 1
ATOM 3229 C CA . SER A 1 414 ? 8.801 -0.386 -41.303 1.00 91.25 414 SER A CA 1
ATOM 3230 C C . SER A 1 414 ? 8.288 1.054 -41.400 1.00 91.25 414 SER A C 1
ATOM 3232 O O . SER A 1 414 ? 9.016 1.930 -41.877 1.00 91.25 414 SER A O 1
ATOM 3234 N N . LYS A 1 415 ? 7.061 1.290 -40.909 1.00 93.00 415 LYS A N 1
ATOM 3235 C CA . LYS A 1 415 ? 6.333 2.570 -40.943 1.00 93.00 415 LYS A CA 1
ATOM 3236 C C . LYS A 1 415 ? 7.008 3.693 -40.150 1.00 93.00 415 LYS A C 1
ATOM 3238 O O . LYS A 1 415 ? 6.822 4.857 -40.487 1.00 93.00 415 LYS A O 1
ATOM 3243 N N . TYR A 1 416 ? 7.773 3.347 -39.119 1.00 93.19 416 TYR A N 1
ATOM 3244 C CA . TYR A 1 416 ? 8.300 4.289 -38.134 1.00 93.19 416 TYR A CA 1
ATOM 3245 C C . TYR A 1 416 ? 9.770 4.651 -38.443 1.00 93.19 416 TYR A C 1
ATOM 3247 O O . TYR A 1 416 ? 10.545 3.762 -38.826 1.00 93.19 416 TYR A O 1
ATOM 3255 N N . PRO A 1 417 ? 10.213 5.918 -38.341 1.00 94.50 417 PRO A N 1
ATOM 3256 C CA . PRO A 1 417 ? 11.634 6.271 -38.357 1.00 94.50 417 PRO A CA 1
ATOM 3257 C C . PRO A 1 417 ? 12.456 5.547 -37.277 1.00 94.50 417 PRO A C 1
ATOM 3259 O O . PRO A 1 417 ? 12.009 5.313 -36.157 1.00 94.50 417 PRO A O 1
ATOM 3262 N N . VAL A 1 418 ? 13.706 5.215 -37.614 1.00 95.38 418 VAL A N 1
ATOM 3263 C CA . VAL A 1 418 ? 14.660 4.617 -36.667 1.00 95.38 418 VAL A CA 1
ATOM 3264 C C . VAL A 1 418 ? 14.978 5.625 -35.560 1.00 95.38 418 VAL A C 1
ATOM 3266 O O . VAL A 1 418 ? 15.238 6.796 -35.832 1.00 95.38 418 VAL A O 1
ATOM 3269 N N . GLY A 1 419 ? 14.957 5.167 -34.311 1.00 91.50 419 GLY A N 1
ATOM 3270 C CA . GLY A 1 419 ? 15.143 5.984 -33.116 1.00 91.50 419 GLY A CA 1
ATOM 3271 C C . GLY A 1 419 ? 13.857 6.569 -32.521 1.00 91.50 419 GLY A C 1
ATOM 3272 O O . GLY A 1 419 ? 13.939 7.141 -31.432 1.00 91.50 419 GLY A O 1
ATOM 3273 N N . GLU A 1 420 ? 12.691 6.414 -33.157 1.00 94.81 420 GLU A N 1
ATOM 3274 C CA . GLU A 1 420 ? 11.393 6.795 -32.574 1.00 94.81 420 GLU A CA 1
ATOM 3275 C C . GLU A 1 420 ? 11.093 5.989 -31.302 1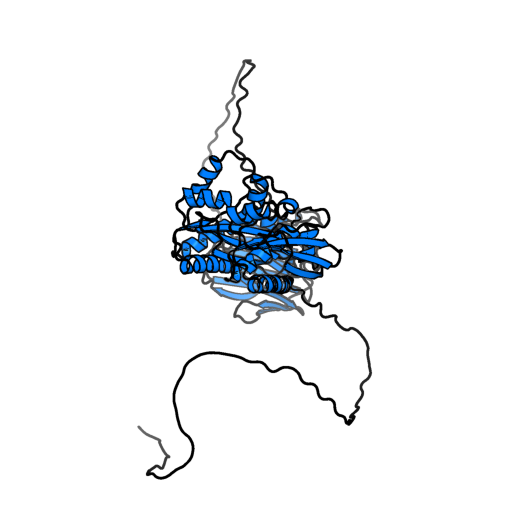.00 94.81 420 GLU A C 1
ATOM 3277 O O . GLU A 1 420 ? 11.421 4.806 -31.233 1.00 94.81 420 GLU A O 1
ATOM 3282 N N . LEU A 1 421 ? 10.499 6.626 -30.287 1.00 92.50 421 LEU A N 1
ATOM 3283 C CA . LEU A 1 421 ? 10.092 5.984 -29.033 1.00 92.50 421 LEU A CA 1
ATOM 3284 C C . LEU A 1 421 ? 8.668 5.431 -29.156 1.00 92.50 421 LEU A C 1
ATOM 3286 O O . LEU A 1 421 ? 7.748 6.172 -29.491 1.00 92.50 421 LEU A O 1
ATOM 3290 N N . LEU A 1 422 ? 8.482 4.153 -28.827 1.00 89.44 422 LEU A N 1
ATOM 3291 C CA . LEU A 1 422 ? 7.191 3.467 -28.871 1.00 89.44 422 LEU A CA 1
ATOM 3292 C C . LEU A 1 422 ? 6.704 3.179 -27.447 1.00 89.44 422 LEU A C 1
ATOM 3294 O O . LEU A 1 422 ? 6.764 2.048 -26.970 1.00 89.44 422 LEU A O 1
ATOM 3298 N N . SER A 1 423 ? 6.215 4.214 -26.758 1.00 82.25 423 SER A N 1
ATOM 3299 C CA . SER A 1 423 ? 5.747 4.117 -25.364 1.00 82.25 423 SER A CA 1
ATOM 3300 C C . SER A 1 423 ? 4.618 3.100 -25.161 1.00 82.25 423 SER A C 1
ATOM 3302 O O . SER A 1 423 ? 4.494 2.521 -24.086 1.00 82.25 423 SER A O 1
ATOM 3304 N N . ASN A 1 424 ? 3.836 2.810 -26.206 1.00 83.50 424 ASN A N 1
ATOM 3305 C CA . ASN A 1 424 ? 2.815 1.762 -26.206 1.00 83.50 424 ASN A CA 1
ATOM 3306 C C . ASN A 1 424 ? 3.382 0.330 -26.166 1.00 83.50 424 ASN A C 1
ATOM 3308 O O . ASN A 1 424 ? 2.601 -0.600 -25.993 1.00 83.50 424 ASN A O 1
ATOM 3312 N N . TRP A 1 425 ? 4.692 0.146 -26.362 1.00 87.31 425 TRP A N 1
ATOM 3313 C CA . TRP A 1 425 ? 5.409 -1.127 -26.219 1.00 87.31 425 TRP A CA 1
ATOM 3314 C C . TRP A 1 425 ? 6.208 -1.230 -24.907 1.00 87.31 425 TRP A C 1
ATOM 3316 O O . TRP A 1 425 ? 6.642 -2.326 -24.557 1.00 87.31 425 TRP A O 1
ATOM 3326 N N . GLY A 1 426 ? 6.408 -0.122 -24.186 1.00 81.69 426 GLY A N 1
ATOM 3327 C CA . GLY A 1 426 ? 7.165 -0.048 -22.932 1.00 81.69 426 GLY A CA 1
ATOM 3328 C C . GLY A 1 426 ? 8.016 1.223 -22.831 1.00 81.69 426 GLY A C 1
ATOM 3329 O O . GLY A 1 426 ? 8.210 1.943 -23.813 1.00 81.69 426 GLY A O 1
ATOM 3330 N N . GLU A 1 427 ? 8.553 1.501 -21.644 1.00 83.06 427 GLU A N 1
ATOM 3331 C CA . GLU A 1 427 ? 9.448 2.644 -21.437 1.00 83.06 427 GLU A CA 1
ATOM 3332 C C . GLU A 1 427 ? 10.812 2.422 -22.112 1.00 83.06 427 GLU A C 1
ATOM 3334 O O . GLU A 1 427 ? 11.330 1.306 -22.156 1.00 83.06 427 GLU A O 1
ATOM 3339 N N . GLY A 1 428 ? 11.389 3.478 -22.694 1.00 86.50 428 GLY A N 1
ATOM 3340 C CA . GLY A 1 428 ? 12.682 3.422 -23.388 1.00 86.50 428 GLY A CA 1
ATOM 3341 C C . GLY A 1 428 ? 12.698 2.601 -24.684 1.00 86.50 428 GLY A C 1
ATOM 3342 O O . GLY A 1 428 ? 13.686 2.668 -25.424 1.00 86.50 428 GLY A O 1
ATOM 3343 N N . ILE A 1 429 ? 11.623 1.866 -24.989 1.00 94.38 429 ILE A N 1
ATOM 3344 C CA . ILE A 1 429 ? 11.483 1.067 -26.204 1.00 94.38 429 ILE A CA 1
ATOM 3345 C C . ILE A 1 429 ? 11.487 1.992 -27.416 1.00 94.38 429 ILE A C 1
ATOM 3347 O O . ILE A 1 429 ? 10.756 2.981 -27.486 1.00 94.38 429 ILE A O 1
ATOM 3351 N N . SER A 1 430 ? 12.333 1.667 -28.387 1.00 95.06 430 SER A N 1
ATOM 3352 C CA . SER A 1 430 ? 12.503 2.460 -29.594 1.00 95.06 430 SER A CA 1
ATOM 3353 C C . SER A 1 430 ? 12.722 1.613 -30.833 1.00 95.06 430 SER A C 1
ATOM 3355 O O . SER A 1 430 ? 13.199 0.477 -30.763 1.00 95.06 430 SER A O 1
ATOM 3357 N N . VAL A 1 431 ? 12.388 2.197 -31.979 1.00 97.06 431 VAL A N 1
ATOM 3358 C CA . VAL A 1 431 ? 12.583 1.592 -33.293 1.00 97.06 431 VAL A CA 1
ATOM 3359 C C . VAL A 1 431 ? 14.074 1.490 -33.592 1.00 97.06 431 VAL A C 1
ATOM 3361 O O . VAL A 1 431 ? 14.800 2.481 -33.543 1.00 97.06 431 VAL A O 1
ATOM 3364 N N . THR A 1 432 ? 14.529 0.299 -33.957 1.00 95.69 432 THR A N 1
ATOM 3365 C CA . THR A 1 432 ? 15.900 0.023 -34.397 1.00 95.69 432 THR A CA 1
ATOM 3366 C C . THR A 1 432 ? 15.899 -0.620 -35.776 1.00 95.69 432 THR A C 1
ATOM 3368 O O . THR A 1 432 ? 14.870 -1.119 -36.233 1.00 95.69 432 THR A O 1
ATOM 3371 N N . GLU A 1 433 ? 17.055 -0.649 -36.431 1.00 95.25 433 GLU A N 1
ATOM 3372 C CA . GLU A 1 433 ? 17.259 -1.398 -37.667 1.00 95.25 433 GLU A CA 1
ATOM 3373 C C . GLU A 1 433 ? 18.493 -2.298 -37.540 1.00 95.25 433 GLU A C 1
ATOM 3375 O O . GLU A 1 433 ? 19.587 -1.845 -37.206 1.00 95.25 433 GLU A O 1
ATOM 3380 N N . SER A 1 434 ? 18.331 -3.596 -37.808 1.00 91.50 434 SER A N 1
ATOM 3381 C CA . SER A 1 434 ? 19.441 -4.551 -37.856 1.00 91.50 434 SER A CA 1
ATOM 3382 C C . SER A 1 434 ? 19.267 -5.490 -39.042 1.00 91.50 434 SER A C 1
ATOM 3384 O O . SER A 1 434 ? 18.177 -5.999 -39.288 1.00 91.50 434 SER A O 1
ATOM 3386 N N . GLN A 1 435 ? 20.346 -5.733 -39.793 1.00 89.12 435 GLN A N 1
ATOM 3387 C CA . GLN A 1 435 ? 20.339 -6.626 -40.967 1.00 89.12 435 GLN A CA 1
ATOM 3388 C C . GLN A 1 435 ? 19.240 -6.288 -42.003 1.00 89.12 435 GLN A C 1
ATOM 3390 O O . GLN A 1 435 ? 18.703 -7.183 -42.651 1.00 89.12 435 GLN A O 1
ATOM 3395 N N . GLY A 1 436 ? 18.898 -5.001 -42.154 1.00 88.00 436 GLY A N 1
ATOM 3396 C CA . GLY A 1 436 ? 17.861 -4.530 -43.082 1.00 88.00 436 GLY A CA 1
ATOM 3397 C C . GLY A 1 436 ? 16.419 -4.835 -42.654 1.00 88.00 436 GLY A C 1
ATOM 3398 O O . GLY A 1 436 ? 15.504 -4.686 -43.461 1.00 88.00 436 GLY A O 1
ATOM 3399 N N . LYS A 1 437 ? 16.194 -5.272 -41.406 1.00 91.88 437 LYS A N 1
ATOM 3400 C CA . LYS A 1 437 ? 14.866 -5.312 -40.779 1.00 91.88 437 LYS A CA 1
ATOM 3401 C C . LYS A 1 437 ? 14.751 -4.180 -39.765 1.00 91.88 437 LYS A C 1
ATOM 3403 O O . LYS A 1 437 ? 15.604 -4.069 -38.882 1.00 91.88 437 LYS A O 1
ATOM 3408 N N . LYS A 1 438 ? 13.657 -3.414 -39.820 1.00 94.62 438 LYS A N 1
ATOM 3409 C CA . LYS A 1 438 ? 13.238 -2.605 -38.669 1.00 94.62 438 LYS A CA 1
ATOM 3410 C C . LYS A 1 438 ? 12.615 -3.488 -37.590 1.00 94.62 438 LYS A C 1
ATOM 3412 O O . LYS A 1 438 ? 12.041 -4.541 -37.873 1.00 94.62 438 LYS A O 1
ATOM 3417 N N . GLY A 1 439 ? 12.744 -3.052 -36.350 1.00 95.38 439 GLY A N 1
ATOM 3418 C CA . GLY A 1 439 ? 12.298 -3.751 -35.154 1.00 95.38 439 GLY A CA 1
ATOM 3419 C C . GLY A 1 439 ? 12.323 -2.819 -33.950 1.00 95.38 439 GLY A C 1
ATOM 3420 O O . GLY A 1 439 ? 12.426 -1.607 -34.118 1.00 95.38 439 GLY A O 1
ATOM 3421 N N . ILE A 1 440 ? 12.296 -3.381 -32.745 1.00 96.31 440 ILE A N 1
ATOM 3422 C CA . ILE A 1 440 ? 12.419 -2.646 -31.480 1.00 96.31 440 ILE A CA 1
ATOM 3423 C C . ILE A 1 440 ? 13.599 -3.130 -30.634 1.00 96.31 440 ILE A C 1
ATOM 3425 O O . ILE A 1 440 ? 14.053 -4.269 -30.760 1.00 96.31 440 ILE A O 1
ATOM 3429 N N . THR A 1 441 ? 14.097 -2.225 -29.797 1.00 95.06 441 THR A N 1
ATOM 3430 C CA . THR A 1 441 ? 15.171 -2.381 -28.800 1.00 95.06 441 THR A CA 1
ATOM 3431 C C . THR A 1 441 ? 14.921 -1.371 -27.672 1.00 95.06 441 THR A C 1
ATOM 3433 O O . THR A 1 441 ? 14.088 -0.477 -27.842 1.00 95.06 441 THR A O 1
ATOM 3436 N N . SER A 1 442 ? 15.632 -1.450 -26.549 1.00 93.69 442 SER A N 1
ATOM 3437 C CA . SER A 1 442 ? 15.567 -0.416 -25.503 1.00 93.69 442 SER A CA 1
ATOM 3438 C C . SER A 1 442 ? 16.741 0.558 -25.591 1.00 93.69 442 SER A C 1
ATOM 3440 O O . SER A 1 442 ? 17.874 0.157 -25.846 1.00 93.69 442 SER A O 1
ATOM 3442 N N . LYS A 1 443 ? 16.481 1.847 -25.337 1.00 88.12 443 LYS A N 1
ATOM 3443 C CA . LYS A 1 443 ? 17.529 2.849 -25.059 1.00 88.12 443 LYS A CA 1
ATOM 3444 C C . LYS A 1 443 ? 17.977 2.848 -23.593 1.00 88.12 443 LYS A C 1
ATOM 3446 O O . LYS A 1 443 ? 19.007 3.438 -23.279 1.00 88.12 443 LYS A O 1
ATOM 3451 N N . ILE A 1 444 ? 17.208 2.218 -22.705 1.00 84.44 444 ILE A N 1
ATOM 3452 C CA . ILE A 1 444 ? 17.543 2.063 -21.288 1.00 84.44 444 ILE A CA 1
ATOM 3453 C C . ILE A 1 444 ? 18.469 0.848 -21.161 1.00 84.44 444 ILE A C 1
ATOM 3455 O O . ILE A 1 444 ? 18.108 -0.258 -21.560 1.00 84.44 444 ILE A O 1
ATOM 3459 N N . SER A 1 445 ? 19.667 1.064 -20.620 1.00 83.88 445 SER A N 1
ATOM 3460 C CA . SER A 1 445 ? 20.662 0.010 -20.388 1.00 83.88 445 SER A CA 1
ATOM 3461 C C . SER A 1 445 ? 20.210 -0.950 -19.284 1.00 83.88 445 SER A C 1
ATOM 3463 O O . SER A 1 445 ? 19.658 -0.514 -18.276 1.00 83.88 445 SER A O 1
ATOM 3465 N N . GLY A 1 446 ? 20.500 -2.241 -19.439 1.00 81.00 446 GLY A N 1
ATOM 3466 C CA . GLY A 1 446 ? 20.136 -3.276 -18.470 1.00 81.00 446 GLY A CA 1
ATOM 3467 C C . GLY A 1 446 ? 18.814 -3.977 -18.785 1.00 81.00 446 GLY A C 1
ATOM 3468 O O . GLY A 1 446 ? 18.362 -3.999 -19.926 1.00 81.00 446 GLY A O 1
ATOM 3469 N N . GLU A 1 447 ? 18.239 -4.635 -17.777 1.00 81.56 447 GLU A N 1
ATOM 3470 C CA . GLU A 1 447 ? 17.003 -5.405 -17.930 1.00 81.56 447 GLU A CA 1
ATOM 3471 C C . GLU A 1 447 ? 15.766 -4.505 -17.903 1.00 81.56 447 GLU A C 1
ATOM 3473 O O . GLU A 1 447 ? 15.637 -3.611 -17.072 1.00 81.56 447 GLU A O 1
ATOM 3478 N N . ASN A 1 448 ? 14.850 -4.753 -18.832 1.00 82.62 448 ASN A N 1
ATOM 3479 C CA . ASN A 1 448 ? 13.607 -4.020 -18.998 1.00 82.62 448 ASN A CA 1
ATOM 3480 C C . ASN A 1 448 ? 12.546 -4.917 -19.650 1.00 82.62 448 ASN A C 1
ATOM 3482 O O . ASN A 1 448 ? 12.838 -5.983 -20.198 1.00 82.62 448 ASN A O 1
ATOM 3486 N N . THR A 1 449 ? 11.285 -4.499 -19.548 1.00 85.50 449 THR A N 1
ATOM 3487 C CA . THR A 1 449 ? 10.135 -5.279 -20.017 1.00 85.50 449 THR A CA 1
ATOM 3488 C C . THR A 1 449 ? 9.401 -4.530 -21.113 1.00 85.50 449 THR A C 1
ATOM 3490 O O . THR A 1 449 ? 8.952 -3.408 -20.896 1.00 85.50 449 THR A O 1
ATOM 3493 N N . LEU A 1 450 ? 9.221 -5.180 -22.263 1.00 90.75 450 LEU A N 1
ATOM 3494 C CA . LEU A 1 450 ? 8.225 -4.757 -23.241 1.00 90.75 450 LEU A CA 1
ATOM 3495 C C . LEU A 1 450 ? 6.890 -5.441 -22.926 1.00 90.75 450 LEU A C 1
ATOM 3497 O O . LEU A 1 450 ? 6.859 -6.609 -22.522 1.00 90.75 450 LEU A O 1
ATOM 3501 N N . ILE A 1 451 ? 5.789 -4.726 -23.124 1.00 85.94 451 ILE A N 1
ATOM 3502 C CA . ILE A 1 451 ? 4.431 -5.193 -22.827 1.00 85.94 451 ILE A CA 1
ATOM 3503 C C . ILE A 1 451 ? 3.543 -4.891 -24.031 1.00 85.94 451 ILE A C 1
ATOM 3505 O O . ILE A 1 451 ? 3.648 -3.820 -24.626 1.00 85.94 451 ILE A O 1
ATOM 3509 N N . GLN A 1 452 ? 2.647 -5.817 -24.374 1.00 87.75 452 GLN A N 1
ATOM 3510 C CA . GLN A 1 452 ? 1.543 -5.536 -25.284 1.00 87.75 452 GLN A CA 1
ATOM 3511 C C . GLN A 1 452 ? 0.199 -6.054 -24.772 1.00 87.75 452 GLN A C 1
ATOM 3513 O O . GLN A 1 452 ? 0.081 -7.164 -24.248 1.00 87.75 452 GLN A O 1
ATOM 3518 N N . GLN A 1 453 ? -0.816 -5.215 -24.976 1.00 83.94 453 GLN A N 1
ATOM 3519 C CA . GLN A 1 453 ? -2.224 -5.490 -24.704 1.00 83.94 453 GLN A CA 1
ATOM 3520 C C . GLN A 1 453 ? -2.815 -6.206 -25.921 1.00 83.94 453 GLN A C 1
ATOM 3522 O O . GLN A 1 453 ? -2.995 -5.603 -26.980 1.00 83.94 453 GLN A O 1
ATOM 3527 N N . ILE A 1 454 ? -3.069 -7.510 -25.800 1.00 85.69 454 ILE A N 1
ATOM 3528 C CA . ILE A 1 454 ? -3.447 -8.372 -26.924 1.00 85.69 454 ILE A CA 1
ATOM 3529 C C . ILE A 1 454 ? -4.567 -9.304 -26.474 1.00 85.69 454 ILE A C 1
ATOM 3531 O O . ILE A 1 454 ? -4.349 -10.216 -25.685 1.00 85.69 454 ILE A O 1
ATOM 3535 N N . ASN A 1 455 ? -5.762 -9.119 -27.032 1.00 83.38 455 ASN A N 1
ATOM 3536 C CA . ASN A 1 455 ? -6.870 -10.050 -26.844 1.00 83.38 455 ASN A CA 1
ATOM 3537 C C . ASN A 1 455 ? -6.636 -11.305 -27.708 1.00 83.38 455 ASN A C 1
ATOM 3539 O O . ASN A 1 455 ? -6.923 -11.299 -28.910 1.00 83.38 455 ASN A O 1
ATOM 3543 N N . PHE A 1 456 ? -6.044 -12.347 -27.122 1.00 89.38 456 PHE A N 1
ATOM 3544 C CA . PHE A 1 456 ? -5.739 -13.598 -27.814 1.00 89.38 456 PHE A CA 1
ATOM 3545 C C . PHE A 1 456 ? -7.012 -14.452 -27.989 1.00 89.38 456 PHE A C 1
ATOM 3547 O O . PHE A 1 456 ? -7.713 -14.696 -27.006 1.00 89.38 456 PHE A O 1
ATOM 3554 N N . PRO A 1 457 ? -7.295 -14.979 -29.198 1.00 89.94 457 PRO A N 1
ATOM 3555 C CA . PRO A 1 457 ? -8.323 -16.004 -29.399 1.00 89.94 457 PRO A CA 1
ATOM 3556 C C . PRO A 1 457 ? -8.069 -17.277 -28.573 1.00 89.94 457 PRO A C 1
ATOM 3558 O O . PRO A 1 457 ? -6.966 -17.495 -28.077 1.00 89.94 457 PRO A O 1
ATOM 3561 N N . ASP A 1 458 ? -9.055 -18.176 -28.491 1.00 85.88 458 ASP A N 1
ATOM 3562 C CA . ASP A 1 458 ? -8.866 -19.494 -27.862 1.00 85.88 458 ASP A CA 1
ATOM 3563 C C . ASP A 1 458 ? -7.764 -20.321 -28.538 1.00 85.88 458 ASP A C 1
ATOM 3565 O O . ASP A 1 458 ? -6.870 -20.842 -27.860 1.00 85.88 458 ASP A O 1
ATOM 3569 N N . ASP A 1 459 ? -7.827 -20.393 -29.869 1.00 90.94 459 ASP A N 1
ATOM 3570 C CA . ASP A 1 459 ? -6.924 -21.153 -30.727 1.00 90.94 459 ASP A CA 1
ATOM 3571 C C . ASP A 1 459 ? -6.092 -20.177 -31.565 1.00 90.94 459 ASP A C 1
ATOM 3573 O O . ASP A 1 459 ? -6.597 -19.524 -32.487 1.00 90.94 459 ASP A O 1
ATOM 3577 N N . PHE A 1 460 ? -4.801 -20.065 -31.248 1.00 93.12 460 PHE A N 1
ATOM 3578 C CA . PHE A 1 460 ? -3.918 -19.072 -31.852 1.00 93.12 460 PHE A CA 1
ATOM 3579 C C . PHE A 1 460 ? -2.519 -19.607 -32.157 1.00 93.12 460 PHE A C 1
ATOM 3581 O O . PHE A 1 460 ? -1.994 -20.494 -31.488 1.00 93.12 460 PHE A O 1
ATOM 3588 N N . HIS A 1 461 ? -1.882 -19.003 -33.155 1.00 95.00 461 HIS A N 1
ATOM 3589 C CA . HIS A 1 461 ? -0.437 -19.041 -33.353 1.00 95.00 461 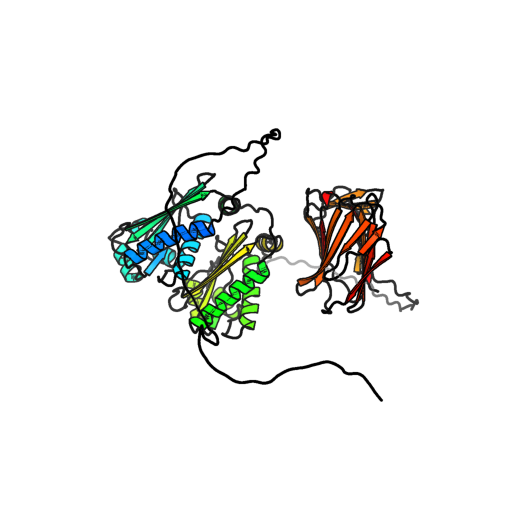HIS A CA 1
ATOM 3590 C C . HIS A 1 461 ? 0.107 -17.618 -33.224 1.00 95.00 461 HIS A C 1
ATOM 3592 O O . HIS A 1 461 ? -0.353 -16.724 -33.936 1.00 95.00 461 HIS A O 1
ATOM 3598 N N . PHE A 1 462 ? 1.069 -17.424 -32.326 1.00 95.81 462 PHE A N 1
ATOM 3599 C CA . PHE A 1 462 ? 1.752 -16.158 -32.079 1.00 95.81 462 PHE A CA 1
ATOM 3600 C C . PHE A 1 462 ? 3.259 -16.363 -32.208 1.00 95.81 462 PHE A C 1
ATOM 3602 O O . PHE A 1 462 ? 3.799 -17.319 -31.652 1.00 95.81 462 PHE A O 1
ATOM 3609 N N . SER A 1 463 ? 3.944 -15.479 -32.926 1.00 96.12 463 SER A N 1
ATOM 3610 C CA . SER A 1 463 ? 5.385 -15.581 -33.160 1.00 96.12 463 SER A CA 1
ATOM 3611 C C . SER A 1 463 ? 6.060 -14.219 -33.227 1.00 96.12 463 SER A C 1
ATOM 3613 O O . SER A 1 463 ? 5.427 -13.243 -33.626 1.00 96.12 463 SER A O 1
ATOM 3615 N N . PHE A 1 464 ? 7.353 -14.183 -32.909 1.00 96.56 464 PHE A N 1
ATOM 3616 C CA . PHE A 1 464 ? 8.233 -13.035 -33.127 1.00 96.56 464 PHE A CA 1
ATOM 3617 C C . PHE A 1 464 ? 9.676 -13.491 -33.382 1.00 96.56 464 PHE A C 1
ATOM 3619 O O . PHE A 1 464 ? 10.075 -14.590 -32.993 1.00 96.56 464 PHE A O 1
ATOM 3626 N N . ASP A 1 465 ? 10.463 -12.635 -34.025 1.00 95.44 465 ASP A N 1
ATOM 3627 C CA . ASP A 1 465 ? 11.888 -12.841 -34.276 1.00 95.44 465 ASP A CA 1
ATOM 3628 C C . ASP A 1 465 ? 12.716 -12.093 -33.220 1.00 95.44 465 ASP A C 1
ATOM 3630 O O . ASP A 1 465 ? 12.562 -10.881 -33.067 1.00 95.44 465 ASP A O 1
ATOM 3634 N N . ILE A 1 466 ? 13.649 -12.780 -32.554 1.00 93.88 466 ILE A N 1
ATOM 3635 C CA . ILE A 1 466 ? 14.651 -12.194 -31.650 1.00 93.88 466 ILE A CA 1
ATOM 3636 C C . ILE A 1 466 ? 16.068 -12.402 -32.191 1.00 93.88 466 ILE A C 1
ATOM 3638 O O . ILE A 1 466 ? 16.513 -13.524 -32.428 1.00 93.88 466 ILE A O 1
ATOM 3642 N N . LYS A 1 467 ? 16.804 -11.306 -32.364 1.00 92.12 467 LYS A N 1
ATOM 3643 C CA . LYS A 1 467 ? 18.260 -11.300 -32.530 1.00 92.12 467 LYS A CA 1
ATOM 3644 C C . LYS A 1 467 ? 18.875 -10.798 -31.232 1.00 92.12 467 LYS A C 1
ATOM 3646 O O . LYS A 1 467 ? 18.438 -9.765 -30.736 1.00 92.12 467 LYS A O 1
ATOM 3651 N N . GLY A 1 468 ? 19.894 -11.474 -30.715 1.00 84.62 468 GLY A N 1
ATOM 3652 C CA . GLY A 1 468 ? 20.535 -11.088 -29.459 1.00 84.62 468 GLY A CA 1
ATOM 3653 C C . GLY A 1 468 ? 22.050 -11.189 -29.511 1.00 84.62 468 GLY A C 1
ATOM 3654 O O . GLY A 1 468 ? 22.674 -10.887 -30.526 1.00 84.62 468 GLY A O 1
ATOM 3655 N N . THR A 1 469 ? 22.625 -11.633 -28.400 1.00 80.75 469 THR A N 1
ATOM 3656 C CA . THR A 1 469 ? 24.048 -11.947 -28.250 1.00 80.75 469 THR A CA 1
ATOM 3657 C C . THR A 1 469 ? 24.209 -13.386 -27.758 1.00 80.75 469 THR A C 1
ATOM 3659 O O . THR A 1 469 ? 23.245 -14.018 -27.322 1.00 80.75 469 THR A O 1
ATOM 3662 N N . SER A 1 470 ? 25.443 -13.895 -27.738 1.00 74.81 470 SER A N 1
ATOM 3663 C CA . SER A 1 470 ? 25.792 -15.193 -27.130 1.00 74.81 470 SER A CA 1
ATOM 3664 C C . SER A 1 470 ? 25.607 -15.259 -25.601 1.00 74.81 470 SER A C 1
ATOM 3666 O O . SER A 1 470 ? 26.049 -16.226 -24.981 1.00 74.81 470 SER A O 1
ATOM 3668 N N . TRP A 1 471 ? 24.994 -14.243 -24.982 1.00 79.50 471 TRP A N 1
ATOM 3669 C CA . TRP A 1 471 ? 24.632 -14.223 -23.564 1.00 79.50 471 TRP A CA 1
ATOM 3670 C C . TRP A 1 471 ? 23.261 -13.565 -23.305 1.00 79.50 471 TRP A C 1
ATOM 3672 O O . TRP A 1 471 ? 23.011 -13.017 -22.233 1.00 79.50 471 TRP A O 1
ATOM 3682 N N . THR A 1 472 ? 22.350 -13.597 -24.282 1.00 83.56 472 THR A N 1
ATOM 3683 C CA . THR A 1 472 ? 20.974 -13.116 -24.088 1.00 83.56 472 THR A CA 1
ATOM 3684 C C . THR A 1 472 ? 20.183 -14.090 -23.212 1.00 83.56 472 THR A C 1
ATOM 3686 O O . THR A 1 472 ? 20.167 -15.297 -23.450 1.00 83.56 472 THR A O 1
ATOM 3689 N N . TRP A 1 473 ? 19.466 -13.561 -22.225 1.00 88.75 473 TRP A N 1
ATOM 3690 C CA . TRP A 1 473 ? 18.529 -14.291 -21.371 1.00 88.75 473 TRP A CA 1
ATOM 3691 C C . TRP A 1 473 ? 17.295 -13.421 -21.116 1.00 88.75 473 TRP A C 1
ATOM 3693 O O . TRP A 1 473 ? 17.393 -12.195 -21.168 1.00 88.75 473 TRP A O 1
ATOM 3703 N N . GLY A 1 474 ? 16.136 -14.042 -20.894 1.00 90.81 474 GLY A N 1
ATOM 3704 C CA . GLY A 1 474 ? 14.880 -13.326 -20.694 1.00 90.81 474 GLY A CA 1
ATOM 3705 C C . GLY A 1 474 ? 13.703 -14.215 -20.309 1.00 90.81 474 GLY A C 1
ATOM 3706 O O . GLY A 1 474 ? 13.761 -15.435 -20.430 1.00 90.81 474 GLY A O 1
ATOM 3707 N N . THR A 1 475 ? 12.613 -13.587 -19.876 1.00 92.88 475 THR A N 1
ATOM 3708 C CA . THR A 1 475 ? 11.328 -14.223 -19.570 1.00 92.88 475 THR A CA 1
ATOM 3709 C C . THR A 1 475 ? 10.259 -13.749 -20.550 1.00 92.88 475 THR A C 1
ATOM 3711 O O . THR A 1 475 ? 9.924 -12.567 -20.578 1.00 92.88 475 THR A O 1
ATOM 3714 N N . ILE A 1 476 ? 9.652 -14.678 -21.286 1.00 92.62 476 ILE A N 1
ATOM 3715 C CA . ILE A 1 476 ? 8.383 -14.463 -21.990 1.00 92.62 476 ILE A CA 1
ATOM 3716 C C . ILE A 1 476 ? 7.233 -14.778 -21.026 1.00 92.62 476 ILE A C 1
ATOM 3718 O O . ILE A 1 476 ? 7.274 -15.783 -20.310 1.00 92.62 476 ILE A O 1
ATOM 3722 N N . SER A 1 477 ? 6.187 -13.950 -21.030 1.00 90.50 477 SER A N 1
ATOM 3723 C CA . SER A 1 477 ? 4.969 -14.176 -20.246 1.00 90.50 477 SER A CA 1
ATOM 3724 C C . SER A 1 477 ? 3.702 -13.938 -21.066 1.00 90.50 477 SER A C 1
ATOM 3726 O O . SER A 1 477 ? 3.633 -12.996 -21.854 1.00 90.50 477 SER A O 1
ATOM 3728 N N . PHE A 1 478 ? 2.679 -14.754 -20.823 1.00 88.12 478 PHE A N 1
ATOM 3729 C CA . PHE A 1 478 ? 1.306 -14.523 -21.274 1.00 88.12 478 PHE A CA 1
ATOM 3730 C C . PHE A 1 478 ? 0.388 -14.573 -20.049 1.00 88.12 478 PHE A C 1
ATOM 3732 O O . PHE A 1 478 ? 0.535 -15.479 -19.226 1.00 88.12 478 PHE A O 1
ATOM 3739 N N . TYR A 1 479 ? -0.538 -13.620 -19.917 1.00 82.19 479 TYR A N 1
ATOM 3740 C CA . TYR A 1 479 ? -1.439 -13.532 -18.758 1.00 82.19 479 TYR A CA 1
ATOM 3741 C C . TYR A 1 479 ? -2.906 -13.568 -19.184 1.00 82.19 479 TYR A C 1
ATOM 3743 O O . TYR A 1 479 ? -3.274 -12.906 -20.161 1.00 82.19 479 TYR A O 1
ATOM 3751 N N . ASN A 1 480 ? -3.745 -14.304 -18.450 1.00 77.38 480 ASN A N 1
ATOM 3752 C CA . ASN A 1 480 ? -5.203 -14.258 -18.614 1.00 77.38 480 ASN A CA 1
ATOM 3753 C C . ASN A 1 480 ? -5.824 -13.027 -17.924 1.00 77.38 480 ASN A C 1
ATOM 3755 O O . ASN A 1 480 ? -5.130 -12.195 -17.337 1.00 77.38 480 ASN A O 1
ATOM 3759 N N . SER A 1 481 ? -7.151 -12.919 -17.987 1.00 66.25 481 SER A N 1
ATOM 3760 C CA . SER A 1 481 ? -7.932 -11.878 -17.307 1.00 66.25 481 SER A CA 1
ATOM 3761 C C . SER A 1 481 ? -7.958 -11.980 -15.774 1.00 66.25 481 SER A C 1
ATOM 3763 O O . SER A 1 481 ? -8.352 -11.011 -15.134 1.00 66.25 481 SER A O 1
ATOM 3765 N N . LEU A 1 482 ? -7.548 -13.108 -15.176 1.00 64.12 482 LEU A N 1
ATOM 3766 C CA . LEU A 1 482 ? -7.448 -13.286 -13.716 1.00 64.12 482 LEU A CA 1
ATOM 3767 C C . LEU A 1 482 ? -6.029 -13.048 -13.157 1.00 64.12 482 LEU A C 1
ATOM 3769 O O . LEU A 1 482 ? -5.838 -13.024 -11.937 1.00 64.12 482 LEU A O 1
ATOM 3773 N N . GLY A 1 483 ? -5.038 -12.850 -14.033 1.00 66.25 483 GLY A N 1
ATOM 3774 C CA . GLY A 1 483 ? -3.630 -12.657 -13.679 1.00 66.25 483 GLY A CA 1
ATOM 3775 C C . GLY A 1 483 ? -2.792 -13.941 -13.596 1.00 66.25 483 GLY A C 1
ATOM 3776 O O . GLY A 1 483 ? -1.611 -13.857 -13.255 1.00 66.25 483 GLY A O 1
ATOM 3777 N N . ASP A 1 484 ? -3.345 -15.110 -13.937 1.00 74.44 484 ASP A N 1
ATOM 3778 C CA . ASP A 1 484 ? -2.568 -16.344 -14.094 1.00 74.44 484 ASP A CA 1
ATOM 3779 C C . ASP A 1 484 ? -1.533 -16.164 -15.208 1.00 74.44 484 ASP A C 1
ATOM 3781 O O . ASP A 1 484 ? -1.856 -15.743 -16.324 1.00 74.44 484 ASP A O 1
ATOM 3785 N N . ARG A 1 485 ? -0.281 -16.517 -14.911 1.00 81.62 485 ARG A N 1
ATOM 3786 C CA . ARG A 1 485 ? 0.872 -16.306 -15.790 1.00 81.62 485 ARG A CA 1
ATOM 3787 C C . ARG A 1 485 ? 1.358 -17.621 -16.387 1.00 81.62 485 ARG A C 1
ATOM 3789 O O . ARG A 1 485 ? 1.976 -18.428 -15.693 1.00 81.62 485 ARG A O 1
ATOM 3796 N N . PHE A 1 486 ? 1.213 -17.788 -17.698 1.00 83.88 486 PHE A N 1
ATOM 3797 C CA . PHE A 1 486 ? 2.079 -18.706 -18.431 1.00 83.88 486 PHE A CA 1
ATOM 3798 C C . PHE A 1 486 ? 3.465 -18.062 -18.575 1.00 83.88 486 PHE A C 1
ATOM 3800 O O . PHE A 1 486 ? 3.584 -16.969 -19.129 1.00 83.88 486 PHE A O 1
ATOM 3807 N N . LYS A 1 487 ? 4.508 -18.726 -18.061 1.00 87.69 487 LYS A N 1
ATOM 3808 C CA . LYS A 1 487 ? 5.904 -18.266 -18.099 1.00 87.69 487 LYS A CA 1
ATOM 3809 C C . LYS A 1 487 ? 6.753 -19.203 -18.963 1.00 87.69 487 LYS A C 1
ATOM 3811 O O . LYS A 1 487 ? 6.655 -20.422 -18.835 1.00 87.69 487 LYS A O 1
ATOM 3816 N N . MET A 1 488 ? 7.632 -18.627 -19.775 1.00 89.44 488 MET A N 1
ATOM 3817 C CA . MET A 1 488 ? 8.666 -19.333 -20.528 1.00 89.44 488 MET A CA 1
ATOM 3818 C C . MET A 1 488 ? 9.991 -18.578 -20.390 1.00 89.44 488 MET A C 1
ATOM 3820 O O . MET A 1 488 ? 10.089 -17.420 -20.790 1.00 89.44 488 MET A O 1
ATOM 3824 N N . ASP A 1 489 ? 11.011 -19.226 -19.835 1.00 90.81 489 ASP A N 1
ATOM 3825 C CA . ASP A 1 489 ? 12.365 -18.673 -19.790 1.00 90.81 489 ASP A CA 1
ATOM 3826 C C . ASP A 1 489 ? 13.092 -18.976 -21.106 1.00 90.81 489 ASP A C 1
ATOM 3828 O O . ASP A 1 489 ? 13.039 -20.094 -21.621 1.00 90.81 489 ASP A O 1
ATOM 3832 N N . LEU A 1 490 ? 13.782 -17.975 -21.642 1.00 90.44 490 LEU A N 1
ATOM 3833 C CA . LEU A 1 490 ? 14.449 -17.981 -22.939 1.00 90.44 490 LEU A CA 1
ATOM 3834 C C . LEU A 1 490 ? 15.925 -17.619 -22.759 1.00 90.44 490 LEU A C 1
ATOM 3836 O O . LEU A 1 490 ? 16.266 -16.700 -22.013 1.00 90.44 490 LEU A O 1
ATOM 3840 N N . ARG A 1 491 ? 16.821 -18.320 -23.459 1.00 90.25 491 ARG A N 1
ATOM 3841 C CA . ARG A 1 491 ? 18.268 -18.067 -23.393 1.00 90.25 491 ARG A CA 1
ATOM 3842 C C . ARG A 1 491 ? 18.950 -18.367 -24.725 1.00 90.25 491 ARG A C 1
ATOM 3844 O O . ARG A 1 491 ? 18.763 -19.441 -25.281 1.00 90.25 491 ARG A O 1
ATOM 3851 N N . ILE A 1 492 ? 19.784 -17.449 -25.204 1.00 88.00 492 ILE A N 1
ATOM 3852 C CA . ILE A 1 492 ? 20.726 -17.670 -26.306 1.00 88.00 492 ILE A CA 1
ATOM 3853 C C . ILE A 1 492 ? 22.124 -17.703 -25.690 1.00 88.00 492 ILE A C 1
ATOM 3855 O O . ILE A 1 492 ? 22.599 -16.698 -25.161 1.00 88.00 492 ILE A O 1
ATOM 3859 N N . LYS A 1 493 ? 22.774 -18.867 -25.733 1.00 85.50 493 LYS A N 1
ATOM 3860 C CA . LYS A 1 493 ? 24.134 -19.063 -25.221 1.00 85.50 493 LYS A CA 1
ATOM 3861 C C . LYS A 1 493 ? 24.903 -20.024 -26.121 1.00 85.50 493 LYS A C 1
ATOM 3863 O O . LYS A 1 493 ? 24.379 -21.072 -26.469 1.00 85.50 493 LYS A O 1
ATOM 3868 N N . ASP A 1 494 ? 26.139 -19.679 -26.478 1.00 85.25 494 ASP A N 1
ATOM 3869 C CA . ASP A 1 494 ? 27.068 -20.540 -27.233 1.00 85.25 494 ASP A CA 1
ATOM 3870 C C . ASP A 1 494 ? 26.475 -21.127 -28.540 1.00 85.25 494 ASP A C 1
ATOM 3872 O O . ASP A 1 494 ? 26.725 -22.276 -28.898 1.00 85.25 494 ASP A O 1
ATOM 3876 N N . ASN A 1 495 ? 25.660 -20.337 -29.257 1.00 84.69 495 ASN A N 1
ATOM 3877 C CA . ASN A 1 495 ? 24.868 -20.758 -30.430 1.00 84.69 495 ASN A CA 1
ATOM 3878 C C . ASN A 1 495 ? 23.866 -21.910 -30.176 1.00 84.69 495 ASN A C 1
ATOM 3880 O O . ASN A 1 495 ? 23.430 -22.593 -31.104 1.00 84.69 495 ASN A O 1
ATOM 3884 N N . LEU A 1 496 ? 23.428 -22.069 -28.926 1.00 88.12 496 LEU A N 1
ATOM 3885 C CA . LEU A 1 496 ? 22.226 -22.802 -28.542 1.00 88.12 496 LEU A CA 1
ATOM 3886 C C . LEU A 1 496 ? 21.123 -21.819 -28.136 1.00 88.12 496 LEU A C 1
ATOM 3888 O O . LEU A 1 496 ? 21.333 -20.917 -27.321 1.00 88.12 496 LEU A O 1
ATOM 3892 N N . PHE A 1 497 ? 19.930 -22.035 -28.683 1.00 90.81 497 PHE A N 1
ATOM 3893 C CA . PHE A 1 497 ? 18.697 -21.370 -28.289 1.00 90.81 497 PHE A CA 1
ATOM 3894 C C . PHE A 1 497 ? 17.941 -22.312 -27.354 1.00 90.81 497 PHE A C 1
ATOM 3896 O O . PHE A 1 497 ? 17.435 -23.356 -27.775 1.00 90.81 497 PHE A O 1
ATOM 3903 N N . CYS A 1 498 ? 17.936 -21.972 -26.071 1.00 87.62 498 CYS A N 1
ATOM 3904 C CA . CYS A 1 498 ? 17.277 -22.715 -25.013 1.00 87.62 498 CYS A CA 1
ATOM 3905 C C . CYS A 1 498 ? 15.915 -22.100 -24.681 1.00 87.62 498 CYS A C 1
ATOM 3907 O O . CYS A 1 498 ? 15.785 -20.877 -24.569 1.00 87.62 498 CYS A O 1
ATOM 3909 N N . VAL A 1 499 ? 14.941 -22.966 -24.407 1.00 89.94 499 VAL A N 1
ATOM 3910 C CA . VAL A 1 499 ? 13.709 -22.632 -23.688 1.00 89.94 499 VAL A CA 1
ATOM 3911 C C . VAL A 1 499 ? 13.588 -23.528 -22.462 1.00 89.94 499 VAL A C 1
ATOM 3913 O O . VAL A 1 499 ? 13.802 -24.739 -22.531 1.00 89.94 499 VAL A O 1
ATOM 3916 N N . ASN A 1 500 ? 13.209 -22.928 -21.339 1.00 87.50 500 ASN A N 1
ATOM 3917 C CA . ASN A 1 500 ? 12.835 -23.627 -20.122 1.00 87.50 500 ASN A CA 1
ATOM 3918 C C . ASN A 1 500 ? 11.376 -23.294 -19.767 1.00 87.50 500 ASN A C 1
ATOM 3920 O O . ASN A 1 500 ? 10.936 -22.147 -19.872 1.00 87.50 500 ASN A O 1
ATOM 3924 N N . LEU A 1 501 ? 10.626 -24.316 -19.366 1.00 80.06 501 LEU A N 1
ATOM 3925 C CA . LEU A 1 501 ? 9.221 -24.230 -18.968 1.00 80.06 501 LEU A CA 1
ATOM 3926 C C . LEU A 1 501 ? 9.088 -24.793 -17.556 1.00 80.06 501 LEU A C 1
ATOM 3928 O O . LEU A 1 501 ? 9.794 -25.737 -17.196 1.00 80.06 501 LEU A O 1
ATOM 3932 N N . THR A 1 502 ? 8.161 -24.246 -16.772 1.00 72.44 502 THR A N 1
ATOM 3933 C CA . THR A 1 502 ? 7.882 -24.715 -15.410 1.00 72.44 502 THR A CA 1
ATOM 3934 C C . THR A 1 502 ? 7.696 -26.236 -15.390 1.00 72.44 502 THR A C 1
ATOM 3936 O O . THR A 1 502 ? 6.878 -26.780 -16.128 1.00 72.44 502 THR A O 1
ATOM 3939 N N . ASN A 1 503 ? 8.467 -26.927 -14.545 1.00 69.06 503 ASN A N 1
ATOM 3940 C CA . ASN A 1 503 ? 8.452 -28.386 -14.376 1.00 69.06 503 ASN A CA 1
ATOM 3941 C C . ASN A 1 503 ? 8.818 -29.222 -15.629 1.00 69.06 503 ASN A C 1
ATOM 3943 O O . ASN A 1 503 ? 8.482 -30.407 -15.693 1.00 69.06 503 ASN A O 1
ATOM 3947 N N . LYS A 1 504 ? 9.538 -28.655 -16.610 1.00 73.88 504 LYS A N 1
ATOM 3948 C CA . LYS A 1 504 ? 10.141 -29.388 -17.746 1.00 73.88 504 LYS A CA 1
ATOM 3949 C C . LYS A 1 504 ? 11.674 -29.305 -17.715 1.00 73.88 504 LYS A C 1
ATOM 3951 O O . LYS A 1 504 ? 12.258 -28.548 -16.948 1.00 73.88 504 LYS A O 1
ATOM 3956 N N . ALA A 1 505 ? 12.331 -30.097 -18.563 1.00 75.88 505 ALA A N 1
ATOM 3957 C CA . ALA A 1 505 ? 13.762 -29.954 -18.835 1.00 75.88 505 ALA A CA 1
ATOM 3958 C C . ALA A 1 505 ? 14.024 -28.820 -19.849 1.00 75.88 505 ALA A C 1
ATOM 3960 O O . ALA A 1 505 ? 13.191 -28.568 -20.719 1.00 75.88 505 ALA A O 1
ATOM 3961 N N . GLU A 1 506 ? 15.196 -28.176 -19.771 1.00 83.38 506 GLU A N 1
ATOM 3962 C CA . GLU A 1 506 ? 15.625 -27.129 -20.715 1.00 83.38 506 GLU A CA 1
ATOM 3963 C C . GLU A 1 506 ? 15.793 -27.715 -22.132 1.00 83.38 506 GLU A C 1
ATOM 3965 O O . GLU A 1 506 ? 16.752 -28.443 -22.407 1.00 83.38 506 GLU A O 1
ATOM 3970 N N . ALA A 1 507 ? 14.864 -27.388 -23.032 1.00 84.94 507 ALA A N 1
ATOM 3971 C CA . ALA A 1 507 ? 14.885 -27.797 -24.433 1.00 84.94 507 ALA A CA 1
ATOM 3972 C C . ALA A 1 507 ? 15.786 -26.860 -25.251 1.00 84.94 507 ALA A C 1
ATOM 3974 O O . ALA A 1 507 ? 15.822 -25.656 -24.993 1.00 84.94 507 ALA A O 1
ATOM 3975 N N . LYS A 1 508 ? 16.538 -27.398 -26.223 1.00 87.50 508 LYS A N 1
ATOM 3976 C CA . LYS A 1 508 ? 17.628 -26.670 -26.903 1.00 87.50 508 LYS A CA 1
ATOM 3977 C C . LYS A 1 508 ? 17.639 -26.934 -28.405 1.00 87.50 508 LYS A C 1
ATOM 3979 O O . LYS A 1 508 ? 17.512 -28.081 -28.828 1.00 87.50 508 LYS A O 1
ATOM 3984 N N . VAL A 1 509 ? 17.855 -25.886 -29.194 1.00 89.56 509 VAL A N 1
ATOM 3985 C CA . VAL A 1 509 ? 17.982 -25.938 -30.660 1.00 89.56 509 VAL A CA 1
ATOM 3986 C C . VAL A 1 509 ? 19.244 -25.184 -31.074 1.00 89.56 509 VAL A C 1
ATOM 3988 O O . VAL A 1 509 ? 19.583 -24.170 -30.470 1.00 89.56 509 VAL A O 1
ATOM 3991 N N . SER A 1 510 ? 19.955 -25.663 -32.097 1.00 89.00 510 SER A N 1
ATOM 3992 C CA . SER A 1 510 ? 21.096 -24.926 -32.659 1.00 89.00 510 SER A CA 1
ATOM 3993 C C . SER A 1 510 ? 20.625 -23.636 -33.337 1.00 89.00 510 SER A C 1
ATOM 3995 O O . SER A 1 510 ? 19.618 -23.626 -34.051 1.00 89.00 510 SER A O 1
ATOM 3997 N N . CYS A 1 511 ? 21.336 -22.537 -33.109 1.00 90.75 511 CYS A N 1
ATOM 3998 C CA . CYS A 1 511 ? 20.966 -21.213 -33.590 1.00 90.75 511 CYS A CA 1
ATOM 3999 C C . CYS A 1 511 ? 22.181 -20.430 -34.097 1.00 90.75 511 CYS A C 1
ATOM 4001 O O . CYS A 1 511 ? 23.313 -20.907 -34.083 1.00 90.75 511 CYS A O 1
ATOM 4003 N N . ASN A 1 512 ? 21.954 -19.195 -34.537 1.00 87.31 512 ASN A N 1
ATOM 4004 C CA . ASN A 1 512 ? 23.030 -18.234 -34.755 1.00 87.31 512 ASN A CA 1
ATOM 4005 C C . ASN A 1 512 ? 22.682 -16.960 -33.984 1.00 87.31 512 ASN A C 1
ATOM 4007 O O . ASN A 1 512 ? 21.708 -16.295 -34.331 1.00 87.31 512 ASN A O 1
ATOM 4011 N N . ALA A 1 513 ? 23.432 -16.657 -32.923 1.00 81.44 513 ALA A N 1
ATOM 4012 C CA . ALA A 1 513 ? 23.105 -15.560 -32.007 1.00 81.44 513 ALA A CA 1
ATOM 4013 C C . ALA A 1 513 ? 23.047 -14.190 -32.712 1.00 81.44 513 ALA A C 1
ATOM 4015 O O . ALA A 1 513 ? 22.163 -13.384 -32.427 1.00 81.44 513 ALA A O 1
ATOM 4016 N N . ASP A 1 514 ? 23.928 -13.978 -33.696 1.00 83.38 514 ASP A N 1
ATOM 4017 C CA . ASP A 1 514 ? 24.045 -12.738 -34.472 1.00 83.38 514 ASP A CA 1
ATOM 4018 C C . ASP A 1 514 ? 22.910 -12.516 -35.488 1.00 83.38 514 ASP A C 1
ATOM 4020 O O . ASP A 1 514 ? 22.860 -11.466 -36.138 1.00 83.38 514 ASP A O 1
ATOM 4024 N N . LYS A 1 515 ? 22.008 -13.486 -35.668 1.00 90.69 515 LYS A N 1
ATOM 4025 C CA . LYS A 1 515 ? 20.853 -13.425 -36.575 1.00 90.69 515 LYS A CA 1
ATOM 4026 C C . LYS A 1 515 ? 19.543 -13.406 -35.797 1.00 90.69 515 LYS A C 1
ATOM 4028 O O . LYS A 1 515 ? 19.481 -13.743 -34.620 1.00 90.69 515 LYS A O 1
ATOM 4033 N N . TYR A 1 516 ? 18.473 -13.033 -36.489 1.00 93.88 516 TYR A N 1
ATOM 4034 C CA . TYR A 1 516 ? 17.117 -13.229 -35.990 1.00 93.88 516 TYR A CA 1
ATOM 4035 C C . TYR A 1 516 ? 16.791 -14.722 -35.898 1.00 93.88 516 TYR A C 1
ATOM 4037 O O . TYR A 1 516 ? 16.886 -15.441 -36.893 1.00 93.88 516 TYR A O 1
ATOM 4045 N N . ASN A 1 517 ? 16.387 -15.155 -34.707 1.00 93.12 517 ASN A N 1
ATOM 4046 C CA . ASN A 1 517 ? 15.888 -16.487 -34.405 1.00 93.12 517 ASN A CA 1
ATOM 4047 C C . ASN A 1 517 ? 14.413 -16.375 -34.008 1.00 93.12 517 ASN A C 1
ATOM 4049 O O . ASN A 1 517 ? 14.033 -15.485 -33.249 1.00 93.12 517 ASN A O 1
ATOM 4053 N N . LYS A 1 518 ? 13.569 -17.257 -34.532 1.00 94.75 518 LYS A N 1
ATOM 4054 C CA . LYS A 1 518 ? 12.113 -17.162 -34.400 1.00 94.75 518 LYS A CA 1
ATOM 4055 C C . LYS A 1 518 ? 11.624 -17.916 -33.167 1.00 94.75 518 LYS A C 1
ATOM 4057 O O . LYS A 1 518 ? 11.935 -19.096 -33.016 1.00 94.75 518 LYS A O 1
ATOM 4062 N N . VAL A 1 519 ? 10.803 -17.274 -32.343 1.00 94.94 519 VAL A N 1
ATOM 4063 C CA . VAL A 1 519 ? 10.021 -17.908 -31.270 1.00 94.94 519 VAL A CA 1
ATOM 4064 C C . VAL A 1 519 ? 8.576 -18.021 -31.740 1.00 94.94 519 VAL A C 1
ATOM 4066 O O . VAL A 1 519 ? 8.028 -17.054 -32.267 1.00 94.94 519 VAL A O 1
ATOM 4069 N N . SER A 1 520 ? 7.943 -19.183 -31.562 1.00 94.62 520 SER A N 1
ATOM 4070 C CA . SER A 1 520 ? 6.513 -19.365 -31.858 1.00 94.62 520 SER A CA 1
ATOM 4071 C C . SER A 1 520 ? 5.800 -20.162 -30.767 1.00 94.62 520 SER A C 1
ATOM 4073 O O . SER A 1 520 ? 6.303 -21.189 -30.312 1.00 94.62 520 SER A O 1
ATOM 4075 N N . LEU A 1 521 ? 4.601 -19.715 -30.400 1.00 93.50 521 LEU A N 1
ATOM 4076 C CA . LEU A 1 521 ? 3.652 -20.407 -29.533 1.00 93.50 521 LEU A CA 1
ATOM 4077 C C . LEU A 1 521 ? 2.392 -20.737 -30.341 1.00 93.50 521 LEU A C 1
ATOM 4079 O O . LEU A 1 521 ? 1.800 -19.857 -30.966 1.00 93.50 521 LEU A O 1
ATOM 4083 N N . ILE A 1 522 ? 1.972 -21.999 -30.313 1.00 92.62 522 ILE A N 1
ATOM 4084 C CA . ILE A 1 522 ? 0.700 -22.477 -30.865 1.00 92.62 522 ILE A CA 1
ATOM 4085 C C . ILE A 1 522 ? -0.153 -22.958 -29.692 1.00 92.62 522 ILE A C 1
ATOM 4087 O O . ILE A 1 522 ? 0.259 -23.891 -29.014 1.00 92.62 522 ILE A O 1
ATOM 4091 N N . LYS A 1 523 ? -1.327 -22.361 -29.463 1.00 90.19 523 LYS A N 1
ATOM 4092 C CA . LYS A 1 523 ? -2.338 -22.809 -28.486 1.00 90.19 523 LYS A CA 1
ATOM 4093 C C . LYS A 1 523 ? -3.555 -23.368 -29.224 1.00 90.19 523 LYS A C 1
ATOM 4095 O O . LYS A 1 523 ? -3.988 -22.781 -30.216 1.00 90.19 523 LYS A O 1
ATOM 4100 N N . LYS A 1 524 ? -4.105 -24.482 -28.735 1.00 89.19 524 LYS A N 1
ATOM 4101 C CA . LYS A 1 524 ? -5.367 -25.086 -29.194 1.00 89.19 524 LYS A CA 1
ATOM 4102 C C . LYS A 1 524 ? -6.155 -25.625 -28.005 1.00 89.19 524 LYS A C 1
ATOM 4104 O O . LYS A 1 524 ? -5.743 -26.589 -27.360 1.00 89.19 524 LYS A O 1
ATOM 4109 N N . GLY A 1 525 ? -7.281 -24.997 -27.685 1.00 84.69 525 GLY A N 1
ATOM 4110 C CA . GLY A 1 525 ? -8.050 -25.270 -26.477 1.00 84.69 525 GLY A CA 1
ATOM 4111 C C . GLY A 1 525 ? -7.173 -25.116 -25.234 1.00 84.69 525 GLY A C 1
ATOM 4112 O O . GLY A 1 525 ? -6.786 -24.003 -24.878 1.00 84.69 525 GLY A O 1
ATOM 4113 N N . LYS A 1 526 ? -6.850 -26.241 -24.586 1.00 82.75 526 LYS A N 1
ATOM 4114 C CA . LYS A 1 526 ? -5.921 -26.299 -23.447 1.00 82.75 526 LYS A CA 1
ATOM 4115 C C . LYS A 1 526 ? -4.470 -26.581 -23.835 1.00 82.75 526 LYS A C 1
ATOM 4117 O O . LYS A 1 526 ? -3.582 -26.252 -23.061 1.00 82.75 526 LYS A O 1
ATOM 4122 N N . GLU A 1 527 ? -4.211 -27.218 -24.969 1.00 86.38 527 GLU A N 1
ATOM 4123 C CA . GLU A 1 527 ? -2.857 -27.634 -25.341 1.00 86.38 527 GLU A CA 1
ATOM 4124 C C . GLU A 1 527 ? -2.057 -26.457 -25.898 1.00 86.38 527 GLU A C 1
ATOM 4126 O O . GLU A 1 527 ? -2.603 -25.593 -26.593 1.00 86.38 527 GLU A O 1
ATOM 4131 N N . TYR A 1 528 ? -0.750 -26.443 -25.640 1.00 88.81 528 TYR A N 1
ATOM 4132 C CA . TYR A 1 528 ? 0.176 -25.551 -26.322 1.00 88.81 528 TYR A CA 1
ATOM 4133 C C . TYR A 1 528 ? 1.441 -26.265 -26.798 1.00 88.81 528 TYR A C 1
ATOM 4135 O O . TYR A 1 528 ? 1.864 -27.280 -26.247 1.00 88.81 528 TYR A O 1
ATOM 4143 N N . GLN A 1 529 ? 2.048 -25.709 -27.843 1.00 90.00 529 GLN A N 1
ATOM 4144 C CA . GLN A 1 529 ? 3.273 -26.180 -28.478 1.00 90.00 529 GLN A CA 1
ATOM 4145 C C . GLN A 1 529 ? 4.208 -24.991 -28.716 1.00 90.00 529 GLN A C 1
ATOM 4147 O O . GLN A 1 529 ? 3.784 -23.946 -29.216 1.00 90.00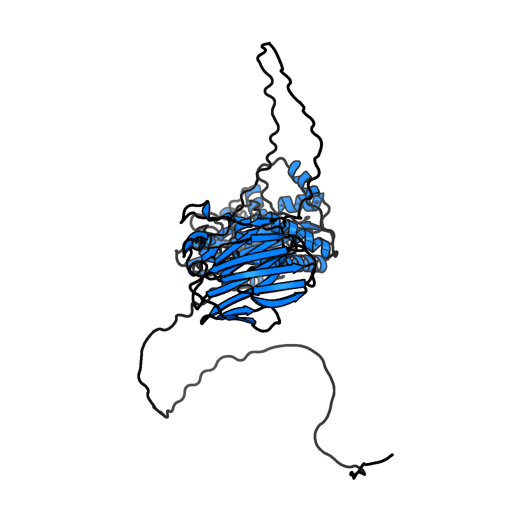 529 GLN A O 1
ATOM 4152 N N . VAL A 1 530 ? 5.479 -25.154 -28.362 1.00 91.00 530 VAL A N 1
ATOM 4153 C CA . VAL A 1 530 ? 6.533 -24.144 -28.494 1.00 91.00 530 VAL A CA 1
ATOM 4154 C C . VAL A 1 530 ? 7.498 -24.566 -29.597 1.00 91.00 530 VAL A C 1
ATOM 4156 O O . VAL A 1 530 ? 7.917 -25.726 -29.653 1.00 91.00 530 VAL A O 1
ATOM 4159 N N . TYR A 1 531 ? 7.874 -23.613 -30.448 1.00 90.25 531 TYR A N 1
ATOM 4160 C CA . TYR A 1 531 ? 8.830 -23.805 -31.534 1.00 90.25 531 TYR A CA 1
ATOM 4161 C C . TYR A 1 531 ? 9.921 -22.730 -31.498 1.00 90.25 531 TYR A C 1
ATOM 4163 O O . TYR A 1 531 ? 9.621 -21.544 -31.330 1.00 90.25 531 TYR A O 1
ATOM 4171 N N . LEU A 1 532 ? 11.170 -23.142 -31.719 1.00 91.50 532 LEU A N 1
ATOM 4172 C CA . LEU A 1 532 ? 12.331 -22.268 -31.900 1.00 91.50 532 LEU A CA 1
ATOM 4173 C C . LEU A 1 532 ? 12.920 -22.518 -33.290 1.00 91.50 532 LEU A C 1
ATOM 4175 O O . LEU A 1 532 ? 13.234 -23.657 -33.622 1.00 91.50 532 LEU A O 1
ATOM 4179 N N . ASN A 1 533 ? 13.060 -21.476 -34.114 1.00 90.69 533 ASN A N 1
ATOM 4180 C CA . ASN A 1 533 ? 13.480 -21.597 -35.521 1.00 90.69 533 ASN A CA 1
ATOM 4181 C C . ASN A 1 533 ? 12.663 -22.652 -36.303 1.00 90.69 533 ASN A C 1
ATOM 4183 O O . ASN A 1 533 ? 13.213 -23.447 -37.059 1.00 90.69 533 ASN A O 1
ATOM 4187 N N . ASP A 1 534 ? 11.346 -22.678 -36.063 1.00 89.44 534 ASP A N 1
ATOM 4188 C CA . ASP A 1 534 ? 10.376 -23.655 -36.592 1.00 89.44 534 ASP A CA 1
ATOM 4189 C C . ASP A 1 534 ? 10.626 -25.135 -36.206 1.00 89.44 534 ASP A C 1
ATOM 4191 O O . ASP A 1 534 ? 9.865 -26.020 -36.599 1.00 89.44 534 ASP A O 1
ATOM 4195 N N . VAL A 1 535 ? 11.610 -25.413 -35.342 1.00 87.44 535 VAL A N 1
ATOM 4196 C CA . VAL A 1 535 ? 11.813 -26.714 -34.686 1.00 87.44 535 VAL A CA 1
ATOM 4197 C C . VAL A 1 535 ? 10.932 -26.796 -33.440 1.00 87.44 535 VAL A C 1
ATOM 4199 O O . VAL A 1 535 ? 10.969 -25.906 -32.592 1.00 87.44 535 VAL A O 1
ATOM 4202 N N . PHE A 1 536 ? 10.148 -27.868 -33.307 1.00 88.75 536 PHE A N 1
ATOM 4203 C CA . PHE A 1 536 ? 9.365 -28.150 -32.099 1.00 88.75 536 PHE A CA 1
ATOM 4204 C C . PHE A 1 536 ? 10.289 -28.417 -30.902 1.00 88.75 536 PHE A C 1
ATOM 4206 O O . PHE A 1 536 ? 11.180 -29.261 -31.004 1.00 88.75 536 PHE A O 1
ATOM 4213 N N . VAL A 1 537 ? 10.062 -27.735 -29.774 1.00 85.88 537 VAL A N 1
ATOM 4214 C CA . VAL A 1 537 ? 10.898 -27.883 -28.565 1.00 85.88 537 VAL A CA 1
ATOM 4215 C C . VAL A 1 537 ? 10.154 -28.416 -27.347 1.00 85.88 537 VAL A C 1
ATOM 4217 O O . VAL A 1 537 ? 10.754 -29.127 -26.545 1.00 85.88 537 VAL A O 1
ATOM 4220 N N . ALA A 1 538 ? 8.871 -28.086 -27.186 1.00 84.31 538 ALA A N 1
ATOM 4221 C CA . ALA A 1 538 ? 8.089 -28.490 -26.022 1.00 84.31 538 ALA A CA 1
ATOM 4222 C C . ALA A 1 538 ? 6.579 -28.374 -26.261 1.00 84.31 538 ALA A C 1
ATOM 4224 O O . ALA A 1 538 ? 6.124 -27.581 -27.086 1.00 84.31 538 ALA A O 1
ATOM 4225 N N . SER A 1 539 ? 5.800 -29.115 -25.475 1.00 85.81 539 SER A N 1
ATOM 4226 C CA . SER A 1 539 ? 4.344 -28.985 -25.383 1.00 85.81 539 SER A CA 1
ATOM 4227 C C . SER A 1 539 ? 3.853 -29.289 -23.974 1.00 85.81 539 SER A C 1
ATOM 4229 O O . SER A 1 539 ? 4.466 -30.100 -23.274 1.00 85.81 539 SER A O 1
ATOM 4231 N N . ASP A 1 540 ? 2.725 -28.699 -23.589 1.00 79.44 540 ASP A N 1
ATOM 4232 C CA . ASP A 1 540 ? 2.009 -29.048 -22.359 1.00 79.44 540 ASP A CA 1
ATOM 4233 C C . ASP A 1 540 ? 0.521 -28.670 -22.454 1.00 79.44 540 ASP A C 1
ATOM 4235 O O . ASP A 1 540 ? 0.059 -28.221 -23.506 1.00 79.44 540 ASP A O 1
ATOM 4239 N N . SER A 1 541 ? -0.234 -28.834 -21.363 1.00 75.62 541 SER A N 1
ATOM 4240 C CA . SER A 1 541 ? -1.618 -28.350 -21.270 1.00 75.62 541 SER A CA 1
ATOM 4241 C C . SER A 1 541 ? -1.816 -27.313 -20.160 1.00 75.62 541 SER A C 1
ATOM 4243 O O . SER A 1 541 ? -1.243 -27.412 -19.079 1.00 75.62 541 SER A O 1
ATOM 4245 N N . PHE A 1 542 ? -2.652 -26.312 -20.435 1.00 69.69 542 PHE A N 1
ATOM 4246 C CA . PHE A 1 542 ? -3.155 -25.356 -19.457 1.00 69.69 542 PHE A CA 1
ATOM 4247 C C . PHE A 1 542 ? -4.307 -25.972 -18.650 1.00 69.69 542 PHE A C 1
ATOM 4249 O O . PHE A 1 542 ? -5.270 -26.517 -19.204 1.00 69.69 542 PHE A O 1
ATOM 4256 N N . GLU A 1 543 ? -4.243 -25.863 -17.323 1.00 61.25 543 GLU A N 1
ATOM 4257 C CA . GLU A 1 543 ? -5.341 -26.292 -16.451 1.00 61.25 543 GLU A CA 1
ATOM 4258 C C . GLU A 1 543 ? -6.530 -25.320 -16.511 1.00 61.25 543 GLU A C 1
ATOM 4260 O O . GLU A 1 543 ? -7.680 -25.763 -16.592 1.00 61.25 543 GLU A O 1
ATOM 4265 N N . ASN A 1 544 ? -6.263 -24.014 -16.577 1.00 56.59 544 ASN A N 1
ATOM 4266 C CA . ASN A 1 544 ? -7.267 -22.990 -16.864 1.00 56.59 544 ASN A CA 1
ATOM 4267 C C . ASN A 1 544 ? -7.614 -22.975 -18.379 1.00 56.59 544 ASN A C 1
ATOM 4269 O O . ASN A 1 544 ? -6.816 -23.391 -19.221 1.00 56.59 544 ASN A O 1
ATOM 4273 N N . LYS A 1 545 ? -8.834 -22.551 -18.735 1.00 55.56 545 LYS A N 1
ATOM 4274 C CA . LYS A 1 545 ? -9.320 -22.397 -20.121 1.00 55.56 545 LYS A CA 1
ATOM 4275 C C . LYS A 1 545 ? -9.299 -20.954 -20.637 1.00 55.56 545 LYS A C 1
ATOM 4277 O O . LYS A 1 545 ? -9.547 -20.758 -21.822 1.00 55.56 545 LYS A O 1
ATOM 4282 N N . GLU A 1 546 ? -9.077 -19.974 -19.772 1.00 66.06 546 GLU A N 1
ATOM 4283 C CA . GLU A 1 546 ? -9.302 -18.559 -20.079 1.00 66.06 546 GLU A CA 1
ATOM 4284 C C . GLU A 1 546 ? -8.377 -17.981 -21.162 1.00 66.06 546 GLU A C 1
ATOM 4286 O O . GLU A 1 546 ? -7.268 -18.461 -21.411 1.00 66.06 546 GLU A O 1
ATOM 4291 N N . HIS A 1 547 ? -8.864 -16.926 -21.816 1.00 77.75 547 HIS A N 1
ATOM 4292 C CA . HIS A 1 547 ? -8.147 -16.210 -22.866 1.00 77.75 547 HIS A CA 1
ATOM 4293 C C . HIS A 1 547 ? -6.972 -15.412 -22.284 1.00 77.75 547 HIS A C 1
ATOM 4295 O O . HIS A 1 547 ? -7.091 -14.818 -21.209 1.00 77.75 547 HIS A O 1
ATOM 4301 N N . PHE A 1 548 ? -5.859 -15.330 -23.017 1.00 84.31 548 PHE A N 1
ATOM 4302 C CA . PHE A 1 548 ? -4.797 -14.382 -22.681 1.00 84.31 548 PHE A CA 1
ATOM 4303 C C . PHE A 1 548 ? -5.189 -12.964 -23.128 1.00 84.31 548 PHE A C 1
ATOM 4305 O O . PHE A 1 548 ? -5.715 -12.774 -24.223 1.00 84.31 548 PHE A O 1
ATOM 4312 N N . ALA A 1 549 ? -4.905 -11.974 -22.283 1.00 82.44 549 ALA A N 1
ATOM 4313 C CA . ALA A 1 549 ? -5.138 -10.550 -22.545 1.00 82.44 549 ALA A CA 1
ATOM 4314 C C . ALA A 1 549 ? -3.829 -9.743 -22.668 1.00 82.44 549 ALA A C 1
ATOM 4316 O O . ALA A 1 549 ? -3.822 -8.638 -23.210 1.00 82.44 549 ALA A O 1
ATOM 4317 N N . HIS A 1 550 ? -2.713 -10.298 -22.183 1.00 83.00 550 HIS A N 1
ATOM 4318 C CA . HIS A 1 550 ? -1.425 -9.610 -22.113 1.00 83.00 550 HIS A CA 1
ATOM 4319 C C . HIS A 1 550 ? -0.286 -10.504 -22.602 1.00 83.00 550 HIS A C 1
ATOM 4321 O O . HIS A 1 550 ? -0.239 -11.695 -22.280 1.00 83.00 550 HIS A O 1
ATOM 4327 N N . PHE A 1 551 ? 0.673 -9.895 -23.295 1.00 90.75 551 PHE A N 1
ATOM 4328 C CA . PHE A 1 551 ? 1.988 -10.455 -23.596 1.00 90.75 551 PHE A CA 1
ATOM 4329 C C . PHE A 1 551 ? 3.074 -9.568 -22.980 1.00 90.75 551 PHE A C 1
ATOM 4331 O O . PHE A 1 551 ? 2.984 -8.342 -23.062 1.00 90.75 551 PHE A O 1
ATOM 4338 N N . SER A 1 552 ? 4.125 -10.165 -22.419 1.00 92.19 552 SER A N 1
ATOM 4339 C CA . SER A 1 552 ? 5.350 -9.436 -22.083 1.00 92.19 552 SER A CA 1
ATOM 4340 C C . SER A 1 552 ? 6.613 -10.237 -22.384 1.00 92.19 552 SER A C 1
ATOM 4342 O O . SER A 1 552 ? 6.617 -11.472 -22.377 1.00 92.19 552 SER A O 1
ATOM 4344 N N . LEU A 1 553 ? 7.702 -9.512 -22.637 1.00 93.50 553 LEU A N 1
ATOM 4345 C CA . LEU A 1 553 ? 9.056 -10.050 -22.707 1.00 93.50 553 LEU A CA 1
ATOM 4346 C C . LEU A 1 553 ? 9.982 -9.150 -21.884 1.00 93.50 553 LEU A C 1
ATOM 4348 O O . LEU A 1 553 ? 10.220 -7.995 -22.238 1.00 93.50 553 LEU A O 1
ATOM 4352 N N . THR A 1 554 ? 10.492 -9.708 -20.790 1.00 92.12 554 THR A N 1
ATOM 4353 C CA . THR A 1 554 ? 11.503 -9.100 -19.920 1.00 92.12 554 THR A CA 1
ATOM 4354 C C . THR A 1 554 ? 12.873 -9.648 -20.296 1.00 92.12 554 THR A C 1
ATOM 4356 O O . THR A 1 554 ? 13.073 -10.861 -20.254 1.00 92.12 554 THR A O 1
ATOM 4359 N N . CYS A 1 555 ? 13.815 -8.788 -20.673 1.00 90.50 555 CYS A N 1
ATOM 4360 C CA . CYS A 1 555 ? 15.218 -9.156 -20.872 1.00 90.50 555 CYS A CA 1
ATOM 4361 C C . CYS A 1 555 ? 16.097 -7.903 -20.921 1.00 90.50 555 CYS A C 1
ATOM 4363 O O . CYS A 1 555 ? 15.612 -6.782 -20.807 1.00 90.50 555 CYS A O 1
ATOM 4365 N N . ARG A 1 556 ? 17.390 -8.075 -21.194 1.00 90.75 556 ARG A N 1
ATOM 4366 C CA . ARG A 1 556 ? 18.263 -6.983 -21.643 1.00 90.75 556 ARG A CA 1
ATOM 4367 C C . ARG A 1 556 ? 17.897 -6.502 -23.053 1.00 90.75 556 ARG A C 1
ATOM 4369 O O . ARG A 1 556 ? 18.541 -6.905 -24.026 1.00 90.75 556 ARG A O 1
ATOM 4376 N N . LEU A 1 557 ? 16.840 -5.688 -23.183 1.00 91.75 557 LEU A N 1
ATOM 4377 C CA . LEU A 1 557 ? 16.346 -5.201 -24.484 1.00 91.75 557 LEU A CA 1
ATOM 4378 C C . LEU A 1 557 ? 17.302 -4.208 -25.148 1.00 91.75 557 LEU A C 1
ATOM 4380 O O . LEU A 1 557 ? 17.193 -3.994 -26.351 1.00 91.75 557 LEU A O 1
ATOM 4384 N N . ASP A 1 558 ? 18.264 -3.668 -24.403 1.00 91.69 558 ASP A N 1
ATOM 4385 C CA . ASP A 1 558 ? 19.426 -2.932 -24.910 1.00 91.69 558 ASP A CA 1
ATOM 4386 C C . ASP A 1 558 ? 20.412 -3.813 -25.705 1.00 91.69 558 ASP A C 1
ATOM 4388 O O . ASP A 1 558 ? 21.144 -3.322 -26.562 1.00 91.69 558 ASP A O 1
ATOM 4392 N N . THR A 1 559 ? 20.425 -5.127 -25.448 1.00 90.56 559 THR A N 1
ATOM 4393 C CA . THR A 1 559 ? 21.295 -6.107 -26.131 1.00 90.56 559 THR A CA 1
ATOM 4394 C C . THR A 1 559 ? 20.592 -6.927 -27.216 1.00 90.56 559 THR A C 1
ATOM 4396 O O . THR A 1 559 ? 21.233 -7.772 -27.845 1.00 90.56 559 THR A O 1
ATOM 4399 N N . VAL A 1 560 ? 19.291 -6.713 -27.449 1.00 91.62 560 VAL A N 1
ATOM 4400 C CA . VAL A 1 560 ? 18.513 -7.469 -28.445 1.00 91.62 560 VAL A CA 1
ATOM 4401 C C . VAL A 1 560 ? 17.740 -6.567 -29.404 1.00 91.62 560 VAL A C 1
ATOM 4403 O O . VAL A 1 560 ? 17.393 -5.429 -29.095 1.00 91.62 560 VAL A O 1
ATOM 4406 N N . SER A 1 561 ? 17.437 -7.110 -30.581 1.00 94.00 561 SER A N 1
ATOM 4407 C CA . SER A 1 561 ? 16.492 -6.537 -31.536 1.00 94.00 561 SER A CA 1
ATOM 4408 C C . SER A 1 561 ? 15.357 -7.524 -31.780 1.00 94.00 561 SER A C 1
ATOM 4410 O O . SER A 1 561 ? 15.594 -8.707 -32.039 1.00 94.00 561 SER A O 1
ATOM 4412 N N . LEU A 1 562 ? 14.127 -7.025 -31.714 1.00 95.69 562 LEU A N 1
ATOM 4413 C CA . LEU A 1 562 ? 12.899 -7.802 -31.857 1.00 95.69 562 LEU A CA 1
ATOM 4414 C C . LEU A 1 562 ? 12.103 -7.315 -33.064 1.00 95.69 562 LEU A C 1
ATOM 4416 O O . LEU A 1 562 ? 11.982 -6.113 -33.279 1.00 95.69 562 LEU A O 1
ATOM 4420 N N . THR A 1 563 ? 11.552 -8.222 -33.863 1.00 96.44 563 THR A N 1
ATOM 4421 C CA . THR A 1 563 ? 10.767 -7.868 -35.057 1.00 96.44 563 THR A CA 1
ATOM 4422 C C . THR A 1 563 ? 9.768 -8.976 -35.411 1.00 96.44 563 THR A C 1
ATOM 4424 O O . THR A 1 563 ? 9.677 -9.978 -34.705 1.00 96.44 563 THR A O 1
ATOM 4427 N N . ASN A 1 564 ? 9.005 -8.809 -36.494 1.00 94.31 564 ASN A N 1
ATOM 4428 C CA . ASN A 1 564 ? 8.081 -9.815 -37.033 1.00 94.31 564 ASN A CA 1
ATOM 4429 C C . ASN A 1 564 ? 7.051 -10.365 -36.018 1.00 94.31 564 ASN A C 1
ATOM 4431 O O . ASN A 1 564 ? 6.665 -11.532 -36.102 1.00 94.31 564 ASN A O 1
ATOM 4435 N N . PHE A 1 565 ? 6.586 -9.539 -35.071 1.00 95.50 565 PHE A N 1
ATOM 4436 C CA . PHE A 1 565 ? 5.478 -9.919 -34.190 1.00 95.50 565 PHE A CA 1
ATOM 4437 C C . PHE A 1 565 ? 4.207 -10.153 -35.015 1.00 95.50 565 PHE A C 1
ATOM 4439 O O . PHE A 1 565 ? 3.747 -9.251 -35.716 1.00 95.50 565 PHE A O 1
ATOM 4446 N N . ALA A 1 566 ? 3.624 -11.346 -34.909 1.00 94.19 566 ALA A N 1
ATOM 4447 C CA . ALA A 1 566 ? 2.417 -11.734 -35.632 1.00 94.19 566 ALA A CA 1
ATOM 4448 C C . ALA A 1 566 ? 1.559 -12.709 -34.815 1.00 94.19 566 ALA A C 1
ATOM 4450 O O . ALA A 1 566 ? 2.079 -13.644 -34.208 1.00 94.19 566 ALA A O 1
ATOM 4451 N N . GLY A 1 567 ? 0.239 -12.521 -34.849 1.00 94.88 567 GLY A N 1
ATOM 4452 C CA . GLY A 1 567 ? -0.766 -13.370 -34.215 1.00 94.88 567 GLY A CA 1
ATOM 4453 C C . GLY A 1 567 ? -1.885 -13.740 -35.190 1.00 94.88 567 GLY A C 1
ATOM 4454 O O . GLY A 1 567 ? -2.603 -12.868 -35.680 1.00 94.88 567 GLY A O 1
ATOM 4455 N N . THR A 1 568 ? -2.061 -15.038 -35.456 1.00 93.88 568 THR A N 1
ATOM 4456 C CA . THR A 1 568 ? -3.133 -15.585 -36.308 1.00 93.88 568 THR A CA 1
ATOM 4457 C C . THR A 1 568 ? -4.049 -16.542 -35.547 1.00 93.88 568 THR A C 1
ATOM 4459 O O . THR A 1 568 ? -3.557 -17.502 -34.952 1.00 93.88 568 THR A O 1
ATOM 4462 N N . GLU A 1 569 ? -5.361 -16.328 -35.641 1.00 91.62 569 GLU A N 1
ATOM 4463 C CA . GLU A 1 569 ? -6.409 -17.295 -35.273 1.00 91.62 569 GLU A CA 1
ATOM 4464 C C . GLU A 1 569 ? -6.318 -18.523 -36.209 1.00 91.62 569 GLU A C 1
ATOM 4466 O O . GLU A 1 569 ? -5.929 -18.379 -37.381 1.00 91.62 569 GLU A O 1
ATOM 4471 N N . LEU A 1 570 ? -6.587 -19.729 -35.689 1.00 86.50 570 LEU A N 1
ATOM 4472 C CA . LEU A 1 570 ? -6.231 -21.006 -36.342 1.00 86.50 570 LEU A CA 1
ATOM 4473 C C . LEU A 1 570 ? -7.343 -21.710 -37.142 1.00 86.50 570 LEU A C 1
ATOM 4475 O O . LEU A 1 570 ? -8.545 -21.549 -36.845 1.00 86.50 570 LEU A O 1
#

pLDDT: mean 71.11, std 23.9, range [22.66, 97.06]

Sequence (570 aa):
MSDKDVHSRINISILKQERHLIMMKTLPMLCIFALFSSAGIVLADGLEYNTGERSREGVTTTEKTIHNLNAEIDNFTSNILQQLIQNDKKNIAVSEFSDLGGNITDIGKFIADEIITRLILSGKLKVTERKYFSKILKDHRLLLTKALDPASTQTLQNILGIDAIITGTIVDLGTRLKINANICSSASGDIFGAAHLESPVDDNLRNLIEQQTLEPRESNLKNKIEDLAQQITQSMVEYKKTKLVIMELPNLSGEITNLGKFLYEELVSRLMMYKYFDVIEKKLYDNILAESDRDTVSLTSDLSKEIGRVLGADAVAYGTVSNLGSSVDINIRLITPETAIPFAVARAEITSDTTVKLLLEMPEKNTASSTQTSSLATFMDENKPLQKKNAVKSKTKISRLRKSKRIFFGEDFSKYPVGELLSNWGEGISVTESQGKKGITSKISGENTLIQQINFPDDFHFSFDIKGTSWTWGTISFYNSLGDRFKMDLRIKDNLFCVNLTNKAEAKVSCNADKYNKVSLIKKGKEYQVYLNDVFVASDSFENKEHFAHFSLTCRLDTVSLTNFAGTEL